Protein AF-0000000074022979 (afdb_homodimer)

InterPro domains:
  IPR001763 Rhodanese-like domain [PF00581] (96-198)
  IPR001763 Rhodanese-like domain [PS50206] (94-205)
  IPR001763 Rhodanese-like domain [SM00450] (84-202)
  IPR036873 Rhodanese-like domain superfamily [G3DSA:3.40.250.10] (73-208)
  IPR036873 Rhodanese-like domain superfamily [SSF52821] (84-206)

Foldseek 3Di:
DDPPPPPPPPPPPPPPPPDQPAAPDPPGQWFWADAPNDIDIKGFDSPPVDDDDDPLPDDDDDPVVQAFADQDLDPLAAEDEDVVVSVCRRPQRRVVQEAEEEQDDPVVVQAWFDPRHDYDHLVCLAPVNPCNVVVQVVQPWDDPDPLATDCPSGGQYEYAYSASRDCRRSSSLVSCVVNPHRNNSHYYHNGHVSSCVRRRMDIDHNPPPD/DPPPPPPPPPPPPPPPPPDQPQAPDPPGQWFWADAPRDIDIKGFDSPPPDDDDDPLPDDDDDPVVQAFADQDLDPLAAEDEDVVVSVCRRPQRRVVQEAEEEQDDPVVVQAWFDPRHDYDHLVCLAPVNPCNVVVQVVQPWDDPDPLATDCPSGGQYEYAYSASRDCRRSSSLVSCVVNPHRNNSHYYHNGHVSSCVRRRMDIDHNPPPD

Secondary structure (DSSP, 8-state):
--------------------SB-SBTTBS-EEEEETTEEEEE-B---TT-B--GGGGB----BTTSPPPPS--STTPEE--HHHHHHHIIIIITTTSEEEEE-S-HHHHHH-B-TTEEE--GGGGSTT-TTHHHHHHHTT-EEEETTEEE-TTPPEEEEE-S-TT--HHHHHHHHHHHTT--GGGEEE-TTHHHHHHHTTB--B------/--------------------SB-SBTTBS-EEEEETTEEEEE-B---TT-B--GGGGB----BTTSPPPPS--STTPEE--HHHHHHHIIIIITTTSEEEEE-S-HHHHHH-B-TTEEE--GGGGSTT-TTHHHHHHHTT-EEEETTEEE-TTPPEEEEE-S-TT--HHHHHHHHHHHTT--GGGEEE-TTHHHHHHHTTB--B------

Radius of gyration: 25.73 Å; Cα contacts (8 Å, |Δi|>4): 845; chains: 2; bounding box: 55×122×68 Å

Sequence (420 aa):
MKYRILTAALCVSATAGTAQDVRITTFKTDSTFTLNDQTFTVTRNQDTEAMLSGEYALTSRACPPHCLQPLVVADGVATLAELEVLTFLEGHVTGGTGLLIDARSPADYATGSIPGSVNVPFPTLAPDNRYRNDILRALGAVDKGEDSLDFTQAMALSLYSGGPWSDDAPTAIESLLAAGYPAEKLFYFRGGIQAWAHAGLTIHQSQNPGMKYRILTAALCVSATAGTAQDVRITTFKTDSTFTLNDQTFTVTRNQDTEAMLSGEYALTSRACPPHCLQPLVVADGVATLAELEVLTFLEGHVTGGTGLLIDARSPADYATGSIPGSVNVPFPTLAPDNRYRNDILRALGAVDKGEDSLDFTQAMALSLYSGGPWSDDAPTAIESLLAAGYPAEKLFYFRGGIQAWAHAGLTIHQSQNPG

Nearest PDB structures (foldseek):
  6mxv-assembly1_A  TM=8.233E-01  e=2.657E-06  Francisella tularensis subsp. tularensis SCHU S4
  3ilm-assembly1_B  TM=7.811E-01  e=9.439E-05  Nostoc sp. PCC 7120 = FACHB-418
  5hbq-assembly1_A  TM=7.406E-01  e=1.560E-03  Escherichia coli
  8h4q-assembly1_N-2  TM=5.381E-01  e=2.438E-03  Pyrenophora teres f. teres 0-1
  4o17-assembly1_B  TM=3.700E-01  e=3.725E+00  Homo sapiens

pLDDT: mean 90.54, std 18.06, range [30.44, 99.0]

Organism: NCBI:txid1655543

Structure (mmCIF, N/CA/C/O backbone):
data_AF-0000000074022979-model_v1
#
loop_
_entity.id
_entity.type
_entity.pdbx_description
1 polymer 'Rhodanese-like domain protein'
#
loop_
_atom_site.group_PDB
_atom_site.id
_atom_site.type_symbol
_atom_site.label_atom_id
_atom_site.label_alt_id
_atom_site.label_comp_id
_atom_site.label_asym_id
_atom_site.label_entity_id
_atom_site.label_seq_id
_atom_site.pdbx_PDB_ins_code
_atom_site.Cartn_x
_atom_site.Cartn_y
_atom_site.Cartn_z
_atom_site.occupancy
_atom_site.B_iso_or_equiv
_atom_site.auth_seq_id
_atom_site.auth_comp_id
_atom_site.auth_asym_id
_atom_site.auth_atom_id
_atom_site.pdbx_PDB_model_num
ATOM 1 N N . MET A 1 1 ? 29.391 61.062 -30.562 1 35.78 1 MET A N 1
ATOM 2 C CA . MET A 1 1 ? 29.703 59.938 -29.703 1 35.78 1 MET A CA 1
ATOM 3 C C . MET A 1 1 ? 28.5 59 -29.594 1 35.78 1 MET A C 1
ATOM 5 O O . MET A 1 1 ? 27.453 59.375 -29.094 1 35.78 1 MET A O 1
ATOM 9 N N . LYS A 1 2 ? 28.281 58.094 -30.641 1 41.41 2 LYS A N 1
ATOM 10 C CA . LYS A 1 2 ? 27.266 57.031 -30.812 1 41.41 2 LYS A CA 1
ATOM 11 C C . LYS A 1 2 ? 27.359 56 -29.719 1 41.41 2 LYS A C 1
ATOM 13 O O . LYS A 1 2 ? 28.438 55.469 -29.453 1 41.41 2 LYS A O 1
ATOM 18 N N . TYR A 1 3 ? 26.5 55.969 -28.641 1 35.09 3 TYR A N 1
ATOM 19 C CA . TYR A 1 3 ? 26.328 55 -27.562 1 35.09 3 TYR A CA 1
ATOM 20 C C . TYR A 1 3 ? 25.953 53.625 -28.141 1 35.09 3 TYR A C 1
ATOM 22 O O . TYR A 1 3 ? 24.938 53.5 -28.828 1 35.09 3 TYR A O 1
ATOM 30 N N . ARG A 1 4 ? 27 52.812 -28.469 1 42.34 4 ARG A N 1
ATOM 31 C CA . ARG A 1 4 ? 26.734 51.406 -28.797 1 42.34 4 ARG A CA 1
ATOM 32 C C . ARG A 1 4 ? 26 50.688 -27.656 1 42.34 4 ARG A C 1
ATOM 34 O O . ARG A 1 4 ? 26.484 50.656 -26.531 1 42.34 4 ARG A O 1
ATOM 41 N N . ILE A 1 5 ? 24.703 50.625 -27.797 1 36.72 5 ILE A N 1
ATOM 42 C CA . ILE A 1 5 ? 23.906 49.812 -26.875 1 36.72 5 ILE A CA 1
ATOM 43 C C . ILE A 1 5 ? 24.344 48.344 -26.938 1 36.72 5 ILE A C 1
ATOM 45 O O . ILE A 1 5 ? 24.266 47.719 -28 1 36.72 5 ILE A O 1
ATOM 49 N N . LEU A 1 6 ? 25.312 48 -26.172 1 41.84 6 LEU A N 1
ATOM 50 C CA . LEU A 1 6 ? 25.641 46.594 -26 1 41.84 6 LEU A CA 1
ATOM 51 C C . LEU A 1 6 ? 24.453 45.812 -25.422 1 41.84 6 LEU A C 1
ATOM 53 O O . LEU A 1 6 ? 24.016 46.094 -24.297 1 41.84 6 LEU A O 1
ATOM 57 N N . THR A 1 7 ? 23.578 45.344 -26.219 1 36.69 7 THR A N 1
ATOM 58 C CA . THR A 1 7 ? 22.547 44.406 -25.766 1 36.69 7 THR A CA 1
ATOM 59 C C . THR A 1 7 ? 23.188 43.062 -25.359 1 36.69 7 THR A C 1
ATOM 61 O O . THR A 1 7 ? 23.812 42.406 -26.188 1 36.69 7 THR A O 1
ATOM 64 N N . ALA A 1 8 ? 23.562 42.906 -24.109 1 36.19 8 ALA A N 1
ATOM 65 C CA . ALA A 1 8 ? 23.922 41.594 -23.625 1 36.19 8 ALA A CA 1
ATOM 66 C C . ALA A 1 8 ? 22.766 40.594 -23.828 1 36.19 8 ALA A C 1
ATOM 68 O O . ALA A 1 8 ? 21.656 40.844 -23.359 1 36.19 8 ALA A O 1
ATOM 69 N N . ALA A 1 9 ? 22.938 39.812 -24.891 1 39.34 9 ALA A N 1
ATOM 70 C CA . ALA A 1 9 ? 22.031 38.656 -25.016 1 39.34 9 ALA A CA 1
ATOM 71 C C . ALA A 1 9 ? 22.062 37.812 -23.766 1 39.34 9 ALA A C 1
ATOM 73 O O . ALA A 1 9 ? 23.109 37.281 -23.391 1 39.34 9 ALA A O 1
ATOM 74 N N . LEU A 1 10 ? 21.141 38.031 -22.891 1 36.09 10 LEU A N 1
ATOM 75 C CA . LEU A 1 10 ? 20.953 37.094 -21.797 1 36.09 10 LEU A CA 1
ATOM 76 C C . LEU A 1 10 ? 20.641 35.688 -22.359 1 36.09 10 LEU A C 1
ATOM 78 O O . LEU A 1 10 ? 19.578 35.469 -22.938 1 36.09 10 LEU A O 1
ATOM 82 N N . CYS A 1 11 ? 21.75 34.969 -22.719 1 35.97 11 CYS A N 1
ATOM 83 C CA . CYS A 1 11 ? 21.531 33.562 -23 1 35.97 11 CYS A CA 1
ATOM 84 C C . CYS A 1 11 ? 20.844 32.875 -21.828 1 35.97 11 CYS A C 1
ATOM 86 O O . CYS A 1 11 ? 21.469 32.688 -20.766 1 35.97 11 CYS A O 1
ATOM 88 N N . VAL A 1 12 ? 19.594 32.938 -21.75 1 36.94 12 VAL A N 1
ATOM 89 C CA . VAL A 1 12 ? 18.906 32 -20.891 1 36.94 12 VAL A CA 1
ATOM 90 C C . VAL A 1 12 ? 19.312 30.578 -21.25 1 36.94 12 VAL A C 1
ATOM 92 O O . VAL A 1 12 ? 18.969 30.078 -22.328 1 36.94 12 VAL A O 1
ATOM 95 N N . SER A 1 13 ? 20.469 30.188 -20.734 1 35.69 13 SER A N 1
ATOM 96 C CA . SER A 1 13 ? 20.672 28.734 -20.797 1 35.69 13 SER A CA 1
ATOM 97 C C . SER A 1 13 ? 19.453 27.984 -20.281 1 35.69 13 SER A C 1
ATOM 99 O O . SER A 1 13 ? 19.109 28.062 -19.109 1 35.69 13 SER A O 1
ATOM 101 N N . ALA A 1 14 ? 18.531 27.672 -21.156 1 37.91 14 ALA A N 1
ATOM 102 C CA . ALA A 1 14 ? 17.609 26.609 -20.781 1 37.91 14 ALA A CA 1
ATOM 103 C C . ALA A 1 14 ? 18.359 25.438 -20.141 1 37.91 14 ALA A C 1
ATOM 105 O O . ALA A 1 14 ? 19.234 24.844 -20.766 1 37.91 14 ALA A O 1
ATOM 106 N N . THR A 1 15 ? 18.531 25.375 -18.875 1 40.66 15 THR A N 1
ATOM 107 C CA . THR A 1 15 ? 18.969 24.109 -18.312 1 40.66 15 THR A CA 1
ATOM 108 C C . THR A 1 15 ? 18.234 22.938 -18.984 1 40.66 15 THR A C 1
ATOM 110 O O . THR A 1 15 ? 17.016 22.922 -19.031 1 40.66 15 THR A O 1
ATOM 113 N N . ALA A 1 16 ? 18.734 22.422 -20 1 41.16 16 ALA A N 1
ATOM 114 C CA . ALA A 1 16 ? 18.234 21.141 -20.5 1 41.16 16 ALA A CA 1
ATOM 115 C C . ALA A 1 16 ? 17.812 20.234 -19.344 1 41.16 16 ALA A C 1
ATOM 117 O O . ALA A 1 16 ? 18.641 19.891 -18.5 1 41.16 16 ALA A O 1
ATOM 118 N N . GLY A 1 17 ? 16.641 20.359 -18.828 1 47 17 GLY A N 1
ATOM 119 C CA . GLY A 1 17 ? 16.219 19.375 -17.828 1 47 17 GLY A CA 1
ATOM 120 C C . GLY A 1 17 ? 16.766 17.984 -18.109 1 47 17 GLY A C 1
ATOM 121 O O . GLY A 1 17 ? 16.578 17.438 -19.203 1 47 17 GLY A O 1
ATOM 122 N N . THR A 1 18 ? 17.906 17.609 -17.609 1 52.91 18 THR A N 1
ATOM 123 C CA . THR A 1 18 ? 18.453 16.281 -17.797 1 52.91 18 THR A CA 1
ATOM 124 C C . THR A 1 18 ? 17.328 15.234 -17.828 1 52.91 18 THR A C 1
ATOM 126 O O . THR A 1 18 ? 16.344 15.359 -17.109 1 52.91 18 THR A O 1
ATOM 129 N N . ALA A 1 19 ? 17.234 14.5 -18.938 1 66.88 19 ALA A N 1
ATOM 130 C CA . ALA A 1 19 ? 16.297 13.391 -19.125 1 66.88 19 ALA A CA 1
ATOM 131 C C . ALA A 1 19 ? 16.234 12.508 -17.891 1 66.88 19 ALA A C 1
ATOM 133 O O . ALA A 1 19 ? 17.266 12.07 -17.375 1 66.88 19 ALA A O 1
ATOM 134 N N . GLN A 1 20 ? 15.133 12.547 -17.094 1 86.62 20 GLN A N 1
ATOM 135 C CA . GLN A 1 20 ? 14.961 11.734 -15.891 1 86.62 20 GLN A CA 1
ATOM 136 C C . GLN A 1 20 ? 14.805 10.258 -16.234 1 86.62 20 GLN A C 1
ATOM 138 O O . GLN A 1 20 ? 13.883 9.875 -16.953 1 86.62 20 GLN A O 1
ATOM 143 N N . ASP A 1 21 ? 15.75 9.461 -15.805 1 93.88 21 ASP A N 1
ATOM 144 C CA . ASP A 1 21 ? 15.766 8.023 -16.062 1 93.88 21 ASP A CA 1
ATOM 145 C C . ASP A 1 21 ? 14.836 7.289 -15.086 1 93.88 21 ASP A C 1
ATOM 147 O O . ASP A 1 21 ? 14.406 6.168 -15.367 1 93.88 21 ASP A O 1
ATOM 151 N N . VAL A 1 22 ? 14.586 7.91 -13.969 1 98.12 22 VAL A N 1
ATOM 152 C CA . VAL A 1 22 ? 13.656 7.355 -12.992 1 98.12 22 VAL A CA 1
ATOM 153 C C . VAL A 1 22 ? 12.406 8.234 -12.922 1 98.12 22 VAL A C 1
ATOM 155 O O . VAL A 1 22 ? 12.344 9.172 -12.133 1 98.12 22 VAL A O 1
ATOM 158 N N . ARG A 1 23 ? 11.484 7.836 -13.734 1 98.56 23 ARG A N 1
ATOM 159 C CA . ARG A 1 23 ? 10.242 8.609 -13.82 1 98.56 23 ARG A CA 1
ATOM 160 C C . ARG A 1 23 ? 9.211 8.094 -12.82 1 98.56 23 ARG A C 1
ATOM 162 O O . ARG A 1 23 ? 9.391 7.027 -12.234 1 98.56 23 ARG A O 1
ATOM 169 N N . ILE A 1 24 ? 8.203 8.938 -12.594 1 98.69 24 ILE A N 1
ATOM 170 C CA . ILE A 1 24 ? 7.102 8.531 -11.734 1 98.69 24 ILE A CA 1
ATOM 171 C C . ILE A 1 24 ? 6.227 7.516 -12.469 1 98.69 24 ILE A C 1
ATOM 173 O O . ILE A 1 24 ? 5.953 6.434 -11.938 1 98.69 24 ILE A O 1
ATOM 177 N N . THR A 1 25 ? 5.707 7.852 -13.625 1 98.38 25 THR A N 1
ATOM 178 C CA . THR A 1 25 ? 5.066 6.957 -14.586 1 98.38 25 THR A CA 1
ATOM 179 C C . THR A 1 25 ? 5.738 7.055 -15.945 1 98.38 25 THR A C 1
ATOM 181 O O . THR A 1 25 ? 6.66 7.852 -16.141 1 98.38 25 THR A O 1
ATOM 184 N N . THR A 1 26 ? 5.262 6.207 -16.891 1 96.75 26 THR A N 1
ATOM 185 C CA . THR A 1 26 ? 5.824 6.215 -18.234 1 96.75 26 THR A CA 1
ATOM 186 C C . THR A 1 26 ? 5.77 7.613 -18.844 1 96.75 26 THR A C 1
ATOM 188 O O . THR A 1 26 ? 6.66 8.008 -19.594 1 96.75 26 THR A O 1
ATOM 191 N N . PHE A 1 27 ? 4.801 8.445 -18.375 1 95.81 27 PHE A N 1
ATOM 192 C CA . PHE A 1 27 ? 4.578 9.719 -19.047 1 95.81 27 PHE A CA 1
ATOM 193 C C . PHE A 1 27 ? 4.77 10.883 -18.078 1 95.81 27 PHE A C 1
ATOM 195 O O . PHE A 1 27 ? 4.535 12.039 -18.438 1 95.81 27 PHE A O 1
ATOM 202 N N . LYS A 1 28 ? 5.082 10.586 -16.906 1 97.56 28 LYS A N 1
ATOM 203 C CA . LYS A 1 28 ? 5.203 11.617 -15.891 1 97.56 28 LYS A CA 1
ATOM 204 C C . LYS A 1 28 ? 6.57 11.57 -15.211 1 97.56 28 LYS A C 1
ATOM 206 O O . LYS A 1 28 ? 6.902 10.586 -14.547 1 97.56 28 LYS A O 1
ATOM 211 N N . THR A 1 29 ? 7.379 12.664 -15.344 1 97.81 29 THR A N 1
ATOM 212 C CA . THR A 1 29 ? 8.711 12.711 -14.75 1 97.81 29 THR A CA 1
ATOM 213 C C . THR A 1 29 ? 8.664 13.344 -13.359 1 97.81 29 THR A C 1
ATOM 215 O O . THR A 1 29 ? 9.5 13.047 -12.508 1 97.81 29 THR A O 1
ATOM 218 N N . ASP A 1 30 ? 7.691 14.219 -13.195 1 98.31 30 ASP A N 1
ATOM 219 C CA . ASP A 1 30 ? 7.551 14.977 -11.953 1 98.31 30 ASP A CA 1
ATOM 220 C C . ASP A 1 30 ? 6.098 15.375 -11.711 1 98.31 30 ASP A C 1
ATOM 22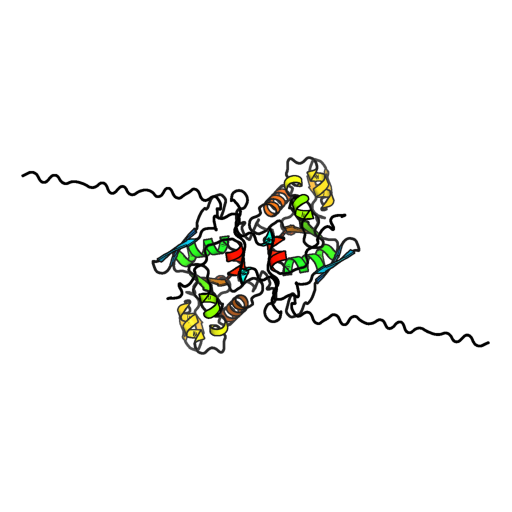2 O O . ASP A 1 30 ? 5.258 15.258 -12.609 1 98.31 30 ASP A O 1
ATOM 226 N N . SER A 1 31 ? 5.805 15.641 -10.5 1 98.5 31 SER A N 1
ATOM 227 C CA . SER A 1 31 ? 4.52 16.203 -10.109 1 98.5 31 SER A CA 1
ATOM 228 C C . SER A 1 31 ? 4.691 17.578 -9.453 1 98.5 31 SER A C 1
ATOM 230 O O . SER A 1 31 ? 5.445 17.719 -8.492 1 98.5 31 SER A O 1
ATOM 232 N N . THR A 1 32 ? 4.012 18.562 -9.977 1 98.31 32 THR A N 1
ATOM 233 C CA . THR A 1 32 ? 4.098 19.922 -9.445 1 98.31 32 THR A CA 1
ATOM 234 C C . THR A 1 32 ? 2.732 20.406 -8.969 1 98.31 32 THR A C 1
ATOM 236 O O . THR A 1 32 ? 1.716 20.156 -9.617 1 98.31 32 THR A O 1
ATOM 239 N N . PHE A 1 33 ? 2.699 21.062 -7.855 1 98.44 33 PHE A N 1
ATOM 240 C CA . PHE A 1 33 ? 1.48 21.609 -7.277 1 98.44 33 PHE A CA 1
ATOM 241 C C . PHE A 1 33 ? 1.787 22.859 -6.453 1 98.44 33 PHE A C 1
ATOM 243 O O . PHE A 1 33 ? 2.951 23.141 -6.164 1 98.44 33 PHE A O 1
ATOM 250 N N . THR A 1 34 ? 0.753 23.609 -6.137 1 97.94 34 THR A N 1
ATOM 251 C CA . THR A 1 34 ? 0.928 24.859 -5.398 1 97.94 34 THR A CA 1
ATOM 252 C C . THR A 1 34 ? 0.128 24.844 -4.102 1 97.94 34 THR A C 1
ATOM 254 O O . THR A 1 34 ? -0.966 24.266 -4.047 1 97.94 34 THR A O 1
ATOM 257 N N . LEU A 1 35 ? 0.629 25.328 -3.062 1 96.38 35 LEU A N 1
ATOM 258 C CA . LEU A 1 35 ? 0.02 25.531 -1.753 1 96.38 35 LEU A CA 1
ATOM 259 C C . LEU A 1 35 ? 0.485 26.844 -1.14 1 96.38 35 LEU A C 1
ATOM 261 O O . LEU A 1 35 ? 1.687 27.062 -0.975 1 96.38 35 LEU A O 1
ATOM 265 N N . ASN A 1 36 ? -0.539 27.688 -0.81 1 93.81 36 ASN A N 1
ATOM 266 C CA . ASN A 1 36 ? -0.238 29 -0.223 1 93.81 36 ASN A CA 1
ATOM 267 C C . ASN A 1 36 ? 0.792 29.766 -1.051 1 93.81 36 ASN A C 1
ATOM 269 O O . ASN A 1 36 ? 1.789 30.25 -0.515 1 93.81 36 ASN A O 1
ATOM 273 N N . ASP A 1 37 ? 0.7 29.719 -2.332 1 93.12 37 ASP A N 1
ATOM 274 C CA . ASP A 1 37 ? 1.479 30.469 -3.307 1 93.12 37 ASP A CA 1
ATOM 275 C C . ASP A 1 37 ? 2.902 29.922 -3.412 1 93.12 37 ASP A C 1
ATOM 277 O O . ASP A 1 37 ? 3.783 30.594 -3.967 1 93.12 37 ASP A O 1
ATOM 281 N N . GLN A 1 38 ? 3.148 28.875 -2.775 1 95.19 38 GLN A N 1
ATOM 282 C CA . GLN A 1 38 ? 4.418 28.172 -2.949 1 95.19 38 GLN A CA 1
ATOM 283 C C . GLN A 1 38 ? 4.266 26.984 -3.891 1 95.19 38 GLN A C 1
ATOM 285 O O . GLN A 1 38 ? 3.275 26.25 -3.818 1 95.19 38 GLN A O 1
ATOM 290 N N . THR A 1 39 ? 5.23 26.828 -4.746 1 97.5 39 THR A N 1
ATOM 291 C CA . THR A 1 39 ? 5.219 25.703 -5.688 1 97.5 39 THR A CA 1
ATOM 292 C C . THR A 1 39 ? 6.117 24.578 -5.191 1 97.5 39 THR A C 1
ATOM 294 O O . THR A 1 39 ? 7.242 24.812 -4.754 1 97.5 39 THR A O 1
ATOM 297 N N . PHE A 1 40 ? 5.582 23.391 -5.223 1 97.44 40 PHE A N 1
ATOM 298 C CA . PHE A 1 40 ? 6.312 22.188 -4.867 1 97.44 40 PHE A CA 1
ATOM 299 C C . PHE A 1 40 ? 6.469 21.266 -6.074 1 97.44 40 PHE A C 1
ATOM 301 O O . PHE A 1 40 ? 5.594 21.219 -6.938 1 97.44 40 PHE A O 1
ATOM 308 N N . THR A 1 41 ? 7.633 20.594 -6.133 1 98 41 THR A N 1
ATOM 309 C CA . THR A 1 41 ? 7.863 19.594 -7.172 1 98 41 THR A CA 1
ATOM 310 C C . THR A 1 41 ? 8.328 18.281 -6.562 1 98 41 THR A C 1
ATOM 312 O O . THR A 1 41 ? 9.266 18.25 -5.758 1 98 41 THR A O 1
ATOM 315 N N . VAL A 1 42 ? 7.652 17.234 -6.902 1 98.5 42 VAL A N 1
ATOM 316 C CA . VAL A 1 42 ? 7.996 15.891 -6.453 1 98.5 42 VAL A CA 1
ATOM 317 C C . VAL A 1 42 ? 8.57 15.086 -7.621 1 98.5 42 VAL A C 1
ATOM 319 O O . VAL A 1 42 ? 7.996 15.07 -8.711 1 98.5 42 VAL A O 1
ATOM 322 N N . THR A 1 43 ? 9.695 14.508 -7.43 1 98.5 43 THR A N 1
ATOM 323 C CA . THR A 1 43 ? 10.336 13.594 -8.367 1 98.5 43 THR A CA 1
ATOM 324 C C . THR A 1 43 ? 10.742 12.297 -7.672 1 98.5 43 THR A C 1
ATOM 326 O O . THR A 1 43 ? 10.578 12.164 -6.457 1 98.5 43 THR A O 1
ATOM 329 N N . ARG A 1 44 ? 11.141 11.32 -8.422 1 98.44 44 ARG A N 1
ATOM 330 C CA . ARG A 1 44 ? 11.758 10.133 -7.848 1 98.44 44 ARG A CA 1
ATOM 331 C C . ARG A 1 44 ? 13.281 10.25 -7.844 1 98.44 44 ARG A C 1
ATOM 333 O O . ARG A 1 44 ? 13.859 10.867 -8.734 1 98.44 44 ARG A O 1
ATOM 340 N N . ASN A 1 45 ? 13.875 9.727 -6.867 1 98.12 45 ASN A N 1
ATOM 341 C CA . ASN A 1 45 ? 15.328 9.68 -6.762 1 98.12 45 ASN A CA 1
ATOM 342 C C . ASN A 1 45 ? 15.961 9.062 -8.008 1 98.12 45 ASN A C 1
ATOM 344 O O . ASN A 1 45 ? 15.625 7.938 -8.383 1 98.12 45 ASN A O 1
ATOM 348 N N . GLN A 1 46 ? 16.938 9.711 -8.664 1 97.94 46 GLN A N 1
ATOM 349 C CA . GLN A 1 46 ? 17.484 9.312 -9.953 1 97.94 46 GLN A CA 1
ATOM 350 C C . GLN A 1 46 ? 18.625 8.312 -9.766 1 97.94 46 GLN A C 1
ATOM 352 O O . GLN A 1 46 ? 19.094 7.707 -10.734 1 97.94 46 GLN A O 1
ATOM 357 N N . ASP A 1 47 ? 19.094 8.148 -8.516 1 97.75 47 ASP A N 1
ATOM 358 C CA . ASP A 1 47 ? 20.156 7.191 -8.227 1 97.75 47 ASP A CA 1
ATOM 359 C C . ASP A 1 47 ? 19.609 5.77 -8.141 1 97.75 47 ASP A C 1
ATOM 361 O O . ASP A 1 47 ? 19.031 5.375 -7.117 1 97.75 47 ASP A O 1
ATOM 365 N N . THR A 1 48 ? 19.859 4.926 -9.148 1 97 48 THR A N 1
ATOM 366 C CA . THR A 1 48 ? 19.297 3.588 -9.234 1 97 48 THR A CA 1
ATOM 367 C C . THR A 1 48 ? 20 2.635 -8.273 1 97 48 THR A C 1
ATOM 369 O O . THR A 1 48 ? 19.641 1.461 -8.18 1 97 48 THR A O 1
ATOM 372 N N . GLU A 1 49 ? 20.938 3.096 -7.531 1 97.31 49 GLU A N 1
ATOM 373 C CA . GLU A 1 49 ? 21.578 2.299 -6.492 1 97.31 49 GLU A CA 1
ATOM 374 C C . GLU A 1 49 ? 21.125 2.719 -5.102 1 97.31 49 GLU A C 1
ATOM 376 O O . GLU A 1 49 ? 21.547 2.146 -4.098 1 97.31 49 GLU A O 1
ATOM 381 N N . ALA A 1 50 ? 20.203 3.725 -5.062 1 98 50 ALA A N 1
ATOM 382 C CA . ALA A 1 50 ? 19.75 4.242 -3.775 1 98 50 ALA A CA 1
ATOM 383 C C . ALA A 1 50 ? 18.969 3.186 -3.004 1 98 50 ALA A C 1
ATOM 385 O O . ALA A 1 50 ? 18.125 2.488 -3.574 1 98 50 ALA A O 1
ATOM 386 N N . MET A 1 51 ? 19.281 3.084 -1.731 1 98.19 51 MET A N 1
ATOM 387 C CA . MET A 1 51 ? 18.625 2.145 -0.827 1 98.19 51 MET A CA 1
ATOM 388 C C . MET A 1 51 ? 17.891 2.883 0.287 1 98.19 51 MET A C 1
ATOM 390 O O . MET A 1 51 ? 18.344 3.928 0.754 1 98.19 51 MET A O 1
ATOM 394 N N . LEU A 1 52 ? 16.734 2.311 0.631 1 97.94 52 LEU A N 1
ATOM 395 C CA . LEU A 1 52 ? 16.047 2.822 1.812 1 97.94 52 LEU A CA 1
ATOM 396 C C . LEU A 1 52 ? 16.938 2.727 3.045 1 97.94 52 LEU A C 1
ATOM 398 O O . LEU A 1 52 ? 17.625 1.719 3.246 1 97.94 52 LEU A O 1
ATOM 402 N N . SER A 1 53 ? 16.969 3.777 3.889 1 95.62 53 SER A N 1
ATOM 403 C CA . SER A 1 53 ? 17.859 3.783 5.035 1 95.62 53 SER A CA 1
ATOM 4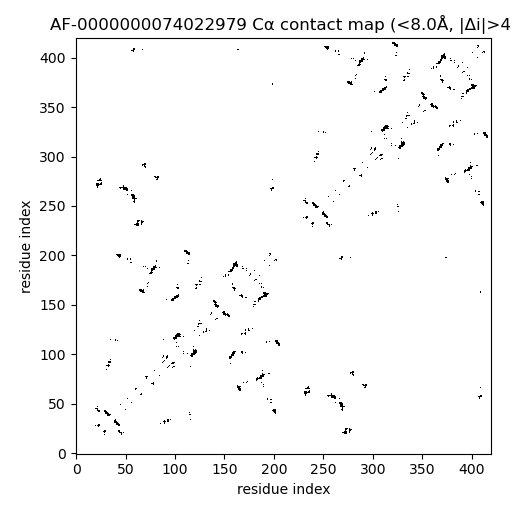04 C C . SER A 1 53 ? 17.203 4.441 6.246 1 95.62 53 SER A C 1
ATOM 406 O O . SER A 1 53 ? 16.062 4.906 6.168 1 95.62 53 SER A O 1
ATOM 408 N N . GLY A 1 54 ? 17.906 4.359 7.367 1 95.31 54 GLY A N 1
ATOM 409 C CA . GLY A 1 54 ? 17.391 4.953 8.594 1 95.31 54 GLY A CA 1
ATOM 410 C C . GLY A 1 54 ? 16.094 4.324 9.07 1 95.31 54 GLY A C 1
ATOM 411 O O . GLY A 1 54 ? 15.883 3.127 8.883 1 95.31 54 GLY A O 1
ATOM 412 N N . GLU A 1 55 ? 15.312 5.137 9.711 1 94.94 55 GLU A N 1
ATOM 413 C CA . GLU A 1 55 ? 14.078 4.641 10.305 1 94.94 55 GLU A CA 1
ATOM 414 C C . GLU A 1 55 ? 13.109 4.145 9.234 1 94.94 55 GLU A C 1
ATOM 416 O O . GLU A 1 55 ? 12.25 3.297 9.508 1 94.94 55 GLU A O 1
ATOM 421 N N . TYR A 1 56 ? 13.266 4.641 8.023 1 97.38 56 TYR A N 1
ATOM 422 C CA . TYR A 1 56 ? 12.383 4.215 6.949 1 97.38 56 TYR A CA 1
ATOM 423 C C . TYR A 1 56 ? 12.625 2.756 6.582 1 97.38 56 TYR A C 1
ATOM 425 O O . TYR A 1 56 ? 11.758 2.105 5.992 1 97.38 56 TYR A O 1
ATOM 433 N N . ALA A 1 57 ? 13.812 2.195 6.887 1 98.31 57 ALA A N 1
ATOM 434 C CA . ALA A 1 57 ? 14.172 0.844 6.469 1 98.31 57 ALA A CA 1
ATOM 435 C C . ALA A 1 57 ? 13.789 -0.181 7.535 1 98.31 57 ALA A C 1
ATOM 437 O O . ALA A 1 57 ? 13.867 -1.389 7.301 1 98.31 57 ALA A O 1
ATOM 438 N N . LEU A 1 58 ? 13.336 0.298 8.742 1 98.31 58 LEU A N 1
ATOM 439 C CA . LEU A 1 58 ? 12.969 -0.613 9.828 1 98.31 58 LEU A CA 1
ATOM 440 C C . LEU A 1 58 ? 11.797 -1.495 9.414 1 98.31 58 LEU A C 1
ATOM 442 O O . LEU A 1 58 ? 10.781 -0.996 8.922 1 98.31 58 LEU A O 1
ATOM 446 N N . THR A 1 59 ? 11.922 -2.816 9.664 1 98.25 59 THR A N 1
ATOM 447 C CA . THR A 1 59 ? 10.883 -3.746 9.219 1 98.25 59 THR A CA 1
ATOM 448 C C . THR A 1 59 ? 9.953 -4.113 10.375 1 98.25 59 THR A C 1
ATOM 450 O O . THR A 1 59 ? 8.812 -4.512 10.156 1 98.25 59 THR A O 1
ATOM 453 N N . SER A 1 60 ? 10.5 -4.012 11.602 1 97.69 60 SER A N 1
ATOM 454 C CA . SER A 1 60 ? 9.766 -4.555 12.742 1 97.69 60 SER A CA 1
ATOM 455 C C . SER A 1 60 ? 9.734 -3.572 13.906 1 97.69 60 SER A C 1
ATOM 457 O O . SER A 1 60 ? 10.727 -2.904 14.188 1 97.69 60 SER A O 1
ATOM 459 N N . ARG A 1 61 ? 8.617 -3.436 14.43 1 97.31 61 ARG A N 1
ATOM 460 C CA . ARG A 1 61 ? 8.328 -2.664 15.633 1 97.31 61 ARG A CA 1
ATOM 461 C C . ARG A 1 61 ? 7.383 -3.426 16.562 1 97.31 61 ARG A C 1
ATOM 463 O O . ARG A 1 61 ? 6.551 -4.211 16.094 1 97.31 61 ARG A O 1
ATOM 470 N N . ALA A 1 62 ? 7.562 -3.15 17.781 1 97.62 62 ALA A N 1
ATOM 471 C 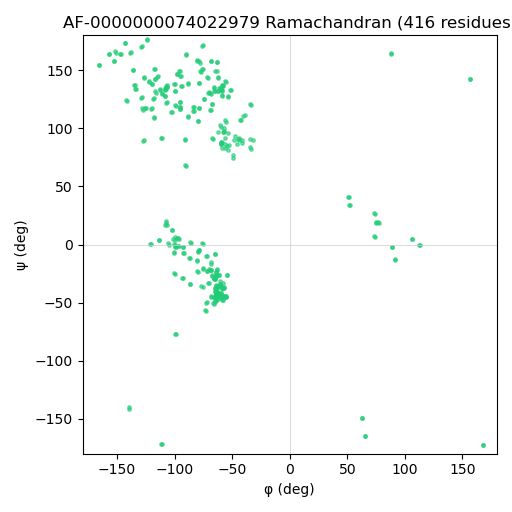CA . ALA A 1 62 ? 6.695 -3.844 18.734 1 97.62 62 ALA A CA 1
ATOM 472 C C . ALA A 1 62 ? 5.227 -3.564 18.453 1 97.62 62 ALA A C 1
ATOM 474 O O . ALA A 1 62 ? 4.852 -2.428 18.141 1 97.62 62 ALA A O 1
ATOM 475 N N . CYS A 1 63 ? 4.41 -4.578 18.516 1 97.88 63 CYS A N 1
ATOM 476 C CA . CYS A 1 63 ? 2.953 -4.539 18.438 1 97.88 63 CYS A CA 1
ATOM 477 C C . CYS A 1 63 ? 2.33 -5.285 19.609 1 97.88 63 CYS A C 1
ATOM 479 O O . CYS A 1 63 ? 2.502 -6.5 19.75 1 97.88 63 CYS A O 1
ATOM 481 N N . PRO A 1 64 ? 1.623 -4.566 20.391 1 95.56 64 PRO A N 1
ATOM 482 C CA . PRO A 1 64 ? 1.24 -3.16 20.266 1 95.56 64 PRO A CA 1
ATOM 483 C C . PRO A 1 64 ? 2.369 -2.203 20.641 1 95.56 64 PRO A C 1
ATOM 485 O O . PRO A 1 64 ? 3.277 -2.578 21.391 1 95.56 64 PRO A O 1
ATOM 488 N N . PRO A 1 65 ? 2.324 -0.872 20.094 1 97.12 65 PRO A N 1
ATOM 489 C CA . PRO A 1 65 ? 1.181 -0.347 19.344 1 97.12 65 PRO A CA 1
ATOM 490 C C . PRO A 1 65 ? 1.395 -0.396 17.828 1 97.12 65 PRO A C 1
ATOM 492 O O . PRO A 1 65 ? 0.509 -0.007 17.062 1 97.12 65 PRO A O 1
ATOM 495 N N . HIS A 1 66 ? 2.547 -0.839 17.297 1 98.31 66 HIS A N 1
ATOM 496 C CA . HIS A 1 66 ? 2.861 -0.752 15.875 1 98.31 66 HIS A CA 1
ATOM 497 C C . HIS A 1 66 ? 2.412 -2.008 15.133 1 98.31 66 HIS A C 1
ATOM 499 O O . HIS A 1 66 ? 3.242 -2.758 14.617 1 98.31 66 HIS A O 1
ATOM 505 N N . CYS A 1 67 ? 1.13 -2.158 15.047 1 98.69 67 CYS A N 1
ATOM 506 C CA . CYS A 1 67 ? 0.501 -3.301 14.398 1 98.69 67 CYS A CA 1
ATOM 507 C C . CYS A 1 67 ? 0.125 -2.967 12.953 1 98.69 67 CYS A C 1
ATOM 509 O O . CYS A 1 67 ? -0.206 -1.822 12.648 1 98.69 67 CYS A O 1
ATOM 511 N N . LEU A 1 68 ? 0.142 -3.979 12.078 1 98.88 68 LEU A N 1
ATOM 512 C CA . LEU A 1 68 ? -0.256 -3.736 10.695 1 98.88 68 LEU A CA 1
ATOM 513 C C . LEU A 1 68 ? -1.702 -3.258 10.617 1 98.88 68 LEU A C 1
ATOM 515 O O . LEU A 1 68 ? -2.574 -3.797 11.305 1 98.88 68 LEU A O 1
ATOM 519 N N . GLN A 1 69 ? -1.921 -2.219 9.812 1 98.81 69 GLN A N 1
ATOM 520 C CA . GLN A 1 69 ? -3.238 -1.612 9.648 1 98.81 69 GLN A CA 1
ATOM 521 C C . GLN A 1 69 ? -3.928 -2.133 8.391 1 98.81 69 GLN A C 1
ATOM 523 O O . GLN A 1 69 ? -3.266 -2.439 7.395 1 98.81 69 GLN A O 1
ATOM 528 N N . PRO A 1 70 ? -5.215 -2.256 8.406 1 98.5 70 PRO A N 1
ATOM 529 C CA . PRO A 1 70 ? -5.938 -2.684 7.211 1 98.5 70 PRO A CA 1
ATOM 530 C C . PRO A 1 70 ? -5.914 -1.636 6.102 1 98.5 70 PRO A C 1
ATOM 532 O O . PRO A 1 70 ? -5.645 -0.461 6.363 1 98.5 70 PRO A O 1
ATOM 535 N N . LEU A 1 71 ? -6.148 -2.168 4.871 1 98.75 71 LEU A N 1
ATOM 536 C CA . LEU A 1 71 ? -6.164 -1.276 3.717 1 98.75 71 LEU A CA 1
ATOM 537 C C . LEU A 1 71 ? -7.285 -0.251 3.838 1 98.75 71 LEU A C 1
ATOM 539 O O . LEU A 1 71 ? -7.098 0.922 3.506 1 98.75 71 LEU A O 1
ATOM 543 N N . VAL A 1 72 ? -8.461 -0.711 4.238 1 98.56 72 VAL A N 1
ATOM 544 C CA . VAL A 1 72 ? -9.641 0.136 4.379 1 98.56 72 VAL A CA 1
ATOM 545 C C . VAL A 1 72 ? -9.828 0.528 5.84 1 98.56 72 VAL A C 1
ATOM 547 O O . VAL A 1 72 ? -10.023 -0.334 6.703 1 98.56 72 VAL A O 1
ATOM 550 N N . VAL A 1 73 ? -9.797 1.773 6.141 1 98.62 73 VAL A N 1
ATOM 551 C CA . VAL A 1 73 ? -9.836 2.236 7.523 1 98.62 73 VAL A CA 1
ATOM 552 C C . VAL A 1 73 ? -11.281 2.365 7.98 1 98.62 73 VAL A C 1
ATOM 554 O O . VAL A 1 73 ? -11.594 2.16 9.156 1 98.62 73 VAL A O 1
ATOM 557 N N . ALA A 1 74 ? -12.203 2.74 7.074 1 98.69 74 ALA A N 1
ATOM 558 C CA . ALA A 1 74 ? -13.617 2.926 7.367 1 98.69 74 ALA A CA 1
ATOM 559 C C . ALA A 1 74 ? -14.438 3.014 6.082 1 98.69 74 ALA A C 1
ATOM 561 O O . ALA A 1 74 ? -13.922 3.41 5.035 1 98.69 74 ALA A O 1
ATOM 562 N N . ASP A 1 75 ? -15.688 2.652 6.215 1 98.06 75 ASP A N 1
ATOM 563 C CA . ASP A 1 75 ? -16.578 2.775 5.07 1 98.06 75 ASP A CA 1
ATOM 564 C C . ASP A 1 75 ? -16.656 4.219 4.586 1 98.06 75 ASP A C 1
ATOM 566 O O . ASP A 1 75 ? -16.797 5.145 5.391 1 98.06 75 ASP A O 1
ATOM 570 N N . GLY A 1 76 ? -16.531 4.367 3.312 1 98.5 76 GLY A N 1
ATOM 571 C CA . GLY A 1 76 ? -16.688 5.688 2.719 1 98.5 76 GLY A CA 1
ATOM 572 C C . GLY A 1 76 ? -15.375 6.453 2.615 1 98.5 76 GLY A C 1
ATOM 573 O O . GLY A 1 76 ? -15.289 7.457 1.907 1 98.5 76 GLY A O 1
ATOM 574 N N . VAL A 1 77 ? -14.336 5.961 3.305 1 98.88 77 VAL A N 1
ATOM 575 C CA . VAL A 1 77 ? -13.023 6.598 3.242 1 98.88 77 VAL A CA 1
ATOM 576 C C . VAL A 1 77 ? -12.164 5.906 2.186 1 98.88 77 VAL A C 1
ATOM 578 O O . VAL A 1 77 ? -11.898 4.703 2.277 1 98.88 77 VAL A O 1
ATOM 581 N N . ALA A 1 78 ? -11.789 6.637 1.208 1 98.75 78 ALA A N 1
ATOM 582 C CA . ALA A 1 78 ? -11.008 6.055 0.118 1 98.75 78 ALA A CA 1
ATOM 583 C C . ALA A 1 78 ? -9.539 5.898 0.517 1 98.75 78 ALA A C 1
ATOM 585 O O . ALA A 1 78 ? -8.969 6.777 1.165 1 98.75 78 ALA A O 1
ATOM 586 N N . THR A 1 79 ? -8.938 4.824 0.158 1 98.88 79 THR A N 1
ATOM 587 C CA . THR A 1 79 ? -7.5 4.617 0.32 1 98.88 79 THR A CA 1
ATOM 588 C C . THR A 1 79 ? -6.734 5.141 -0.892 1 98.88 79 THR A C 1
ATOM 590 O O . THR A 1 79 ? -7.18 4.977 -2.031 1 98.88 79 THR A O 1
ATOM 593 N N . LEU A 1 80 ? -5.633 5.789 -0.649 1 98.88 80 LEU A N 1
ATOM 594 C CA . LEU A 1 80 ? -4.754 6.281 -1.706 1 98.88 80 LEU A CA 1
ATOM 595 C C . LEU A 1 80 ? -3.385 5.609 -1.632 1 98.88 80 LEU A C 1
ATOM 597 O O . LEU A 1 80 ? -2.965 5.168 -0.562 1 98.88 80 LEU A O 1
ATOM 601 N N . ALA A 1 81 ? -2.76 5.496 -2.766 1 98.88 81 ALA A N 1
ATOM 602 C CA . ALA A 1 81 ? -1.326 5.23 -2.861 1 98.88 81 ALA A CA 1
ATOM 603 C C . ALA A 1 81 ? -0.582 6.445 -3.414 1 98.88 81 ALA A C 1
ATOM 605 O O . ALA A 1 81 ? -1.145 7.539 -3.502 1 98.88 81 ALA A O 1
ATOM 606 N N . GLU A 1 82 ? 0.687 6.277 -3.711 1 98.88 82 GLU A N 1
ATOM 607 C CA . GLU A 1 82 ? 1.552 7.41 -4.035 1 98.88 82 GLU A CA 1
ATOM 608 C C . GLU A 1 82 ? 1.013 8.188 -5.23 1 98.88 82 GLU A C 1
ATOM 610 O O . GLU A 1 82 ? 0.986 9.422 -5.211 1 98.88 82 GLU A O 1
ATOM 615 N N . LEU A 1 83 ? 0.595 7.508 -6.293 1 98.88 83 LEU A N 1
ATOM 616 C CA . LEU A 1 83 ? 0.105 8.195 -7.48 1 98.88 83 LEU A CA 1
ATOM 617 C C . LEU A 1 83 ? -1.168 8.977 -7.168 1 98.88 83 LEU A C 1
ATOM 619 O O . LEU A 1 83 ? -1.342 10.102 -7.641 1 98.88 83 LEU A O 1
ATOM 623 N N . GLU A 1 84 ? -2.029 8.375 -6.406 1 98.88 84 GLU A N 1
ATOM 624 C CA . GLU A 1 84 ? -3.287 9.031 -6.062 1 98.88 84 GLU A CA 1
ATOM 625 C C . GLU A 1 84 ? -3.055 10.203 -5.109 1 98.88 84 GLU A C 1
ATOM 627 O O . GLU A 1 84 ? -3.771 11.203 -5.168 1 98.88 84 GLU A O 1
ATOM 632 N N . VAL A 1 85 ? -2.041 10.102 -4.211 1 98.94 85 VAL A N 1
ATOM 633 C CA . VAL A 1 85 ? -1.672 11.234 -3.371 1 98.94 85 VAL A CA 1
ATOM 634 C C . VAL A 1 85 ? -1.182 12.383 -4.246 1 98.94 85 VAL A C 1
ATOM 636 O O . VAL A 1 85 ? -1.547 13.539 -4.02 1 98.94 85 VAL A O 1
ATOM 639 N N . LEU A 1 86 ? -0.328 12.078 -5.27 1 98.94 86 LEU A N 1
ATOM 640 C CA . LEU A 1 86 ? 0.15 13.117 -6.176 1 98.94 86 LEU A CA 1
ATOM 641 C C . LEU A 1 86 ? -1.015 13.789 -6.895 1 98.94 86 LEU A C 1
ATOM 643 O O . LEU A 1 86 ? -1.036 15.008 -7.043 1 98.94 86 LEU A O 1
ATOM 647 N N . THR A 1 87 ? -1.959 13.008 -7.344 1 98.88 87 THR A N 1
ATOM 648 C CA . THR A 1 87 ? -3.15 13.555 -7.984 1 98.88 87 THR A CA 1
ATOM 649 C C . THR A 1 87 ? -3.922 14.445 -7.016 1 98.88 87 THR A C 1
ATOM 651 O O . THR A 1 87 ? -4.41 15.508 -7.402 1 98.88 87 THR A O 1
ATOM 654 N N . PHE A 1 88 ? -4.09 13.984 -5.785 1 98.94 88 PHE A N 1
ATOM 655 C CA . PHE A 1 88 ? -4.746 14.758 -4.742 1 98.94 88 PHE A CA 1
ATOM 656 C C . PHE A 1 88 ? -4.059 16.109 -4.562 1 98.94 88 PHE A C 1
ATOM 658 O O . PHE A 1 88 ? -4.727 17.141 -4.477 1 98.94 88 PHE A O 1
ATOM 665 N N . LEU A 1 89 ? -2.717 16.094 -4.535 1 98.88 89 LEU A N 1
ATOM 666 C CA . LEU A 1 89 ? -1.935 17.312 -4.375 1 98.88 89 LEU A CA 1
ATOM 667 C C . LEU A 1 89 ? -2.129 18.25 -5.566 1 98.88 89 LEU A C 1
ATOM 669 O O . LEU A 1 89 ? -2.371 19.453 -5.391 1 98.88 89 LEU A O 1
ATOM 673 N N . GLU A 1 90 ? -2.07 17.75 -6.73 1 98.81 90 GLU A N 1
ATOM 674 C CA . GLU A 1 90 ? -2.205 18.531 -7.957 1 98.81 90 GLU A CA 1
ATOM 675 C C . GLU A 1 90 ? -3.604 19.125 -8.078 1 98.81 90 GLU A C 1
ATOM 677 O O . GLU A 1 90 ? -3.781 20.188 -8.695 1 98.81 90 GLU A O 1
ATOM 682 N N . GLY A 1 91 ? -4.562 18.469 -7.535 1 98.62 91 GLY A N 1
ATOM 683 C CA . GLY A 1 91 ? -5.949 18.891 -7.656 1 98.62 91 GLY A CA 1
ATOM 684 C C . GLY A 1 91 ? -6.457 19.641 -6.441 1 98.62 91 GLY A C 1
ATOM 685 O O . GLY A 1 91 ? -6.457 20.859 -6.418 1 98.62 91 GLY A O 1
ATOM 686 N N . HIS A 1 92 ? -6.758 18.891 -5.395 1 98.62 92 HIS A N 1
ATOM 687 C CA . HIS A 1 92 ? -7.414 19.438 -4.211 1 98.62 92 HIS A CA 1
ATOM 688 C C . HIS A 1 92 ? -6.543 20.469 -3.521 1 98.62 92 HIS A C 1
ATOM 690 O O . HIS A 1 92 ? -7.035 21.531 -3.109 1 98.62 92 HIS A O 1
ATOM 696 N N . VAL A 1 93 ? -5.25 20.188 -3.395 1 98.56 93 VAL A N 1
ATOM 697 C CA . VAL A 1 93 ? -4.363 21.094 -2.686 1 98.56 93 VAL A CA 1
ATOM 698 C C . VAL A 1 93 ? -4.129 22.344 -3.535 1 98.56 93 VAL A C 1
ATOM 700 O O . VAL A 1 93 ? -4.273 23.469 -3.051 1 98.56 93 VAL A O 1
ATOM 703 N N . THR A 1 94 ? -3.775 22.156 -4.77 1 98.44 94 THR A N 1
ATOM 704 C CA . THR A 1 94 ? -3.57 23.281 -5.664 1 98.44 94 THR A CA 1
ATOM 705 C C . THR A 1 94 ? -4.836 24.125 -5.77 1 98.44 94 THR A C 1
ATOM 707 O O . THR A 1 94 ? -4.766 25.359 -5.816 1 98.44 94 THR A O 1
ATOM 710 N N . GLY A 1 95 ? -5.973 23.5 -5.77 1 97.81 95 GLY A N 1
ATOM 711 C CA . GLY A 1 95 ? -7.246 24.188 -5.922 1 97.81 95 GLY A CA 1
ATOM 712 C C . GLY A 1 95 ? -7.727 24.844 -4.641 1 97.81 95 GLY A C 1
ATOM 713 O O . GLY A 1 95 ? -8.758 25.516 -4.633 1 97.81 95 GLY A O 1
ATOM 714 N N . GLY A 1 96 ? -7.082 24.641 -3.592 1 97.06 96 GLY A N 1
ATOM 715 C CA . GLY A 1 96 ? -7.461 25.219 -2.314 1 97.06 96 GLY A CA 1
ATOM 716 C C . GLY A 1 96 ? -8.641 24.516 -1.661 1 97.06 96 GLY A C 1
ATOM 717 O O . GLY A 1 96 ? -9.297 25.094 -0.784 1 97.06 96 GLY A O 1
ATOM 718 N N . THR A 1 97 ? -8.93 23.266 -2.072 1 97.75 97 THR A N 1
ATOM 719 C CA . THR A 1 97 ? -10.117 22.562 -1.586 1 97.75 97 THR A CA 1
ATOM 720 C C . THR A 1 97 ? -9.719 21.359 -0.741 1 97.75 97 THR A C 1
ATOM 722 O O . THR A 1 97 ? -10.586 20.578 -0.319 1 97.75 97 THR A O 1
ATOM 725 N N . GLY A 1 98 ? -8.422 21.156 -0.49 1 98.44 98 GLY A N 1
ATOM 726 C CA . GLY A 1 98 ? -7.973 20 0.277 1 98.44 98 GLY A CA 1
ATOM 727 C C . GLY A 1 98 ? -6.613 20.203 0.921 1 98.44 98 GLY A C 1
ATOM 728 O O . GLY A 1 98 ? -5.891 21.141 0.575 1 98.44 98 GLY A O 1
ATOM 729 N N . LEU A 1 99 ? -6.316 19.359 1.867 1 98.69 99 LEU A N 1
ATOM 730 C CA . LEU A 1 99 ? -5.043 19.359 2.578 1 98.69 99 LEU A CA 1
ATOM 731 C C . LEU A 1 99 ? -4.496 17.953 2.717 1 98.69 99 LEU A C 1
ATOM 733 O O . LEU A 1 99 ? -5.258 17 2.961 1 98.69 99 LEU A O 1
ATOM 737 N N . LEU A 1 100 ? -3.191 17.766 2.492 1 98.88 100 LEU A N 1
ATOM 738 C CA . LEU A 1 100 ? -2.48 16.562 2.91 1 98.88 100 LEU A CA 1
ATOM 739 C C . LEU A 1 100 ? -2.053 16.672 4.371 1 98.88 100 LEU A C 1
ATOM 741 O O . LEU A 1 100 ? -1.28 17.562 4.734 1 98.88 100 LEU A O 1
ATOM 745 N N . ILE A 1 101 ? -2.568 15.758 5.219 1 98.94 101 ILE A N 1
ATOM 746 C CA . ILE A 1 101 ? -2.375 15.852 6.66 1 98.94 101 ILE A CA 1
ATOM 747 C C . ILE A 1 101 ? -1.376 14.789 7.117 1 98.94 101 ILE A C 1
ATOM 749 O O . ILE A 1 101 ? -1.544 13.602 6.828 1 98.94 101 ILE A O 1
ATOM 753 N N . ASP A 1 102 ? -0.33 15.234 7.734 1 98.88 102 ASP A N 1
ATOM 754 C CA . ASP A 1 102 ? 0.568 14.359 8.484 1 98.88 102 ASP A CA 1
ATOM 755 C C . ASP A 1 102 ? 0.108 14.203 9.93 1 98.88 102 ASP A C 1
ATOM 757 O O . ASP A 1 102 ? 0.223 15.141 10.727 1 98.88 102 ASP A O 1
ATOM 761 N N . ALA A 1 103 ? -0.381 13.008 10.297 1 98.94 103 ALA A N 1
ATOM 762 C CA . ALA A 1 103 ? -1.009 12.781 11.594 1 98.94 103 ALA A CA 1
ATOM 763 C C . ALA A 1 103 ? 0.033 12.438 12.656 1 98.94 103 ALA A C 1
ATOM 765 O O . ALA A 1 103 ? -0.311 12.172 13.812 1 98.94 103 ALA A O 1
ATOM 766 N N . ARG A 1 104 ? 1.39 12.414 12.312 1 98.62 104 ARG A N 1
ATOM 767 C CA . ARG A 1 104 ? 2.463 12.047 13.234 1 98.62 104 ARG A CA 1
ATOM 768 C C . ARG A 1 104 ? 2.742 13.172 14.219 1 98.62 104 ARG A C 1
ATOM 770 O O . ARG A 1 104 ? 2.186 14.266 14.102 1 98.62 104 ARG A O 1
ATOM 777 N N . SER A 1 105 ? 3.545 12.875 15.164 1 98.38 105 SER A N 1
ATOM 778 C CA . SER A 1 105 ? 3.986 13.898 16.109 1 98.38 105 SER A CA 1
ATOM 779 C C . SER A 1 105 ? 4.789 14.984 15.406 1 98.38 105 SER A C 1
ATOM 781 O O . SER A 1 105 ? 5.379 14.742 14.344 1 98.38 105 SER A O 1
ATOM 783 N N . PRO A 1 106 ? 4.816 16.172 16.062 1 97.56 106 PRO A N 1
ATOM 784 C CA . PRO A 1 106 ? 5.66 17.234 15.5 1 97.56 106 PRO A CA 1
ATOM 785 C C . PRO A 1 106 ? 7.121 16.812 15.359 1 97.56 106 PRO A C 1
ATOM 787 O O . PRO A 1 106 ? 7.789 17.188 14.398 1 97.56 106 PRO A O 1
ATOM 790 N N . ALA A 1 107 ? 7.605 16.047 16.281 1 96.62 107 ALA A N 1
ATOM 791 C CA . ALA A 1 107 ? 8.984 15.562 16.219 1 96.62 107 ALA A CA 1
ATOM 792 C C . ALA A 1 107 ? 9.195 14.672 15 1 96.62 107 ALA A C 1
ATOM 794 O O . ALA A 1 107 ? 10.18 14.828 14.281 1 96.62 107 ALA A O 1
ATOM 795 N N . ASP A 1 108 ? 8.312 13.742 14.789 1 96.94 108 ASP A N 1
ATOM 796 C CA . ASP A 1 108 ? 8.398 12.867 13.625 1 96.94 108 ASP A CA 1
ATOM 797 C C . ASP A 1 108 ? 8.266 13.656 12.328 1 96.94 108 ASP A C 1
ATOM 799 O O . ASP A 1 108 ? 9 13.414 11.367 1 96.94 108 ASP A O 1
ATOM 803 N N . TYR A 1 109 ? 7.375 14.617 12.312 1 97.62 109 TYR A N 1
ATOM 804 C CA . TYR A 1 109 ? 7.18 15.492 11.156 1 97.62 109 TYR A CA 1
ATOM 805 C C . TYR A 1 109 ? 8.461 16.234 10.805 1 97.62 109 TYR A C 1
ATOM 807 O O . TYR A 1 109 ? 8.82 16.344 9.633 1 97.62 109 TYR A O 1
ATOM 815 N N . ALA A 1 110 ? 9.18 16.625 11.766 1 95.25 110 ALA A N 1
ATOM 816 C CA . ALA A 1 110 ? 10.383 17.438 11.602 1 95.25 110 ALA A CA 1
ATOM 817 C C . ALA A 1 110 ? 11.516 16.625 11 1 95.25 110 ALA A C 1
ATOM 819 O O . ALA A 1 110 ? 12.453 17.172 10.414 1 95.25 110 ALA A O 1
ATOM 820 N N . THR A 1 111 ? 11.469 15.266 11.148 1 95.25 111 THR A N 1
ATOM 821 C CA . THR A 1 111 ? 12.531 14.422 10.609 1 95.25 111 THR A CA 1
ATOM 822 C C . THR A 1 111 ? 12.398 14.297 9.094 1 95.25 111 THR A C 1
ATOM 824 O O . THR A 1 111 ? 13.344 13.906 8.406 1 95.25 111 THR A O 1
ATOM 827 N N . GLY A 1 112 ? 11.234 14.562 8.547 1 96.75 112 GLY A N 1
ATOM 828 C CA . GLY A 1 112 ? 10.891 14.438 7.145 1 96.75 112 GLY A CA 1
ATOM 829 C C . GLY A 1 112 ? 9.398 14.273 6.91 1 96.75 112 GLY A C 1
ATOM 830 O O . GLY A 1 112 ? 8.711 13.625 7.699 1 96.75 112 GLY A O 1
ATOM 831 N N . SER A 1 113 ? 8.922 14.883 5.859 1 98.12 113 SER A N 1
ATOM 832 C CA . SER A 1 113 ? 7.5 14.828 5.543 1 98.12 113 SER A CA 1
ATOM 833 C C . SER A 1 113 ? 7.266 14.844 4.035 1 98.12 113 SER A C 1
ATOM 835 O O . SER A 1 113 ? 8.195 15.086 3.264 1 98.12 113 SER A O 1
ATOM 837 N N . ILE A 1 114 ? 6.09 14.477 3.662 1 98.69 114 ILE A N 1
ATOM 838 C CA . ILE A 1 114 ? 5.699 14.617 2.264 1 98.69 114 ILE A CA 1
ATOM 839 C C . ILE A 1 114 ? 5.508 16.094 1.93 1 98.69 114 ILE A C 1
ATOM 841 O O . ILE A 1 114 ? 4.855 16.828 2.676 1 98.69 114 ILE A O 1
ATOM 845 N N . PRO A 1 115 ? 6.145 16.562 0.797 1 97.88 115 PRO A N 1
ATOM 846 C CA . PRO A 1 115 ? 6 17.969 0.449 1 97.88 115 PRO A CA 1
ATOM 847 C C . PRO A 1 115 ? 4.543 18.422 0.431 1 97.88 115 PRO A C 1
ATOM 849 O O . PRO A 1 115 ? 3.676 17.719 -0.084 1 97.88 115 PRO A O 1
ATOM 852 N N . GLY A 1 116 ? 4.293 19.531 1.053 1 96.31 116 GLY A N 1
ATOM 853 C CA . GLY A 1 116 ? 2.965 20.125 1.029 1 96.31 116 GLY A CA 1
ATOM 854 C C . GLY A 1 116 ? 2.07 19.625 2.146 1 96.31 116 GLY A C 1
ATOM 855 O O . GLY A 1 116 ? 0.936 20.094 2.293 1 96.31 116 GLY A O 1
ATOM 856 N N . SER A 1 117 ? 2.543 18.734 2.932 1 97.81 117 SER A N 1
ATOM 857 C CA . SER A 1 117 ? 1.725 18.219 4.023 1 97.81 117 SER A CA 1
ATOM 858 C C . SER A 1 117 ? 1.671 19.203 5.188 1 97.81 117 SER A C 1
ATOM 860 O O . SER A 1 117 ? 2.631 19.938 5.434 1 97.81 117 SER A O 1
ATOM 862 N N . VAL A 1 118 ? 0.559 19.188 5.875 1 97.38 118 VAL A N 1
ATOM 863 C CA . VAL A 1 118 ? 0.355 19.953 7.105 1 97.38 118 VAL A CA 1
ATOM 864 C C . VAL A 1 118 ? 0.336 19 8.297 1 97.38 118 VAL A C 1
ATOM 866 O O . VAL A 1 118 ? -0.334 17.969 8.266 1 97.38 118 VAL A O 1
ATOM 869 N N . ASN A 1 119 ? 1.065 19.359 9.328 1 98.12 119 ASN A N 1
ATOM 870 C CA . ASN A 1 119 ? 1.11 18.5 10.508 1 98.12 119 ASN A CA 1
ATOM 871 C C . ASN A 1 119 ? -0.079 18.75 11.43 1 98.12 119 ASN A C 1
ATOM 873 O O . ASN A 1 119 ? -0.275 19.859 11.914 1 98.12 119 ASN A O 1
ATOM 877 N N . VAL A 1 120 ? -0.931 17.812 11.594 1 98.56 120 VAL A N 1
ATOM 878 C CA . VAL A 1 120 ? -2.006 17.75 12.586 1 98.56 120 VAL A CA 1
ATOM 879 C C . VAL A 1 120 ? -1.924 16.453 13.367 1 98.56 120 VAL A C 1
ATOM 881 O O . VAL A 1 120 ? -2.553 15.453 13 1 98.56 120 VAL A O 1
ATOM 884 N N . PRO A 1 121 ? -1.188 16.469 14.469 1 98.69 121 PRO A N 1
ATOM 885 C CA . PRO A 1 121 ? -1.026 15.227 15.234 1 98.69 121 PRO A CA 1
ATOM 886 C C . PRO A 1 121 ? -2.361 14.617 15.648 1 98.69 121 PRO A C 1
ATOM 888 O O . PRO A 1 121 ? -3.279 15.336 16.047 1 98.69 121 PRO A O 1
ATOM 891 N N . PHE A 1 122 ? -2.453 13.273 15.578 1 98.5 122 PHE A N 1
ATOM 892 C CA . PHE A 1 122 ? -3.734 12.602 15.75 1 98.5 122 PHE A CA 1
ATOM 893 C C . PHE A 1 122 ? -4.32 12.883 17.125 1 98.5 122 PHE A C 1
ATOM 895 O O . PHE A 1 122 ? -5.535 13.016 17.281 1 98.5 122 PHE A O 1
ATOM 902 N N . PRO A 1 123 ? -3.535 13.039 18.234 1 98.25 123 PRO A N 1
ATOM 903 C CA . PRO A 1 123 ? -4.172 13.297 19.531 1 98.25 123 PRO A CA 1
ATOM 904 C C . PRO A 1 123 ? -4.93 14.625 19.562 1 98.25 123 PRO A C 1
ATOM 906 O O . PRO A 1 123 ? -5.859 14.781 20.359 1 98.25 123 PRO A O 1
ATOM 909 N N . THR A 1 124 ? -4.527 15.602 18.719 1 98.19 124 THR A N 1
ATOM 910 C CA . THR A 1 124 ? -5.172 16.906 18.734 1 98.19 124 THR A CA 1
ATOM 911 C C . THR A 1 124 ? -6.609 16.812 18.219 1 98.19 124 THR A C 1
ATOM 913 O O . THR A 1 124 ? -7.414 17.719 18.453 1 98.19 124 THR A O 1
ATOM 916 N N . LEU A 1 125 ? -6.949 15.703 17.562 1 98.25 125 LEU A N 1
ATOM 917 C CA . LEU A 1 125 ? -8.281 15.523 16.984 1 98.25 125 LEU A CA 1
ATOM 918 C C . LEU A 1 125 ? -9.172 14.719 17.922 1 98.25 125 LEU A C 1
ATOM 920 O O . LEU A 1 125 ? -10.352 14.516 17.641 1 98.25 125 LEU A O 1
ATOM 924 N N . ALA A 1 126 ? -8.648 14.297 19.031 1 97.62 126 ALA A N 1
ATOM 925 C CA . ALA A 1 126 ? -9.383 13.469 19.984 1 97.62 126 ALA A CA 1
ATOM 926 C C . ALA A 1 126 ? -10.57 14.234 20.578 1 97.62 126 ALA A C 1
ATOM 928 O O . ALA A 1 126 ? -10.508 15.453 20.75 1 97.62 126 ALA A O 1
ATOM 929 N N . PRO A 1 127 ? -11.625 13.5 20.922 1 94.38 127 PRO A N 1
ATOM 930 C CA . PRO A 1 127 ? -12.836 14.148 21.422 1 94.38 127 PRO A CA 1
ATOM 931 C C . PRO A 1 127 ? -12.609 14.938 22.703 1 94.38 127 PRO A C 1
ATOM 933 O O . PRO A 1 127 ? -13.32 15.898 22.984 1 94.38 127 PRO A O 1
ATOM 936 N N . ASP A 1 128 ? -11.648 14.57 23.438 1 95.31 128 ASP A N 1
ATOM 937 C CA . ASP A 1 128 ? -11.453 15.203 24.75 1 95.31 128 ASP A CA 1
ATOM 938 C C . ASP A 1 128 ? -10.492 16.375 24.641 1 95.31 128 ASP A C 1
ATOM 940 O O . ASP A 1 128 ? -10.242 17.062 25.641 1 95.31 128 ASP A O 1
ATOM 944 N N . ASN A 1 129 ? -9.938 16.641 23.469 1 96.12 129 ASN A N 1
ATOM 945 C CA . ASN A 1 129 ? -9.086 17.812 23.281 1 96.12 129 ASN A CA 1
ATOM 946 C C . ASN A 1 129 ? -9.906 19.094 23.219 1 96.12 129 ASN A C 1
ATOM 948 O O . ASN A 1 129 ? -10.773 19.25 22.344 1 96.12 129 ASN A O 1
ATOM 952 N N . ARG A 1 130 ? -9.625 20.062 24.031 1 94.38 130 ARG A N 1
ATOM 953 C CA . ARG A 1 130 ? -10.406 21.281 24.172 1 94.38 130 ARG A CA 1
ATOM 954 C C . ARG A 1 130 ? -10.273 22.172 22.922 1 94.38 130 ARG A C 1
ATOM 956 O O . ARG A 1 130 ? -11.109 23.047 22.688 1 94.38 130 ARG A O 1
ATOM 963 N N . TYR A 1 131 ? -9.211 21.922 22.219 1 94.38 131 TYR A N 1
ATOM 964 C CA . TYR A 1 131 ? -8.961 22.766 21.047 1 94.38 131 TYR A CA 1
ATOM 965 C C . TYR A 1 131 ? -9.438 22.078 19.781 1 94.38 131 TYR A C 1
ATOM 967 O O . TYR A 1 131 ? -9.156 22.547 18.672 1 94.38 131 TYR A O 1
ATOM 975 N N . ARG A 1 132 ? -10.078 20.953 19.844 1 94.5 132 ARG A N 1
ATOM 976 C CA . ARG A 1 132 ? -10.5 20.172 18.688 1 94.5 132 ARG A CA 1
ATOM 977 C C . ARG A 1 132 ? -11.375 21 17.766 1 94.5 132 ARG A C 1
ATOM 979 O O . ARG A 1 132 ? -11.188 20.969 16.547 1 94.5 132 ARG A O 1
ATOM 986 N N . ASN A 1 133 ? -12.32 21.734 18.297 1 92.56 133 ASN A N 1
ATOM 987 C CA . ASN A 1 133 ? -13.25 22.5 17.469 1 92.56 133 ASN A CA 1
ATOM 988 C C . ASN A 1 133 ? -12.531 23.594 16.672 1 92.56 133 ASN A C 1
ATOM 990 O O . ASN A 1 133 ? -12.914 23.906 15.547 1 92.56 133 ASN A O 1
ATOM 994 N N . ASP A 1 134 ? -11.523 24.156 17.281 1 94 134 ASP A N 1
ATOM 995 C CA . ASP A 1 134 ? -10.727 25.141 16.562 1 94 134 ASP A CA 1
ATOM 996 C C . ASP A 1 134 ? -10.039 24.531 15.344 1 94 134 ASP A C 1
ATOM 998 O O . ASP A 1 134 ? -9.992 25.125 14.273 1 94 134 ASP A O 1
ATOM 1002 N N . ILE A 1 135 ? -9.539 23.359 15.562 1 96.38 135 ILE A N 1
ATOM 1003 C CA . ILE A 1 135 ? -8.867 22.641 14.484 1 96.38 135 ILE A CA 1
ATOM 1004 C C . ILE A 1 135 ? -9.875 22.297 13.391 1 96.38 135 ILE A C 1
ATOM 1006 O O . ILE A 1 135 ? -9.609 22.5 12.203 1 96.38 135 ILE A O 1
ATOM 1010 N N . LEU A 1 136 ? -11.039 21.812 13.758 1 96.31 136 LEU A N 1
ATOM 1011 C CA . LEU A 1 136 ? -12.078 21.438 12.797 1 96.31 136 LEU A CA 1
ATOM 1012 C C . LEU A 1 136 ? -12.539 22.656 12 1 96.31 136 LEU A C 1
ATOM 1014 O O . LEU A 1 136 ? -12.805 22.547 10.805 1 96.31 136 LEU A O 1
ATOM 1018 N N . ARG A 1 137 ? -12.586 23.812 12.648 1 94.25 137 ARG A N 1
ATOM 1019 C CA . ARG A 1 137 ? -12.938 25.047 11.938 1 94.25 137 ARG A CA 1
ATOM 1020 C C . ARG A 1 137 ? -11.875 25.391 10.898 1 94.25 137 ARG A C 1
ATOM 1022 O O . ARG A 1 137 ? -12.203 25.797 9.781 1 94.25 137 ARG A O 1
ATOM 1029 N N . ALA A 1 138 ? -10.625 25.188 11.312 1 94.75 138 ALA A N 1
ATOM 1030 C CA . ALA A 1 138 ? -9.523 25.438 10.383 1 94.75 138 ALA A CA 1
ATOM 1031 C C . ALA A 1 138 ? -9.594 24.5 9.18 1 94.75 138 ALA A C 1
ATOM 1033 O O . ALA A 1 138 ? -9.086 24.828 8.102 1 94.75 138 ALA A O 1
ATOM 1034 N N . LEU A 1 139 ? -10.297 23.375 9.344 1 96 139 LEU A N 1
ATOM 1035 C CA . LEU A 1 139 ? -10.414 22.391 8.281 1 96 139 LEU A CA 1
ATOM 1036 C C . LEU A 1 139 ? -11.719 22.562 7.508 1 96 139 LEU A C 1
ATOM 1038 O O . LEU A 1 139 ? -12.07 21.719 6.68 1 96 139 LEU A O 1
ATOM 1042 N N . GLY A 1 140 ? -12.484 23.609 7.805 1 93.5 140 GLY A N 1
ATOM 1043 C CA . GLY A 1 140 ? -13.617 24 6.98 1 93.5 140 GLY A CA 1
ATOM 1044 C C . GLY A 1 140 ? -14.953 23.797 7.668 1 93.5 140 GLY A C 1
ATOM 1045 O O . GLY A 1 140 ? -16 24.062 7.086 1 93.5 140 GLY A O 1
ATOM 1046 N N . ALA A 1 141 ? -14.914 23.281 8.906 1 93.25 141 ALA A N 1
ATOM 1047 C CA . ALA A 1 141 ? -16.156 23.156 9.656 1 93.25 141 ALA A CA 1
ATOM 1048 C C . ALA A 1 141 ? -16.688 24.516 10.102 1 93.25 141 ALA A C 1
ATOM 1050 O O . ALA A 1 141 ? -15.906 25.406 10.461 1 93.25 141 ALA A O 1
ATOM 1051 N N . VAL A 1 142 ? -18.016 24.641 10.086 1 90.81 142 VAL A N 1
ATOM 1052 C CA . VAL A 1 142 ? -18.641 25.891 10.5 1 90.81 142 VAL A CA 1
ATOM 1053 C C . VAL A 1 142 ? -19.5 25.672 11.742 1 90.81 142 VAL A C 1
ATOM 1055 O O . VAL A 1 142 ? -20.281 24.719 11.797 1 90.81 142 VAL A O 1
ATOM 1058 N N . ASP A 1 143 ? -19.266 26.516 12.648 1 86.94 143 ASP A N 1
ATOM 1059 C CA . ASP A 1 143 ? -20.062 26.438 13.867 1 86.94 143 ASP A CA 1
ATOM 1060 C C . ASP A 1 143 ? -21.516 26.797 13.594 1 86.94 143 ASP A C 1
ATOM 1062 O O . ASP A 1 143 ? -21.812 27.859 13.047 1 86.94 143 ASP A O 1
ATOM 1066 N N . LYS A 1 144 ? -22.438 25.891 13.875 1 84.62 144 LYS A N 1
ATOM 1067 C CA . LYS A 1 144 ? -23.859 26.156 13.719 1 84.62 144 LYS A CA 1
ATOM 1068 C C . LYS A 1 144 ? -24.5 26.469 15.062 1 84.62 144 LYS A C 1
ATOM 1070 O O . LYS A 1 144 ? -25.719 26.688 15.141 1 84.62 144 LYS A O 1
ATOM 1075 N N . GLY A 1 145 ? -23.75 26.547 16.062 1 76.88 145 GLY A N 1
ATOM 1076 C CA . GLY A 1 145 ? -24.312 26.75 17.391 1 76.88 145 GLY A CA 1
ATOM 1077 C C . GLY A 1 145 ? -24.672 25.453 18.094 1 76.88 145 GLY A C 1
ATOM 1078 O O . GLY A 1 145 ? -24.703 24.391 17.469 1 76.88 145 GLY A O 1
ATOM 1079 N N . GLU A 1 146 ? -24.906 25.469 19.5 1 70.25 146 GLU A N 1
ATOM 1080 C CA . GLU A 1 146 ? -25.297 24.375 20.359 1 70.25 146 GLU A CA 1
ATOM 1081 C C . GLU A 1 146 ? -24.359 23.172 20.188 1 70.25 146 GLU A C 1
ATOM 1083 O O . GLU A 1 146 ? -24.828 22.031 20.031 1 70.25 146 GLU A O 1
ATOM 1088 N N . ASP A 1 147 ? -23.125 23.297 19.938 1 71.44 147 ASP A N 1
ATOM 1089 C CA . ASP A 1 147 ? -22.078 22.281 19.875 1 71.44 147 ASP A CA 1
ATOM 1090 C C . ASP A 1 147 ? -22.203 21.422 18.609 1 71.44 147 ASP A C 1
ATOM 1092 O O . ASP A 1 147 ? -21.953 20.219 18.641 1 71.44 147 ASP A O 1
ATOM 1096 N N . SER A 1 148 ? -22.828 22.172 17.609 1 82.19 148 SER A N 1
ATOM 1097 C CA . SER A 1 148 ? -22.984 21.469 16.344 1 82.19 148 SER A CA 1
ATOM 1098 C C . SER A 1 148 ? -22.109 22.094 15.25 1 82.19 148 SER A C 1
ATOM 1100 O O . SER A 1 148 ? -21.922 23.312 15.219 1 82.19 148 SER A O 1
ATOM 1102 N N . LEU A 1 149 ? -21.406 21.234 14.523 1 89.56 149 LEU A N 1
ATOM 1103 C CA . LEU A 1 149 ? -20.578 21.688 13.414 1 89.56 149 LEU A CA 1
ATOM 1104 C C . LEU A 1 149 ? -21.219 21.328 12.07 1 89.56 149 LEU A C 1
ATOM 1106 O O . LEU A 1 149 ? -21.828 20.281 11.938 1 89.56 149 LEU A O 1
ATOM 1110 N N . ASP A 1 150 ? -21.188 22.312 11.195 1 92.5 150 ASP A N 1
ATOM 1111 C CA . ASP A 1 150 ? -21.578 22.125 9.797 1 92.5 150 ASP A CA 1
ATOM 1112 C C . ASP A 1 150 ? -20.359 21.844 8.922 1 92.5 150 ASP A C 1
ATOM 1114 O O . ASP A 1 150 ? -19.438 22.656 8.852 1 92.5 150 ASP A O 1
ATOM 1118 N N . PHE A 1 151 ? -20.391 20.719 8.234 1 94.5 151 PHE A N 1
ATOM 1119 C CA . PHE A 1 151 ? -19.234 20.297 7.453 1 94.5 151 PHE A CA 1
ATOM 1120 C C . PHE A 1 151 ? -19.5 20.453 5.961 1 94.5 151 PHE A C 1
ATOM 1122 O O . PHE A 1 151 ? -18.812 19.859 5.137 1 94.5 151 PHE A O 1
ATOM 1129 N N . THR A 1 152 ? -20.422 21.234 5.547 1 92.12 152 THR A N 1
ATOM 1130 C CA . THR A 1 152 ? -20.781 21.453 4.148 1 92.12 152 THR A CA 1
ATOM 1131 C C . THR A 1 152 ? -19.594 22.016 3.375 1 92.12 152 THR A C 1
ATOM 1133 O O . THR A 1 152 ? -19.422 21.734 2.189 1 92.12 152 THR A O 1
ATOM 1136 N N . GLN A 1 153 ? -18.75 22.797 4.066 1 92.5 153 GLN A N 1
ATOM 1137 C CA . GLN A 1 153 ? -17.609 23.438 3.418 1 92.5 153 GLN A CA 1
ATOM 1138 C C . GLN A 1 153 ? -16.297 22.781 3.844 1 92.5 153 GLN A C 1
ATOM 1140 O O . GLN A 1 153 ? -15.227 23.359 3.672 1 92.5 153 GLN A O 1
ATOM 1145 N N . ALA A 1 154 ? -16.422 21.609 4.395 1 95.75 154 ALA A N 1
ATOM 1146 C CA . ALA A 1 154 ? -15.227 20.906 4.875 1 95.75 154 ALA A CA 1
ATOM 1147 C C . ALA A 1 154 ? -14.266 20.609 3.727 1 95.75 154 ALA A C 1
ATOM 1149 O O . ALA A 1 154 ? -14.688 20.312 2.611 1 95.75 154 ALA A O 1
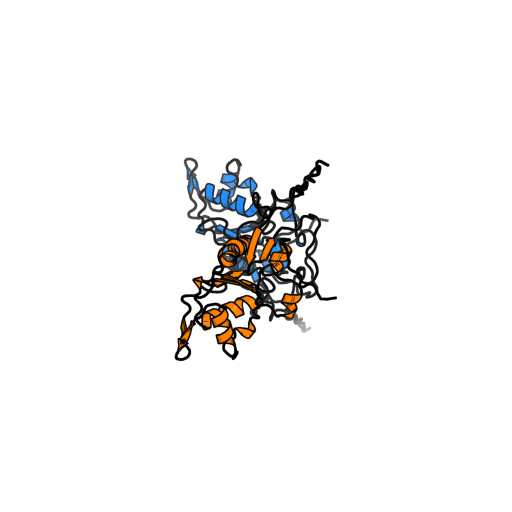ATOM 1150 N N . MET A 1 155 ? -13.023 20.703 4.004 1 97.81 155 MET A N 1
ATOM 1151 C CA . MET A 1 155 ? -11.977 20.406 3.027 1 97.81 155 MET A CA 1
ATOM 1152 C C . MET A 1 155 ? -11.828 18.906 2.826 1 97.81 155 MET A C 1
ATOM 1154 O O . MET A 1 155 ? -12.125 18.109 3.73 1 97.81 155 MET A O 1
ATOM 1158 N N . ALA A 1 156 ? -11.398 18.516 1.603 1 98.75 156 ALA A N 1
ATOM 1159 C CA . ALA A 1 156 ? -10.914 17.156 1.435 1 98.75 156 ALA A CA 1
ATOM 1160 C C . ALA A 1 156 ? -9.594 16.938 2.176 1 98.75 156 ALA A C 1
ATOM 1162 O O . ALA A 1 156 ? -8.68 17.766 2.07 1 98.75 156 ALA A O 1
ATOM 1163 N N . LEU A 1 157 ? -9.531 15.867 2.973 1 98.94 157 LEU A N 1
ATOM 1164 C CA . LEU A 1 157 ? -8.328 15.609 3.748 1 98.94 157 LEU A CA 1
ATOM 1165 C C . LEU A 1 157 ? -7.723 14.258 3.381 1 98.94 157 LEU A C 1
ATOM 1167 O O . LEU A 1 157 ? -8.398 13.227 3.471 1 98.94 157 LEU A O 1
ATOM 1171 N N . SER A 1 158 ? -6.527 14.227 2.85 1 98.94 158 SER A N 1
ATOM 1172 C CA . SER A 1 158 ? -5.75 12.992 2.766 1 98.94 158 SER A CA 1
ATOM 1173 C C . SER A 1 158 ? -4.789 12.867 3.943 1 98.94 158 SER A C 1
ATOM 1175 O O . SER A 1 158 ? -3.928 13.727 4.145 1 98.94 158 SER A O 1
ATOM 1177 N N . LEU A 1 159 ? -4.992 11.836 4.777 1 99 159 LEU A N 1
ATOM 1178 C CA . LEU A 1 159 ? -4.207 11.68 5.996 1 99 159 LEU A CA 1
ATOM 1179 C C . LEU A 1 159 ? -3.201 10.539 5.855 1 99 159 LEU A C 1
ATOM 1181 O O . LEU A 1 159 ? -3.521 9.492 5.297 1 99 159 LEU A O 1
ATOM 1185 N N . TYR A 1 160 ? -1.978 10.797 6.336 1 98.94 160 TYR A N 1
ATOM 1186 C CA . TYR A 1 160 ? -0.959 9.75 6.387 1 98.94 160 TYR A CA 1
ATOM 1187 C C . TYR A 1 160 ? -0.18 9.82 7.695 1 98.94 160 TYR A C 1
ATOM 1189 O O . TYR A 1 160 ? -0.332 10.766 8.469 1 98.94 160 TYR A O 1
ATOM 1197 N N . SER A 1 161 ? 0.549 8.82 8.047 1 98.81 161 SER A N 1
ATOM 1198 C CA . SER A 1 161 ? 1.424 8.727 9.211 1 98.81 161 SER A CA 1
ATOM 1199 C C . SER A 1 161 ? 2.729 8.016 8.859 1 98.81 161 SER A C 1
ATOM 1201 O O . SER A 1 161 ? 3.295 8.234 7.789 1 98.81 161 SER A O 1
ATOM 1203 N N . GLY A 1 162 ? 3.23 7.207 9.75 1 98.56 162 GLY A N 1
ATOM 1204 C CA . GLY A 1 162 ? 4.566 6.656 9.578 1 98.56 162 GLY A CA 1
ATOM 1205 C C . GLY A 1 162 ? 4.625 5.551 8.539 1 98.56 162 GLY A C 1
ATOM 1206 O O . GLY A 1 162 ? 5.633 5.398 7.848 1 98.56 162 GLY A O 1
ATOM 1207 N N . GLY A 1 163 ? 3.666 4.758 8.438 1 98.56 163 GLY A N 1
ATOM 1208 C CA . GLY A 1 163 ? 3.646 3.6 7.559 1 98.56 163 GLY A CA 1
ATOM 1209 C C . GLY A 1 163 ? 2.494 2.654 7.84 1 98.56 163 GLY A C 1
ATOM 1210 O O . GLY A 1 163 ? 1.594 2.98 8.617 1 98.56 163 GLY A O 1
ATOM 1211 N N . PRO A 1 164 ? 2.459 1.49 7.195 1 98.75 164 PRO A N 1
ATOM 1212 C CA . PRO A 1 164 ? 1.354 0.537 7.312 1 98.75 164 PRO A CA 1
ATOM 1213 C C . PRO A 1 164 ? 1.222 -0.041 8.719 1 98.75 164 PRO A C 1
ATOM 1215 O O . PRO A 1 164 ? 0.22 -0.688 9.031 1 98.75 164 PRO A O 1
ATOM 1218 N N . TRP A 1 165 ? 2.16 0.221 9.586 1 98.5 165 TRP A N 1
ATOM 1219 C CA . TRP A 1 165 ? 2.172 -0.282 10.953 1 98.5 165 TRP A CA 1
ATOM 1220 C C . TRP A 1 165 ? 1.702 0.79 11.93 1 98.5 165 TRP A C 1
ATOM 1222 O O . TRP A 1 165 ? 1.59 0.537 13.133 1 98.5 165 TRP A O 1
ATOM 1232 N N . SER A 1 166 ? 1.487 2 11.484 1 98.56 166 SER A N 1
ATOM 1233 C CA . SER A 1 166 ? 1.128 3.117 12.352 1 98.56 166 SER A CA 1
ATOM 1234 C C . SER A 1 166 ? -0.385 3.295 12.43 1 98.56 166 SER A C 1
ATOM 1236 O O . SER A 1 166 ? -1.067 3.291 11.398 1 98.56 166 SER A O 1
ATOM 1238 N N . ASP A 1 167 ? -0.86 3.51 13.594 1 98.44 167 ASP A N 1
ATOM 1239 C CA . ASP A 1 167 ? -2.295 3.729 13.75 1 98.44 167 ASP A CA 1
ATOM 1240 C C . ASP A 1 167 ? -2.607 5.215 13.922 1 98.44 167 ASP A C 1
ATOM 1242 O O . ASP A 1 167 ? -3.738 5.582 14.242 1 98.44 167 ASP A O 1
ATOM 1246 N N . ASP A 1 168 ? -1.62 6.129 13.648 1 98.75 168 ASP A N 1
ATOM 1247 C CA . ASP A 1 168 ? -1.845 7.559 13.836 1 98.75 168 ASP A CA 1
ATOM 1248 C C . ASP A 1 168 ? -2.895 8.078 12.852 1 98.75 168 ASP A C 1
ATOM 1250 O O . ASP A 1 168 ? -3.857 8.734 13.258 1 98.75 168 ASP A O 1
ATOM 1254 N N . ALA A 1 169 ? -2.717 7.777 11.586 1 98.94 169 ALA A N 1
ATOM 1255 C CA . ALA A 1 169 ? -3.656 8.266 10.586 1 98.94 169 ALA A CA 1
ATOM 1256 C C . ALA A 1 169 ? -5.023 7.605 10.742 1 98.94 169 ALA A C 1
ATOM 1258 O O . ALA A 1 169 ? -6.051 8.281 10.75 1 98.94 169 ALA A O 1
ATOM 1259 N N . PRO A 1 170 ? -5.086 6.27 10.938 1 98.88 170 PRO A N 1
ATOM 1260 C CA . PRO A 1 170 ? -6.379 5.648 11.219 1 98.88 170 PRO A CA 1
ATOM 1261 C C . PRO A 1 170 ? -7.094 6.27 12.414 1 98.88 170 PRO A C 1
ATOM 1263 O O . PRO A 1 170 ? -8.289 6.555 12.344 1 98.88 170 PRO A O 1
ATOM 1266 N N . THR A 1 171 ? -6.387 6.496 13.5 1 98.81 171 THR A N 1
ATOM 1267 C CA . THR A 1 171 ? -6.98 7.086 14.695 1 98.81 171 THR A CA 1
ATOM 1268 C C . THR A 1 171 ? -7.477 8.5 14.406 1 98.81 171 THR A C 1
ATOM 1270 O O . THR A 1 171 ? -8.562 8.883 14.852 1 98.81 171 THR A O 1
ATOM 1273 N N . ALA A 1 172 ? -6.684 9.258 13.672 1 98.88 172 ALA A N 1
ATOM 1274 C CA . ALA A 1 172 ? -7.102 10.602 13.281 1 98.88 172 ALA A CA 1
ATOM 1275 C C . ALA A 1 172 ? -8.391 10.562 12.469 1 98.88 172 ALA A C 1
ATOM 1277 O O . ALA A 1 172 ? -9.312 11.344 12.719 1 98.88 172 ALA A O 1
ATOM 1278 N N . ILE A 1 173 ? -8.477 9.664 11.492 1 98.94 173 ILE A N 1
ATOM 1279 C CA . ILE A 1 173 ? -9.641 9.531 10.625 1 98.94 173 ILE A CA 1
ATOM 1280 C C . ILE A 1 173 ? -10.859 9.141 11.461 1 98.94 173 ILE A C 1
ATOM 1282 O O . ILE A 1 173 ? -11.945 9.711 11.297 1 98.94 173 ILE A O 1
ATOM 1286 N N . GLU A 1 174 ? -10.68 8.234 12.383 1 98.69 174 GLU A N 1
ATOM 1287 C CA . GLU A 1 174 ? -11.773 7.832 13.258 1 98.69 174 GLU A CA 1
ATOM 1288 C C . GLU A 1 174 ? -12.273 9 14.102 1 98.69 174 GLU A C 1
ATOM 1290 O O . GLU A 1 174 ? -13.484 9.164 14.297 1 98.69 174 GLU A O 1
ATOM 1295 N N . SER A 1 175 ? -11.328 9.773 14.625 1 98.56 175 SER A N 1
ATOM 1296 C CA . SER A 1 175 ? -11.695 10.945 15.406 1 98.56 175 SER A CA 1
ATOM 1297 C C . SER A 1 175 ? -12.469 11.953 14.562 1 98.56 175 SER A C 1
ATOM 1299 O O . SER A 1 175 ? -13.445 12.547 15.031 1 98.56 175 SER A O 1
ATOM 1301 N N . LEU A 1 176 ? -12.031 12.164 13.297 1 98.31 176 LEU A N 1
ATOM 1302 C CA . LEU A 1 176 ? -12.719 13.07 12.391 1 98.31 176 LEU A CA 1
ATOM 1303 C C . LEU A 1 176 ? -14.133 12.578 12.094 1 98.31 176 LEU A C 1
ATOM 1305 O O . LEU A 1 176 ? -15.086 13.352 12.125 1 98.31 176 LEU A O 1
ATOM 1309 N N . LEU A 1 177 ? -14.266 11.297 11.828 1 97.94 177 LEU A N 1
ATOM 1310 C CA . LEU A 1 177 ? -15.578 10.703 11.578 1 97.94 177 LEU A CA 1
ATOM 1311 C C . LEU A 1 177 ? -16.484 10.883 12.789 1 97.94 177 LEU A C 1
ATOM 1313 O O . LEU A 1 177 ? -17.656 11.234 12.641 1 97.94 177 LEU A O 1
ATOM 1317 N N . ALA A 1 178 ? -15.953 10.68 13.984 1 96.06 178 ALA A N 1
ATOM 1318 C CA . ALA A 1 178 ? -16.719 10.812 15.219 1 96.06 178 ALA A CA 1
ATOM 1319 C C . ALA A 1 178 ? -17.188 12.25 15.414 1 96.06 178 ALA A C 1
ATOM 1321 O O . ALA A 1 178 ? -18.234 12.484 16.031 1 96.06 178 ALA A O 1
ATOM 1322 N N . ALA A 1 179 ? -16.453 13.203 14.875 1 95.06 179 ALA A N 1
ATOM 1323 C CA . ALA A 1 179 ? -16.797 14.617 14.984 1 95.06 179 ALA A CA 1
ATOM 1324 C C . ALA A 1 179 ? -17.859 15.008 13.961 1 95.06 179 ALA A C 1
ATOM 1326 O O . ALA A 1 179 ? -18.391 16.125 14 1 95.06 179 ALA A O 1
ATOM 1327 N N . GLY A 1 180 ? -18.078 14.109 12.992 1 95.06 180 GLY A N 1
ATOM 1328 C CA . GLY A 1 180 ? -19.109 14.375 11.992 1 95.06 180 GLY A CA 1
ATOM 1329 C C . GLY A 1 180 ? -18.531 14.758 10.641 1 95.06 180 GLY A C 1
ATOM 1330 O O . GLY A 1 180 ? -19.266 15.109 9.719 1 95.06 180 GLY A O 1
ATOM 1331 N N . TYR A 1 181 ? -17.203 14.711 10.516 1 97.19 181 TYR A N 1
ATOM 1332 C CA . TYR A 1 181 ? -16.578 14.977 9.219 1 97.19 181 TYR A CA 1
ATOM 1333 C C . TYR A 1 181 ? -17.062 13.984 8.172 1 97.19 181 TYR A C 1
ATOM 1335 O O . TYR A 1 181 ? -17.156 12.789 8.43 1 97.19 181 TYR A O 1
ATOM 1343 N N . PRO A 1 182 ? -17.438 14.438 6.992 1 97.5 182 PRO A N 1
ATOM 1344 C CA . PRO A 1 182 ? -17.984 13.516 5.988 1 97.5 182 PRO A CA 1
ATOM 1345 C C . PRO A 1 182 ? -16.953 12.5 5.508 1 97.5 182 PRO A C 1
ATOM 1347 O O . PRO A 1 182 ? -15.852 12.883 5.105 1 97.5 182 PRO A O 1
ATOM 1350 N N . ALA A 1 183 ? -17.312 11.281 5.477 1 98.56 183 ALA A N 1
ATOM 1351 C CA . ALA A 1 183 ? -16.406 10.203 5.094 1 98.56 183 ALA A CA 1
ATOM 1352 C C . ALA A 1 183 ? -15.898 10.398 3.672 1 98.56 183 ALA A C 1
ATOM 1354 O O . ALA A 1 183 ? -14.727 10.125 3.385 1 98.56 183 ALA A O 1
ATOM 1355 N N . GLU A 1 184 ? -16.688 10.914 2.789 1 98.38 184 GLU A N 1
ATOM 1356 C CA . GLU A 1 184 ? -16.328 11.039 1.378 1 98.38 184 GLU A CA 1
ATOM 1357 C C . GLU A 1 184 ? -15.281 12.133 1.167 1 98.38 184 GLU A C 1
ATOM 1359 O O . GLU A 1 184 ? -14.695 12.234 0.087 1 98.38 184 GLU A O 1
ATOM 1364 N N . LYS A 1 185 ? -15.023 12.922 2.225 1 98.62 185 LYS A N 1
ATOM 1365 C CA . LYS A 1 185 ? -14.016 13.984 2.154 1 98.62 185 LYS A CA 1
ATOM 1366 C C . LYS A 1 185 ? -12.703 13.531 2.791 1 98.62 185 LYS A C 1
ATOM 1368 O O . LYS A 1 185 ? -11.734 14.289 2.822 1 98.62 185 LYS A O 1
ATOM 1373 N N . LEU A 1 186 ? -12.742 12.297 3.271 1 98.88 186 LEU A N 1
ATOM 1374 C CA . LEU A 1 186 ? -11.555 11.758 3.92 1 98.88 186 LEU A CA 1
ATOM 1375 C C . LEU A 1 186 ? -10.883 10.711 3.039 1 98.88 186 LEU A C 1
ATOM 1377 O O . LEU A 1 186 ? -11.562 9.867 2.439 1 98.88 186 LEU A O 1
ATOM 1381 N N . PHE A 1 187 ? -9.562 10.82 2.926 1 98.94 187 PHE A N 1
ATOM 1382 C CA . PHE A 1 187 ? -8.719 9.891 2.189 1 98.94 187 PHE A CA 1
ATOM 1383 C C . PHE A 1 187 ? -7.586 9.367 3.07 1 98.94 187 PHE A C 1
ATOM 1385 O O . PHE A 1 187 ? -7.062 10.102 3.912 1 98.94 187 PHE A O 1
ATOM 1392 N N . TYR A 1 188 ? -7.289 8.117 2.842 1 99 188 TYR A N 1
ATOM 1393 C CA . TYR A 1 188 ? -6.316 7.414 3.67 1 99 188 TYR A CA 1
ATOM 1394 C C . TYR A 1 188 ? -5.121 6.957 2.84 1 99 188 TYR A C 1
ATOM 1396 O O . TYR A 1 188 ? -5.254 6.082 1.98 1 99 188 TYR A O 1
ATOM 1404 N N . PHE A 1 189 ? -3.957 7.629 3.078 1 98.94 189 PHE A N 1
ATOM 1405 C CA . PHE A 1 189 ? -2.709 7.117 2.525 1 98.94 189 PHE A CA 1
ATOM 1406 C C . PHE A 1 189 ? -2.029 6.172 3.506 1 98.94 189 PHE A C 1
ATOM 1408 O O . PHE A 1 189 ? -1.14 6.578 4.258 1 98.94 189 PHE A O 1
ATOM 1415 N N . ARG A 1 190 ? -2.33 4.883 3.422 1 98.88 190 ARG A N 1
ATOM 1416 C CA . ARG A 1 190 ? -1.935 3.844 4.367 1 98.88 190 ARG A CA 1
ATOM 1417 C C . ARG A 1 190 ? -0.417 3.695 4.414 1 98.88 190 ARG A C 1
ATOM 1419 O O . ARG A 1 190 ? 0.157 3.469 5.48 1 98.88 190 ARG A O 1
ATOM 1426 N N . GLY A 1 191 ? 0.234 3.822 3.311 1 98.81 191 GLY A N 1
ATOM 1427 C CA . GLY A 1 191 ? 1.663 3.57 3.215 1 98.81 191 GLY A CA 1
ATOM 1428 C C . GLY A 1 191 ? 2.498 4.551 4.016 1 98.81 191 GLY A C 1
ATOM 1429 O O . GLY A 1 191 ? 3.625 4.242 4.406 1 98.81 191 GLY A O 1
ATOM 1430 N N . GLY A 1 192 ? 1.931 5.812 4.172 1 98.88 192 GLY A N 1
ATOM 1431 C CA . GLY A 1 192 ? 2.609 6.828 4.957 1 98.88 192 GLY A CA 1
ATOM 1432 C C . GLY A 1 192 ? 3.924 7.277 4.348 1 98.88 192 GLY A C 1
ATOM 1433 O O . GLY A 1 192 ? 4.172 7.051 3.164 1 98.88 192 GLY A O 1
ATOM 1434 N N . ILE A 1 193 ? 4.664 7.938 5.191 1 98.81 193 ILE A N 1
ATOM 1435 C CA . ILE A 1 193 ? 5.934 8.5 4.738 1 98.81 193 ILE A CA 1
ATOM 1436 C C . ILE A 1 193 ? 6.91 7.367 4.422 1 98.81 193 ILE A C 1
ATOM 1438 O O . ILE A 1 193 ? 7.773 7.516 3.551 1 98.81 193 ILE A O 1
ATOM 1442 N N . GLN A 1 194 ? 6.75 6.211 5.066 1 98.69 194 GLN A N 1
ATOM 1443 C CA . GLN A 1 194 ? 7.645 5.086 4.812 1 98.69 194 GLN A CA 1
ATOM 1444 C C . GLN A 1 194 ? 7.504 4.582 3.381 1 98.69 194 GLN A C 1
ATOM 1446 O O . GLN A 1 194 ? 8.5 4.387 2.686 1 98.69 194 GLN A O 1
ATOM 1451 N N . ALA A 1 195 ? 6.312 4.363 2.92 1 98.81 195 ALA A N 1
ATOM 1452 C CA . ALA A 1 195 ? 6.09 3.938 1.54 1 98.81 195 ALA A CA 1
ATOM 1453 C C . ALA A 1 195 ? 6.512 5.023 0.555 1 98.81 195 ALA A C 1
ATOM 1455 O O . ALA A 1 195 ? 7.031 4.723 -0.523 1 98.81 195 ALA A O 1
ATOM 1456 N N . TRP A 1 196 ? 6.262 6.277 0.925 1 98.88 196 TRP A N 1
ATOM 1457 C CA . TRP A 1 196 ? 6.68 7.422 0.118 1 98.88 196 TRP A CA 1
ATOM 1458 C C . TRP A 1 196 ? 8.188 7.418 -0.094 1 98.88 196 TRP A C 1
ATOM 1460 O O . TRP A 1 196 ? 8.664 7.535 -1.227 1 98.88 196 TRP A O 1
ATOM 1470 N N . ALA A 1 197 ? 8.922 7.219 0.971 1 98.69 197 ALA A N 1
ATOM 1471 C CA . ALA A 1 197 ? 10.383 7.145 0.922 1 98.69 197 ALA A CA 1
ATOM 1472 C C . ALA A 1 197 ? 10.844 5.941 0.108 1 98.69 197 ALA A C 1
ATOM 1474 O O . ALA A 1 197 ? 11.812 6.027 -0.653 1 98.69 197 ALA A O 1
ATOM 1475 N N . HIS A 1 198 ? 10.141 4.852 0.287 1 98.75 198 HIS A N 1
ATOM 1476 C CA . HIS A 1 198 ? 10.508 3.623 -0.408 1 98.75 198 HIS A CA 1
ATOM 1477 C C . HIS A 1 198 ? 10.328 3.77 -1.916 1 98.75 198 HIS A C 1
ATOM 1479 O O . HIS A 1 198 ? 11.062 3.152 -2.691 1 98.75 198 HIS A O 1
ATOM 1485 N N . ALA A 1 199 ? 9.414 4.594 -2.33 1 98.75 199 ALA A N 1
ATOM 1486 C CA . ALA A 1 199 ? 9.164 4.852 -3.746 1 98.75 199 ALA A CA 1
ATOM 1487 C C . ALA A 1 199 ? 10.195 5.824 -4.316 1 98.75 199 ALA A C 1
ATOM 1489 O O . ALA A 1 199 ? 10.18 6.125 -5.512 1 98.75 199 ALA A O 1
ATOM 1490 N N . GLY A 1 200 ? 11.094 6.355 -3.441 1 98.5 200 GLY A N 1
ATOM 1491 C CA . GLY A 1 200 ? 12.117 7.297 -3.879 1 98.5 200 GLY A CA 1
ATOM 1492 C C . GLY A 1 200 ? 11.57 8.68 -4.164 1 98.5 200 GLY A C 1
ATOM 1493 O O . GLY A 1 200 ? 12.156 9.438 -4.941 1 98.5 200 GLY A O 1
ATOM 1494 N N . LEU A 1 201 ? 10.414 8.992 -3.643 1 98.81 201 LEU A N 1
ATOM 1495 C CA . LEU A 1 201 ? 9.789 10.289 -3.908 1 98.81 201 LEU A CA 1
ATOM 1496 C C . LEU A 1 201 ? 10.383 11.367 -3.018 1 98.81 201 LEU A C 1
ATOM 1498 O O . LEU A 1 201 ? 10.898 11.078 -1.936 1 98.81 201 LEU A O 1
ATOM 1502 N N . THR A 1 202 ? 10.266 12.578 -3.412 1 98.44 202 THR A N 1
ATOM 1503 C CA . THR A 1 202 ? 10.828 13.742 -2.729 1 98.44 202 THR A CA 1
ATOM 1504 C C . THR A 1 202 ? 10.297 13.836 -1.301 1 98.44 202 THR A C 1
ATOM 1506 O O . THR A 1 202 ? 9.086 13.734 -1.073 1 98.44 202 THR A O 1
ATOM 1509 N N . ILE A 1 203 ? 11.172 13.945 -0.37 1 97.94 203 ILE A N 1
ATOM 1510 C CA . ILE A 1 203 ? 10.844 14.164 1.032 1 97.94 203 ILE A CA 1
ATOM 1511 C C . ILE A 1 203 ? 11.266 15.578 1.447 1 97.94 203 ILE A C 1
ATOM 1513 O O . ILE A 1 203 ? 12.344 16.047 1.079 1 97.94 203 ILE A O 1
ATOM 1517 N N . HIS A 1 204 ? 10.375 16.281 2.047 1 94.81 204 HIS A N 1
ATOM 1518 C CA . HIS A 1 204 ? 10.68 17.594 2.607 1 94.81 204 HIS A CA 1
ATOM 1519 C C . HIS A 1 204 ? 11.398 17.469 3.947 1 94.81 204 HIS A C 1
ATOM 1521 O O . HIS A 1 204 ? 10.875 16.844 4.875 1 94.81 204 HIS A O 1
ATOM 1527 N N . GLN A 1 205 ? 12.625 17.953 4.047 1 85.31 205 GLN A N 1
ATOM 1528 C CA . GLN A 1 205 ? 13.383 17.953 5.293 1 85.31 205 GLN A CA 1
ATOM 1529 C C . GLN A 1 205 ? 13.398 19.344 5.926 1 85.31 205 GLN A C 1
ATOM 1531 O O . GLN A 1 205 ? 13.547 20.344 5.227 1 85.31 205 GLN A O 1
ATOM 1536 N N . SER A 1 206 ? 12.719 19.438 7.141 1 68.19 206 SER A N 1
ATOM 1537 C CA . SER A 1 206 ? 12.836 20.719 7.801 1 68.19 206 SER A CA 1
ATOM 1538 C C . SER A 1 206 ? 14.297 21.109 8.016 1 68.19 206 SER A C 1
ATOM 1540 O O . SER A 1 206 ? 15.148 20.234 8.227 1 68.19 206 SER A O 1
ATOM 1542 N N . GLN A 1 207 ? 14.859 22 7.305 1 53.66 207 GLN A N 1
ATOM 1543 C CA . GLN A 1 207 ? 16.203 22.516 7.551 1 53.66 207 GLN A CA 1
ATOM 1544 C C . GLN A 1 207 ? 16.422 22.797 9.031 1 53.66 207 GLN A C 1
ATOM 1546 O O . GLN A 1 207 ? 15.562 23.391 9.695 1 53.66 207 GLN A O 1
ATOM 1551 N N . ASN A 1 208 ? 16.906 21.797 9.797 1 43.09 208 ASN A N 1
ATOM 1552 C CA . ASN A 1 208 ? 17.422 22.234 11.094 1 43.09 208 ASN A CA 1
ATOM 1553 C C . ASN A 1 208 ? 18.172 23.562 10.984 1 43.09 208 ASN A C 1
ATOM 1555 O O . ASN A 1 208 ? 19.062 23.703 10.156 1 43.09 208 ASN A O 1
ATOM 1559 N N . PRO A 1 209 ? 17.641 24.688 11.547 1 40.59 209 PRO A N 1
ATOM 1560 C CA . PRO A 1 209 ? 18.578 25.797 11.648 1 40.59 209 PRO A CA 1
ATOM 1561 C C . PRO A 1 209 ? 19.906 25.391 12.273 1 40.59 209 PRO A C 1
ATOM 1563 O O . PRO A 1 209 ? 19.938 24.781 13.344 1 40.59 209 PRO A O 1
ATOM 1566 N N . GLY A 1 210 ? 20.797 24.703 11.461 1 30.81 210 GLY A N 1
ATOM 1567 C CA . GLY A 1 210 ? 22.078 24.828 12.133 1 30.81 210 GLY A CA 1
ATOM 1568 C C . GLY A 1 210 ? 22.281 26.203 12.75 1 30.81 210 GLY A C 1
ATOM 1569 O O . GLY A 1 210 ? 21.625 27.172 12.367 1 30.81 210 GLY A O 1
ATOM 1570 N N . MET B 1 1 ? 7.59 -63.219 37.344 1 37.34 1 MET B N 1
ATOM 1571 C CA . MET B 1 1 ? 8.375 -62.062 36.906 1 37.34 1 MET B CA 1
ATOM 1572 C C . MET B 1 1 ? 7.484 -61 36.281 1 37.34 1 MET B C 1
ATOM 1574 O O . MET B 1 1 ? 6.859 -61.25 35.25 1 37.34 1 MET B O 1
ATOM 1578 N N . LYS B 1 2 ? 6.816 -60.125 37.156 1 41.38 2 LYS B N 1
ATOM 1579 C CA . LYS B 1 2 ? 5.926 -59 36.875 1 41.38 2 LYS B CA 1
ATOM 1580 C C . LYS B 1 2 ? 6.652 -57.906 36.094 1 41.38 2 LYS B C 1
ATOM 1582 O O . LYS B 1 2 ? 7.727 -57.469 36.5 1 41.38 2 LYS B O 1
ATOM 1587 N N . TYR B 1 3 ? 6.566 -57.812 34.719 1 37 3 TYR B N 1
ATOM 1588 C CA . TYR B 1 3 ? 7.074 -56.781 33.812 1 37 3 TYR B CA 1
ATOM 1589 C C . TYR B 1 3 ? 6.551 -55.406 34.188 1 37 3 TYR B C 1
ATOM 1591 O O . TYR B 1 3 ? 5.336 -55.188 34.281 1 37 3 TYR B O 1
ATOM 1599 N N . ARG B 1 4 ? 7.352 -54.688 35.062 1 41.94 4 ARG B N 1
ATOM 1600 C CA . ARG B 1 4 ? 7.07 -53.281 35.312 1 41.94 4 ARG B CA 1
ATOM 1601 C C . ARG B 1 4 ? 7.07 -52.469 34.031 1 41.94 4 ARG B C 1
ATOM 1603 O O . ARG B 1 4 ? 8.062 -52.469 33.281 1 41.94 4 ARG B O 1
ATOM 1610 N N . ILE B 1 5 ? 5.859 -52.25 33.5 1 38.94 5 ILE B N 1
ATOM 1611 C CA . ILE B 1 5 ? 5.699 -51.344 32.375 1 38.94 5 ILE B CA 1
ATOM 1612 C C . ILE B 1 5 ? 6.168 -49.938 32.719 1 38.94 5 ILE B C 1
ATOM 1614 O O . ILE B 1 5 ? 5.641 -49.312 33.656 1 38.94 5 ILE B O 1
ATOM 1618 N N . LEU B 1 6 ? 7.445 -49.656 32.562 1 42.41 6 LEU B N 1
ATOM 1619 C CA . LEU B 1 6 ? 7.926 -48.281 32.656 1 42.41 6 LEU B CA 1
ATOM 1620 C C . LEU B 1 6 ? 7.23 -47.375 31.625 1 42.41 6 LEU B C 1
ATOM 1622 O O . LEU B 1 6 ? 7.387 -47.594 30.422 1 42.41 6 LEU B O 1
ATOM 1626 N N . THR B 1 7 ? 6.129 -46.812 31.953 1 38.09 7 THR B N 1
ATOM 1627 C CA . THR B 1 7 ? 5.527 -45.781 31.125 1 38.09 7 THR B CA 1
ATOM 1628 C C . THR B 1 7 ? 6.391 -44.531 31.141 1 38.09 7 THR B C 1
ATOM 1630 O O . THR B 1 7 ? 6.594 -43.906 32.188 1 38.09 7 THR B O 1
ATOM 1633 N N . ALA B 1 8 ? 7.332 -44.406 30.188 1 36.66 8 ALA B N 1
ATOM 1634 C CA . ALA B 1 8 ? 7.969 -43.094 30.016 1 36.66 8 ALA B CA 1
ATOM 1635 C C . ALA B 1 8 ? 6.938 -42.031 29.656 1 36.66 8 ALA B C 1
ATOM 1637 O O . ALA B 1 8 ? 6.203 -42.156 28.688 1 36.66 8 ALA B O 1
ATOM 1638 N N . ALA B 1 9 ? 6.609 -41.25 30.672 1 37.81 9 ALA B N 1
ATOM 1639 C CA . ALA B 1 9 ? 5.832 -40.062 30.391 1 37.81 9 ALA B CA 1
ATOM 1640 C C . ALA B 1 9 ? 6.562 -39.156 29.391 1 37.81 9 ALA B C 1
ATOM 1642 O O . ALA B 1 9 ? 7.684 -38.719 29.641 1 37.81 9 ALA B O 1
ATOM 1643 N N . LEU B 1 10 ? 6.191 -39.281 28.141 1 38 10 LEU B N 1
ATOM 1644 C CA . LEU B 1 10 ? 6.633 -38.281 27.172 1 38 10 LEU B CA 1
ATOM 1645 C C . LEU B 1 10 ? 6.211 -36.875 27.609 1 38 10 LEU B C 1
ATOM 1647 O O . LEU B 1 10 ? 5.02 -36.562 27.641 1 38 10 LEU B O 1
ATOM 1651 N N . CYS B 1 11 ? 7.078 -36.281 28.438 1 35.06 11 CYS B N 1
ATOM 1652 C CA . CYS B 1 11 ? 6.871 -34.844 28.672 1 35.06 11 CYS B CA 1
ATOM 1653 C C . CYS B 1 11 ? 6.875 -34.062 27.359 1 35.06 11 CYS B C 1
ATOM 1655 O O . CYS B 1 11 ? 7.918 -33.938 26.719 1 35.06 11 CYS B O 1
ATOM 1657 N N . VAL B 1 12 ? 5.746 -34.062 26.734 1 35.62 12 VAL B N 1
ATOM 1658 C CA . VAL B 1 12 ? 5.637 -33.031 25.703 1 35.62 12 VAL B CA 1
ATOM 1659 C C . VAL B 1 12 ? 5.969 -31.672 26.281 1 35.62 12 VAL B C 1
ATOM 1661 O O . VAL B 1 12 ? 5.238 -31.156 27.125 1 35.62 12 VAL B O 1
ATOM 1664 N N . SER B 1 13 ? 7.215 -31.312 26.328 1 35.75 13 SER B N 1
ATOM 1665 C CA . SER B 1 13 ? 7.535 -29.906 26.578 1 35.75 13 SER B CA 1
ATOM 1666 C C . SER B 1 13 ? 6.703 -28.984 25.688 1 35.75 13 SER B C 1
ATOM 1668 O O . SER B 1 13 ? 6.801 -29.047 24.453 1 35.75 13 SER B O 1
ATOM 1670 N N . ALA B 1 14 ? 5.566 -28.547 26.234 1 36.75 14 ALA B N 1
ATOM 1671 C CA . ALA B 1 14 ? 5 -27.344 25.609 1 36.75 14 ALA B CA 1
ATOM 1672 C C . ALA B 1 14 ? 6.074 -26.297 25.375 1 36.75 14 ALA B C 1
ATOM 1674 O O . ALA B 1 14 ? 6.695 -25.797 26.312 1 36.75 14 ALA B O 1
ATOM 1675 N N . THR B 1 15 ? 6.777 -26.328 24.281 1 38.78 15 THR B N 1
ATOM 1676 C CA . THR B 1 15 ? 7.5 -25.094 24 1 38.78 15 THR B CA 1
ATOM 1677 C C . THR B 1 15 ? 6.633 -23.875 24.297 1 38.78 15 THR B C 1
ATOM 1679 O O . THR B 1 15 ? 5.504 -23.781 23.812 1 38.78 15 THR B O 1
ATOM 1682 N N . ALA B 1 16 ? 6.617 -23.406 25.438 1 40.47 16 ALA B N 1
ATOM 1683 C CA . ALA B 1 16 ? 6.031 -22.094 25.688 1 40.47 16 ALA B CA 1
ATOM 1684 C C . ALA B 1 16 ? 6.258 -21.156 24.5 1 40.47 16 ALA B C 1
ATOM 1686 O O . ALA B 1 16 ? 7.398 -20.891 24.125 1 40.47 16 ALA B O 1
ATOM 1687 N N . GLY B 1 17 ? 5.488 -21.203 23.469 1 46.59 17 GLY B N 1
ATOM 1688 C CA . GLY B 1 17 ? 5.609 -20.188 22.438 1 46.59 17 GLY B CA 1
ATOM 1689 C C . GLY B 1 17 ? 6.035 -18.828 22.953 1 46.59 17 GLY B C 1
ATOM 1690 O O . GLY B 1 17 ? 5.398 -18.281 23.859 1 46.59 17 GLY B O 1
ATOM 1691 N N . THR B 1 18 ? 7.289 -18.547 23.016 1 52.47 18 THR B N 1
ATOM 1692 C CA . THR B 1 18 ? 7.77 -17.25 23.453 1 52.47 18 THR B CA 1
ATOM 1693 C C . THR B 1 18 ? 6.809 -16.141 23.031 1 52.47 18 THR B C 1
ATOM 1695 O O . THR B 1 18 ? 6.223 -16.203 21.938 1 52.47 18 THR B O 1
ATOM 1698 N N . ALA B 1 19 ? 6.258 -15.391 23.984 1 66.56 19 ALA B N 1
ATOM 1699 C CA . ALA B 1 19 ? 5.41 -14.227 23.766 1 66.56 19 ALA B CA 1
ATOM 1700 C C . ALA B 1 19 ? 5.957 -13.352 22.641 1 66.56 19 ALA B C 1
ATOM 1702 O O . ALA B 1 19 ? 7.137 -13 22.641 1 66.56 19 ALA B O 1
ATOM 1703 N N . GLN B 1 20 ? 5.32 -13.328 21.453 1 86.88 20 GLN B N 1
ATOM 1704 C CA . GLN B 1 20 ? 5.746 -12.523 20.297 1 86.88 20 GLN B CA 1
ATOM 1705 C C . GLN B 1 20 ? 5.535 -11.039 20.562 1 86.88 20 GLN B C 1
ATOM 1707 O O . GLN B 1 20 ? 4.41 -10.602 20.812 1 86.88 20 GLN B O 1
ATOM 1712 N N . ASP B 1 21 ? 6.609 -10.312 20.609 1 94.06 21 ASP B N 1
ATOM 1713 C CA . ASP B 1 21 ? 6.586 -8.875 20.859 1 94.06 21 ASP B CA 1
ATOM 1714 C C . ASP B 1 21 ? 6.23 -8.102 19.578 1 94.06 21 ASP B C 1
ATOM 1716 O O . ASP B 1 21 ? 5.777 -6.961 19.656 1 94.06 21 ASP B O 1
ATOM 1720 N N . VAL B 1 22 ? 6.477 -8.719 18.46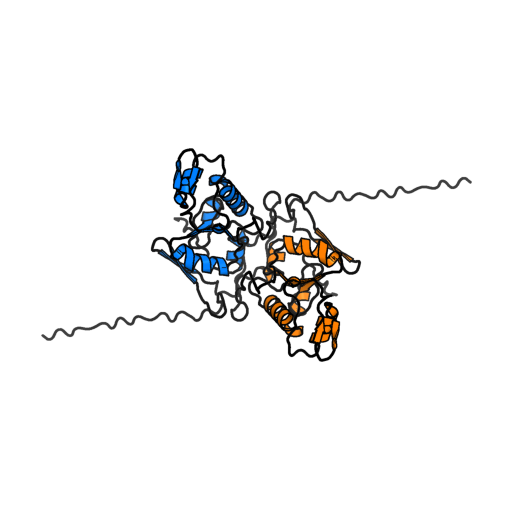9 1 98.19 22 VAL B N 1
ATOM 1721 C CA . VAL B 1 22 ? 6.105 -8.125 17.188 1 98.19 22 VAL B CA 1
ATOM 1722 C C . VAL B 1 22 ? 4.969 -8.93 16.547 1 98.19 22 VAL B C 1
ATOM 1724 O O . VAL B 1 22 ? 5.215 -9.875 15.805 1 98.19 22 VAL B O 1
ATOM 1727 N N . ARG B 1 23 ? 3.814 -8.469 16.875 1 98.56 23 ARG B N 1
ATOM 1728 C CA . ARG B 1 23 ? 2.625 -9.164 16.391 1 98.56 23 ARG B CA 1
ATOM 1729 C C . ARG B 1 23 ? 2.176 -8.609 15.047 1 98.56 23 ARG B C 1
ATOM 1731 O O . ARG B 1 23 ? 2.654 -7.559 14.609 1 98.56 23 ARG B O 1
ATOM 1738 N N . ILE B 1 24 ? 1.33 -9.398 14.375 1 98.69 24 ILE B N 1
ATOM 1739 C CA . ILE B 1 24 ? 0.747 -8.938 13.117 1 98.69 24 ILE B CA 1
ATOM 1740 C C . ILE B 1 24 ? -0.301 -7.863 13.398 1 98.69 24 ILE B C 1
ATOM 1742 O O . ILE B 1 24 ? -0.252 -6.777 12.82 1 98.69 24 ILE B O 1
ATOM 1746 N N . THR B 1 25 ? -1.297 -8.148 14.195 1 98.38 25 THR B N 1
ATOM 1747 C CA . THR B 1 25 ? -2.244 -7.207 14.781 1 98.38 25 THR B CA 1
ATOM 1748 C C . THR B 1 25 ? -2.258 -7.332 16.312 1 98.38 25 THR B C 1
ATOM 1750 O O . THR B 1 25 ? -1.575 -8.188 16.875 1 98.38 25 THR B O 1
ATOM 1753 N N . THR B 1 26 ? -3.049 -6.438 16.953 1 96.81 26 THR B N 1
ATOM 1754 C CA . THR B 1 26 ? -3.145 -6.465 18.406 1 96.81 26 THR B CA 1
ATOM 1755 C C . THR B 1 26 ? -3.551 -7.852 18.891 1 96.81 26 THR B C 1
ATOM 1757 O O . THR B 1 26 ? -3.107 -8.289 19.953 1 96.81 26 THR B O 1
ATOM 1760 N N . PHE B 1 27 ? -4.266 -8.633 18.031 1 95.88 27 PHE B N 1
ATOM 1761 C CA . PHE B 1 27 ? -4.836 -9.891 18.516 1 95.88 27 PHE B CA 1
ATOM 1762 C C . PHE B 1 27 ? -4.305 -11.07 17.719 1 95.88 27 PHE B C 1
ATOM 1764 O O . PHE B 1 27 ? -4.746 -12.203 17.906 1 95.88 27 PHE B O 1
ATOM 1771 N N . LYS B 1 28 ? -3.484 -10.797 16.812 1 97.56 28 LYS B N 1
ATOM 1772 C CA . LYS B 1 28 ? -2.98 -11.844 15.938 1 97.56 28 LYS B CA 1
ATOM 1773 C C . LYS B 1 28 ? -1.454 -11.883 15.945 1 97.56 28 LYS B C 1
ATOM 1775 O O . LYS B 1 28 ? -0.801 -10.93 15.516 1 97.56 28 LYS B O 1
ATOM 1780 N N . THR B 1 29 ? -0.861 -13.031 16.406 1 97.81 29 THR B N 1
ATOM 1781 C CA . THR B 1 29 ? 0.59 -13.164 16.469 1 97.81 29 THR B CA 1
ATOM 1782 C C . THR B 1 29 ? 1.132 -13.812 15.203 1 97.81 29 THR B C 1
ATOM 1784 O O . THR B 1 29 ? 2.281 -13.578 14.82 1 97.81 29 THR B O 1
ATOM 1787 N N . ASP B 1 30 ? 0.291 -14.633 14.609 1 98.31 30 ASP B N 1
ATOM 1788 C CA . ASP B 1 30 ? 0.677 -15.398 13.43 1 98.31 30 ASP B CA 1
ATOM 1789 C C . ASP B 1 30 ? -0.538 -15.711 12.555 1 98.31 30 ASP B C 1
ATOM 1791 O O . ASP B 1 30 ? -1.68 -15.539 12.992 1 98.31 30 ASP B O 1
ATOM 1795 N N . SER B 1 31 ? -0.275 -15.977 11.336 1 98.5 31 SER B N 1
ATOM 1796 C CA . SER B 1 31 ? -1.282 -16.469 10.406 1 98.5 31 SER B CA 1
ATOM 1797 C C . SER B 1 31 ? -0.917 -17.859 9.883 1 98.5 31 SER B C 1
ATOM 1799 O O . SER B 1 31 ? 0.178 -18.062 9.352 1 98.5 31 SER B O 1
ATOM 1801 N N . THR B 1 32 ? -1.81 -18.797 10.023 1 98.38 32 THR B N 1
ATOM 1802 C CA . THR B 1 32 ? -1.577 -20.172 9.578 1 98.38 32 THR B CA 1
ATOM 1803 C C . THR B 1 32 ? -2.611 -20.578 8.531 1 98.38 32 THR B C 1
ATOM 1805 O O . THR B 1 32 ? -3.795 -20.25 8.664 1 98.38 32 THR B O 1
ATOM 1808 N N . PHE B 1 33 ? -2.191 -21.25 7.52 1 98.44 33 PHE B N 1
ATOM 1809 C CA . PHE B 1 33 ? -3.057 -21.75 6.457 1 98.44 33 PHE B CA 1
ATOM 1810 C C . PHE B 1 33 ? -2.484 -23.016 5.832 1 98.44 33 PHE B C 1
ATOM 1812 O O . PHE B 1 33 ? -1.334 -23.375 6.09 1 98.44 33 PHE B O 1
ATOM 1819 N N . THR B 1 34 ? -3.307 -23.703 5.07 1 97.94 34 THR B N 1
ATOM 1820 C CA . THR B 1 34 ? -2.893 -24.969 4.469 1 97.94 34 THR B CA 1
ATOM 1821 C C . THR B 1 34 ? -3.029 -24.922 2.951 1 97.94 34 THR B C 1
ATOM 1823 O O . THR B 1 34 ? -3.949 -24.281 2.428 1 97.94 34 THR B O 1
ATOM 1826 N N . LEU B 1 35 ? -2.162 -25.453 2.246 1 96.31 35 LEU B N 1
ATOM 1827 C CA . LEU B 1 35 ? -2.137 -25.641 0.8 1 96.31 35 LEU B CA 1
ATOM 1828 C C . LEU B 1 35 ? -1.52 -26.984 0.443 1 96.31 35 LEU B C 1
ATOM 1830 O O . LEU B 1 35 ? -0.385 -27.281 0.831 1 96.31 35 LEU B O 1
ATOM 1834 N N . ASN B 1 36 ? -2.312 -27.781 -0.321 1 93.69 36 ASN B N 1
ATOM 1835 C CA . ASN B 1 36 ? -1.851 -29.094 -0.729 1 93.69 36 ASN B CA 1
ATOM 1836 C C . ASN B 1 36 ? -1.346 -29.906 0.462 1 93.69 36 ASN B C 1
ATOM 1838 O O . ASN B 1 36 ? -0.243 -30.453 0.423 1 93.69 36 ASN B O 1
ATOM 1842 N N . ASP B 1 37 ? -2.002 -29.844 1.562 1 93.12 37 ASP B N 1
ATOM 1843 C CA . ASP B 1 37 ? -1.783 -30.625 2.77 1 93.12 37 ASP B CA 1
ATOM 1844 C C . ASP B 1 37 ? -0.528 -30.172 3.508 1 93.12 37 ASP B C 1
ATOM 1846 O O . ASP B 1 37 ? -0.02 -30.875 4.379 1 93.12 37 ASP B O 1
ATOM 1850 N N . GLN B 1 38 ? 0.024 -29.141 3.076 1 95.19 38 GLN B N 1
ATOM 1851 C CA . GLN B 1 38 ? 1.121 -28.516 3.809 1 95.19 38 GLN B CA 1
ATOM 1852 C C . GLN B 1 38 ? 0.636 -27.312 4.598 1 95.19 38 GLN B C 1
ATOM 1854 O O . GLN B 1 38 ? -0.176 -26.531 4.102 1 95.19 38 GLN B O 1
ATOM 1859 N N . THR B 1 39 ? 1.12 -27.203 5.793 1 97.56 39 THR B N 1
ATOM 1860 C CA . THR B 1 39 ? 0.755 -26.062 6.645 1 97.56 39 THR B CA 1
ATOM 1861 C C . THR B 1 39 ? 1.842 -25 6.617 1 97.56 39 THR B C 1
ATOM 1863 O O . THR B 1 39 ? 3.031 -25.312 6.715 1 97.56 39 THR B O 1
ATOM 1866 N N . PHE B 1 40 ? 1.427 -23.781 6.418 1 97.44 40 PHE B N 1
ATOM 1867 C CA . PHE B 1 40 ? 2.309 -22.625 6.438 1 97.44 40 PHE B CA 1
ATOM 1868 C C . PHE B 1 40 ? 1.964 -21.703 7.602 1 97.44 40 PHE B C 1
ATOM 1870 O O . PHE B 1 40 ? 0.798 -21.594 7.984 1 97.44 40 PHE B O 1
ATOM 1877 N N . THR B 1 41 ? 2.998 -21.078 8.188 1 98 41 THR B N 1
ATOM 1878 C CA . THR B 1 41 ? 2.803 -20.094 9.234 1 98 41 THR B CA 1
ATOM 1879 C C . THR B 1 41 ? 3.568 -18.812 8.914 1 98 41 THR B C 1
ATOM 1881 O O . THR B 1 41 ? 4.762 -18.859 8.609 1 98 41 THR B O 1
ATOM 1884 N N . VAL B 1 42 ? 2.891 -17.719 8.922 1 98.5 42 VAL B N 1
ATOM 1885 C CA . VAL B 1 42 ? 3.475 -16.406 8.688 1 98.5 42 VAL B CA 1
ATOM 1886 C C . VAL B 1 42 ? 3.514 -15.617 9.992 1 98.5 42 VAL B C 1
ATOM 1888 O O . VAL B 1 42 ? 2.516 -15.547 10.711 1 98.5 42 VAL B O 1
ATOM 1891 N N . THR B 1 43 ? 4.621 -15.109 10.336 1 98.5 43 THR B N 1
ATOM 1892 C CA . THR B 1 43 ? 4.832 -14.219 11.477 1 98.5 43 THR B CA 1
ATOM 1893 C C . THR B 1 43 ? 5.574 -12.953 11.047 1 98.5 43 THR B C 1
ATOM 1895 O O . THR B 1 43 ? 5.973 -12.828 9.883 1 98.5 43 THR B O 1
ATOM 1898 N N . ARG B 1 44 ? 5.66 -12 11.906 1 98.44 44 ARG B N 1
ATOM 1899 C CA . ARG B 1 44 ? 6.539 -10.852 11.68 1 98.44 44 ARG B CA 1
ATOM 1900 C C . ARG B 1 44 ? 7.891 -11.062 12.359 1 98.44 44 ARG B C 1
ATOM 1902 O O . ARG B 1 44 ? 7.977 -11.688 13.414 1 98.44 44 ARG B O 1
ATOM 1909 N N . ASN B 1 45 ? 8.891 -10.586 11.758 1 98.12 45 ASN B N 1
ATOM 1910 C CA . ASN B 1 45 ? 10.242 -10.625 12.312 1 98.12 45 ASN B CA 1
ATOM 1911 C C . ASN B 1 45 ? 10.289 -10.031 13.711 1 98.12 45 ASN B C 1
ATOM 1913 O O . ASN B 1 45 ? 9.875 -8.883 13.914 1 98.12 45 ASN B O 1
ATOM 1917 N N . GLN B 1 46 ? 10.82 -10.727 14.734 1 97.94 46 GLN B N 1
ATOM 1918 C CA . GLN B 1 46 ? 10.766 -10.336 16.141 1 97.94 46 GLN B CA 1
ATOM 1919 C C . GLN B 1 46 ? 11.922 -9.406 16.5 1 97.94 46 GLN B C 1
ATOM 1921 O O . GLN B 1 46 ? 11.938 -8.805 17.562 1 97.94 46 GLN B O 1
ATOM 1926 N N . ASP B 1 47 ? 12.914 -9.281 15.586 1 97.69 47 ASP B N 1
ATOM 1927 C CA . ASP B 1 47 ? 14.055 -8.391 15.805 1 97.69 47 ASP B CA 1
ATOM 1928 C C . ASP B 1 47 ? 13.688 -6.941 15.5 1 97.69 47 ASP B C 1
ATOM 1930 O O . ASP B 1 47 ? 13.656 -6.535 14.336 1 97.69 47 ASP B O 1
ATOM 1934 N N . THR B 1 48 ? 13.516 -6.094 16.531 1 97 48 THR B N 1
ATOM 1935 C CA . THR B 1 48 ? 13.039 -4.723 16.359 1 97 48 THR B CA 1
ATOM 1936 C C . THR B 1 48 ? 14.156 -3.826 15.828 1 97 48 THR B C 1
ATOM 1938 O O . THR B 1 48 ? 13.945 -2.637 15.594 1 97 48 THR B O 1
ATOM 1941 N N . GLU B 1 49 ? 15.297 -4.355 15.578 1 97.31 49 GLU B N 1
ATOM 1942 C CA . GLU B 1 49 ? 16.391 -3.617 14.945 1 97.31 49 GLU B CA 1
ATOM 1943 C C . GLU B 1 49 ? 16.562 -4.031 13.484 1 97.31 49 GLU B C 1
ATOM 1945 O O . GLU B 1 49 ? 17.422 -3.498 12.781 1 97.31 49 GLU B O 1
ATOM 1950 N N . ALA B 1 50 ? 15.711 -4.977 13.039 1 97.94 50 ALA B N 1
ATOM 1951 C CA . ALA B 1 50 ? 15.844 -5.484 11.68 1 97.94 50 ALA B CA 1
ATOM 1952 C C . ALA B 1 50 ? 15.547 -4.395 10.648 1 97.94 50 ALA B C 1
ATOM 1954 O O . ALA B 1 50 ? 14.586 -3.639 10.805 1 97.94 50 ALA B O 1
ATOM 1955 N N . MET B 1 51 ? 16.391 -4.324 9.648 1 98.19 51 MET B N 1
ATOM 1956 C CA . MET B 1 51 ? 16.266 -3.361 8.555 1 98.19 51 MET B CA 1
ATOM 1957 C C . MET B 1 51 ? 16.062 -4.07 7.223 1 98.19 51 MET B C 1
ATOM 1959 O O . MET B 1 51 ? 16.609 -5.145 6.996 1 98.19 51 MET B O 1
ATOM 1963 N N . LEU B 1 52 ? 15.211 -3.436 6.402 1 97.94 52 LEU B N 1
ATOM 1964 C CA . LEU B 1 52 ? 15.086 -3.926 5.035 1 97.94 52 LEU B CA 1
ATOM 1965 C C . LEU B 1 52 ? 16.438 -3.898 4.324 1 97.94 52 LEU B C 1
ATOM 1967 O O . LEU B 1 52 ? 17.188 -2.934 4.457 1 97.94 52 LEU B O 1
ATOM 1971 N N . SER B 1 53 ? 16.766 -4.957 3.557 1 95.62 53 SER B N 1
ATOM 1972 C CA . SER B 1 53 ? 18.078 -5.031 2.928 1 95.62 53 SER B CA 1
ATOM 1973 C C . SER B 1 53 ? 18 -5.664 1.543 1 95.62 53 SER B C 1
ATOM 1975 O O . SER B 1 53 ? 16.922 -6.062 1.102 1 95.62 53 SER B O 1
ATOM 1977 N N . GLY B 1 54 ? 19.125 -5.629 0.869 1 95.31 54 GLY B N 1
ATOM 1978 C CA . GLY B 1 54 ? 19.188 -6.207 -0.465 1 95.31 54 GLY B CA 1
ATOM 1979 C C . GLY B 1 54 ? 18.266 -5.516 -1.452 1 95.31 54 GLY B C 1
ATOM 1980 O O . GLY B 1 54 ? 18.047 -4.305 -1.368 1 95.31 54 GLY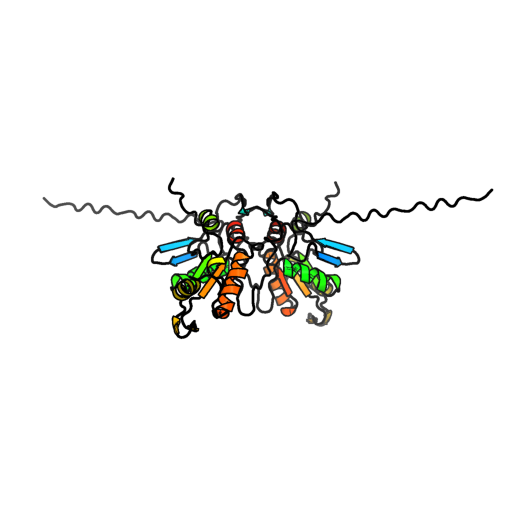 B O 1
ATOM 1981 N N . GLU B 1 55 ? 17.797 -6.293 -2.393 1 94.94 55 GLU B N 1
ATOM 1982 C CA . GLU B 1 55 ? 16.984 -5.738 -3.469 1 94.94 55 GLU B CA 1
ATOM 1983 C C . GLU B 1 55 ? 15.672 -5.172 -2.932 1 94.94 55 GLU B C 1
ATOM 1985 O O . GLU B 1 55 ? 15.07 -4.285 -3.547 1 94.94 55 GLU B O 1
ATOM 1990 N N . TYR B 1 56 ? 15.25 -5.664 -1.785 1 97.38 56 TYR B N 1
ATOM 1991 C CA . TYR B 1 56 ? 14 -5.176 -1.209 1 97.38 56 TYR B CA 1
ATOM 1992 C C . TYR B 1 56 ? 14.141 -3.73 -0.75 1 97.38 56 TYR B C 1
ATOM 1994 O O . TYR B 1 56 ? 13.141 -3.023 -0.596 1 97.38 56 TYR B O 1
ATOM 2002 N N . ALA B 1 57 ? 15.375 -3.234 -0.494 1 98.31 57 ALA B N 1
ATOM 2003 C CA . ALA B 1 57 ? 15.586 -1.899 0.058 1 98.31 57 ALA B CA 1
ATOM 2004 C C . ALA B 1 57 ? 15.781 -0.87 -1.053 1 98.31 57 ALA B C 1
ATOM 2006 O O . ALA B 1 57 ? 15.82 0.335 -0.792 1 98.31 57 ALA B O 1
ATOM 2007 N N . LEU B 1 58 ? 15.891 -1.348 -2.342 1 98.38 58 LEU B N 1
ATOM 2008 C CA . LEU B 1 58 ? 16.094 -0.435 -3.461 1 98.38 58 LEU B CA 1
ATOM 2009 C C . LEU B 1 58 ? 14.922 0.521 -3.607 1 98.38 58 LEU B C 1
ATOM 2011 O O . LEU B 1 58 ? 13.766 0.092 -3.621 1 98.38 58 LEU B O 1
ATOM 2015 N N . THR B 1 59 ? 15.211 1.836 -3.756 1 98.31 59 THR B N 1
ATOM 2016 C CA . THR B 1 59 ? 14.141 2.83 -3.805 1 98.31 59 THR B CA 1
ATOM 2017 C C . THR B 1 59 ? 13.852 3.24 -5.246 1 98.31 59 THR B C 1
ATOM 2019 O O . THR B 1 59 ? 12.758 3.727 -5.547 1 98.31 59 THR B O 1
ATOM 2022 N N . SER B 1 60 ? 14.875 3.072 -6.109 1 97.75 60 SER B N 1
ATOM 2023 C CA . SER B 1 60 ? 14.758 3.645 -7.445 1 97.75 60 SER B CA 1
ATOM 2024 C C . SER B 1 60 ? 15.188 2.645 -8.516 1 97.75 60 SER B C 1
ATOM 2026 O O . SER B 1 60 ? 16.156 1.911 -8.328 1 97.75 60 SER B O 1
ATOM 2028 N N . ARG B 1 61 ? 14.398 2.576 -9.484 1 97.38 61 ARG B N 1
ATOM 2029 C CA . ARG B 1 61 ? 14.625 1.802 -10.695 1 97.38 61 ARG B CA 1
ATOM 2030 C C . ARG B 1 61 ? 14.242 2.604 -11.938 1 97.38 61 ARG B C 1
ATOM 2032 O O . ARG B 1 61 ? 13.336 3.441 -11.883 1 97.38 61 ARG B O 1
ATOM 2039 N N . ALA B 1 62 ? 14.938 2.289 -12.961 1 97.62 62 ALA B N 1
ATOM 2040 C CA . ALA B 1 62 ? 14.633 3.02 -14.188 1 97.62 62 ALA B CA 1
ATOM 2041 C C . ALA B 1 62 ? 13.172 2.828 -14.594 1 97.62 62 ALA B C 1
ATOM 2043 O O . ALA B 1 62 ? 12.641 1.721 -14.508 1 97.62 62 ALA B O 1
ATOM 2044 N N . CYS B 1 63 ? 12.516 3.895 -15 1 97.81 63 CYS B N 1
ATOM 2045 C CA . CYS B 1 63 ? 11.18 3.941 -15.586 1 97.81 63 CYS B CA 1
ATOM 2046 C C . CYS B 1 63 ? 11.188 4.707 -16.906 1 97.81 63 CYS B C 1
ATOM 2048 O O . CYS B 1 63 ? 11.469 5.906 -16.922 1 97.81 63 CYS B O 1
ATOM 2050 N N . PRO B 1 64 ? 10.883 4.016 -17.938 1 95.5 64 PRO B N 1
ATOM 2051 C CA . PRO B 1 64 ? 10.398 2.633 -18 1 95.5 64 PRO B CA 1
ATOM 2052 C C . PRO B 1 64 ? 11.523 1.61 -17.844 1 95.5 64 PRO B C 1
ATOM 2054 O O . PRO B 1 64 ? 12.688 1.925 -18.094 1 95.5 64 PRO B O 1
ATOM 2057 N N . PRO B 1 65 ? 11.148 0.271 -17.391 1 97.12 65 PRO B N 1
ATOM 2058 C CA . PRO B 1 65 ? 9.758 -0.169 -17.234 1 97.12 65 PRO B CA 1
ATOM 2059 C C . PRO B 1 65 ? 9.281 -0.104 -15.789 1 97.12 65 PRO B C 1
ATOM 2061 O O . PRO B 1 65 ? 8.125 -0.42 -15.5 1 97.12 65 PRO B O 1
ATOM 2064 N N . HIS B 1 66 ? 10.094 0.275 -14.781 1 98.31 66 HIS B N 1
ATOM 2065 C CA . HIS B 1 66 ? 9.742 0.191 -13.367 1 98.31 66 HIS B CA 1
ATOM 2066 C C . HIS B 1 66 ? 9.078 1.48 -12.891 1 98.31 66 HIS B C 1
ATOM 2068 O O . HIS B 1 66 ? 9.633 2.184 -12.039 1 98.31 66 HIS B O 1
ATOM 2074 N N . CYS B 1 67 ? 7.91 1.715 -13.398 1 98.69 67 CYS B N 1
ATOM 2075 C CA . CYS B 1 67 ? 7.129 2.9 -13.07 1 98.69 67 CYS B CA 1
ATOM 2076 C C . CYS B 1 67 ? 6.129 2.607 -11.961 1 98.69 67 CYS B C 1
ATOM 2078 O O . CYS B 1 67 ? 5.625 1.489 -11.852 1 98.69 67 CYS B O 1
ATOM 2080 N N . LEU B 1 68 ? 5.828 3.625 -11.141 1 98.88 68 LEU B N 1
ATOM 2081 C CA . LEU B 1 68 ? 4.844 3.422 -10.086 1 98.88 68 LEU B CA 1
ATOM 2082 C C . LEU B 1 68 ? 3.49 3.033 -10.672 1 98.88 68 LEU B C 1
ATOM 2084 O O . LEU B 1 68 ? 3.047 3.613 -11.664 1 98.88 68 LEU B O 1
ATOM 2088 N N . GLN B 1 69 ? 2.873 2.02 -10.07 1 98.81 69 GLN B N 1
ATOM 2089 C CA . GLN B 1 69 ? 1.584 1.496 -10.516 1 98.81 69 GLN B CA 1
ATOM 2090 C C . GLN B 1 69 ? 0.441 2.074 -9.688 1 98.81 69 GLN B C 1
ATOM 2092 O O . GLN B 1 69 ? 0.61 2.355 -8.492 1 98.81 69 GLN B O 1
ATOM 2097 N N . PRO B 1 70 ? -0.69 2.27 -10.266 1 98.56 70 PRO B N 1
ATOM 2098 C CA . PRO B 1 70 ? -1.844 2.756 -9.508 1 98.56 70 PRO B CA 1
ATOM 2099 C C . PRO B 1 70 ? -2.377 1.725 -8.516 1 98.56 70 PRO B C 1
ATOM 2101 O O . PRO B 1 70 ? -2.086 0.532 -8.641 1 98.56 70 PRO B O 1
ATOM 2104 N N . LEU B 1 71 ? -3.102 2.281 -7.504 1 98.75 71 LEU B N 1
ATOM 2105 C CA . LEU B 1 71 ? -3.678 1.408 -6.488 1 98.75 71 LEU B CA 1
ATOM 2106 C C . LEU B 1 71 ? -4.684 0.443 -7.109 1 98.75 71 LEU B C 1
ATOM 2108 O O . LEU B 1 71 ? -4.734 -0.731 -6.738 1 98.75 71 LEU B O 1
ATOM 2112 N N . VAL B 1 72 ? -5.531 0.968 -7.996 1 98.56 72 VAL B N 1
ATOM 2113 C CA . VAL B 1 72 ? -6.57 0.185 -8.656 1 98.56 72 VAL B CA 1
ATOM 2114 C C . VAL B 1 72 ? -6.102 -0.217 -10.055 1 98.56 72 VAL B C 1
ATOM 2116 O O . VAL B 1 72 ? -5.848 0.643 -10.898 1 98.56 72 VAL B O 1
ATOM 2119 N N . VAL B 1 73 ? -6.016 -1.461 -10.328 1 98.62 73 VAL B N 1
ATOM 2120 C CA . VAL B 1 73 ? -5.461 -1.939 -11.586 1 98.62 73 VAL B CA 1
ATOM 2121 C C . VAL B 1 73 ? -6.562 -1.991 -12.648 1 98.62 73 VAL B C 1
ATOM 2123 O O . VAL B 1 73 ? -6.297 -1.786 -13.836 1 98.62 73 VAL B O 1
ATOM 2126 N N . ALA B 1 74 ? -7.805 -2.311 -12.242 1 98.69 74 ALA B N 1
ATOM 2127 C CA . ALA B 1 74 ? -8.953 -2.414 -13.141 1 98.69 74 ALA B CA 1
ATOM 2128 C C . ALA B 1 74 ? -10.258 -2.438 -12.359 1 98.69 74 ALA B C 1
ATOM 2130 O O . ALA B 1 74 ? -10.289 -2.848 -11.195 1 98.69 74 ALA B O 1
ATOM 2131 N N . ASP B 1 75 ? -11.297 -2.014 -13.023 1 98.12 75 ASP B N 1
ATOM 2132 C CA . ASP B 1 75 ? -12.617 -2.07 -12.406 1 98.12 75 ASP B CA 1
ATOM 2133 C C . ASP B 1 75 ? -12.984 -3.502 -12.023 1 98.12 75 ASP B C 1
ATOM 2135 O O . ASP B 1 75 ? -12.797 -4.43 -12.82 1 98.12 75 ASP B O 1
ATOM 2139 N N . GLY B 1 76 ? -13.445 -3.643 -10.82 1 98.5 76 GLY B N 1
ATOM 2140 C CA . GLY B 1 76 ? -13.922 -4.941 -10.375 1 98.5 76 GLY B CA 1
ATOM 2141 C C . GLY B 1 76 ? -12.852 -5.781 -9.711 1 98.5 76 GLY B C 1
ATOM 2142 O O . GLY B 1 76 ? -13.148 -6.781 -9.062 1 98.5 76 GLY B O 1
ATOM 2143 N N . VAL B 1 77 ? -11.586 -5.355 -9.852 1 98.88 77 VAL B N 1
ATOM 2144 C CA . VAL B 1 77 ? -10.477 -6.066 -9.227 1 98.88 77 VAL B CA 1
ATOM 2145 C C . VAL B 1 77 ? -10.141 -5.41 -7.887 1 98.88 77 VAL B C 1
ATOM 2147 O O . VAL B 1 77 ? -9.789 -4.23 -7.836 1 98.88 77 VAL B O 1
ATOM 2150 N N . ALA B 1 78 ? -10.281 -6.148 -6.852 1 98.75 78 ALA B N 1
ATOM 2151 C CA . ALA B 1 78 ? -10.031 -5.598 -5.52 1 98.75 78 ALA B CA 1
ATOM 2152 C C . ALA B 1 78 ? -8.539 -5.527 -5.227 1 98.75 78 ALA B C 1
ATOM 2154 O O . ALA B 1 78 ? -7.785 -6.445 -5.566 1 98.75 78 ALA B O 1
ATOM 2155 N N . THR B 1 79 ? -8.102 -4.48 -4.621 1 98.88 79 THR B N 1
ATOM 2156 C CA . THR B 1 79 ? -6.734 -4.359 -4.125 1 98.88 79 THR B CA 1
ATOM 2157 C C . THR B 1 79 ? -6.621 -4.91 -2.707 1 98.88 79 THR B C 1
ATOM 2159 O O . THR B 1 79 ? -7.512 -4.707 -1.883 1 98.88 79 THR B O 1
ATOM 2162 N N . LEU B 1 80 ? -5.555 -5.617 -2.428 1 98.88 80 LEU B N 1
ATOM 2163 C CA . LEU B 1 80 ? -5.266 -6.145 -1.099 1 98.88 80 LEU B CA 1
ATOM 2164 C C . LEU B 1 80 ? -3.977 -5.555 -0.544 1 98.88 80 LEU B C 1
ATOM 2166 O O . LEU B 1 80 ? -3.096 -5.148 -1.307 1 98.88 80 LEU B O 1
ATOM 2170 N N . ALA B 1 81 ? -3.928 -5.461 0.729 1 98.88 81 ALA B N 1
ATOM 2171 C CA . ALA B 1 81 ? -2.676 -5.277 1.459 1 98.88 81 ALA B CA 1
ATOM 2172 C C . ALA B 1 81 ? -2.324 -6.523 2.266 1 98.88 81 ALA B C 1
ATOM 2174 O O . ALA B 1 81 ? -2.926 -7.582 2.074 1 98.88 81 ALA B O 1
ATOM 2175 N N . GLU B 1 82 ? -1.304 -6.418 3.104 1 98.88 82 GLU B N 1
ATOM 2176 C CA . GLU B 1 82 ? -0.739 -7.594 3.762 1 98.88 82 GLU B CA 1
ATOM 2177 C C . GLU B 1 82 ? -1.796 -8.328 4.582 1 98.88 82 GLU B C 1
ATOM 2179 O O . GLU B 1 82 ? -1.883 -9.555 4.531 1 98.88 82 GLU B O 1
ATOM 2184 N N . LEU B 1 83 ? -2.605 -7.613 5.367 1 98.94 83 LEU B N 1
ATOM 2185 C CA . LEU B 1 83 ? -3.609 -8.258 6.203 1 98.94 83 LEU B CA 1
ATOM 2186 C C . LEU B 1 83 ? -4.652 -8.969 5.348 1 98.94 83 LEU B C 1
ATOM 2188 O O . LEU B 1 83 ? -5.082 -10.078 5.68 1 98.94 83 LEU B O 1
ATOM 2192 N N . GLU B 1 84 ? -5.043 -8.328 4.281 1 98.88 84 GLU B N 1
ATOM 2193 C CA . GLU B 1 84 ? -6.051 -8.914 3.404 1 98.88 84 GLU B CA 1
ATOM 2194 C C . GLU B 1 84 ? -5.484 -10.109 2.641 1 98.88 84 GLU B C 1
ATOM 2196 O O . GLU B 1 84 ? -6.207 -11.07 2.359 1 98.88 84 GLU B O 1
ATOM 2201 N N . VAL B 1 85 ? -4.18 -10.086 2.289 1 98.94 85 VAL B N 1
ATOM 2202 C CA . VAL B 1 85 ? -3.541 -11.25 1.687 1 98.94 85 VAL B CA 1
ATOM 2203 C C . VAL B 1 85 ? -3.559 -12.414 2.672 1 98.94 85 VAL B C 1
ATOM 2205 O O . VAL B 1 85 ? -3.854 -13.555 2.293 1 98.94 85 VAL B O 1
ATOM 2208 N N . LEU B 1 86 ? -3.229 -12.141 3.975 1 98.94 86 LEU B N 1
ATOM 2209 C CA . LEU B 1 86 ? -3.264 -13.188 4.984 1 98.94 86 LEU B CA 1
ATOM 2210 C C . LEU B 1 86 ? -4.664 -13.781 5.105 1 98.94 86 LEU B C 1
ATOM 2212 O O . LEU B 1 86 ? -4.82 -15 5.215 1 98.94 86 LEU B O 1
ATOM 2216 N N . THR B 1 87 ? -5.672 -12.945 5.078 1 98.88 87 THR B N 1
ATOM 2217 C CA . THR B 1 87 ? -7.051 -13.414 5.113 1 98.88 87 THR B CA 1
ATOM 2218 C C . THR B 1 87 ? -7.363 -14.273 3.895 1 98.88 87 THR B C 1
ATOM 2220 O O . THR B 1 87 ? -8.031 -15.305 4.008 1 98.88 87 THR B O 1
ATOM 2223 N N . PHE B 1 88 ? -6.938 -13.836 2.719 1 98.94 88 PHE B N 1
ATOM 2224 C CA . PHE B 1 88 ? -7.105 -14.586 1.482 1 98.94 88 PHE B CA 1
ATOM 2225 C C . PHE B 1 88 ? -6.492 -15.977 1.609 1 98.94 88 PHE B C 1
ATOM 2227 O O . PHE B 1 88 ? -7.105 -16.969 1.224 1 98.94 88 PHE B O 1
ATOM 2234 N N . LEU B 1 89 ? -5.258 -16.047 2.201 1 98.88 89 LEU B N 1
ATOM 2235 C CA . LEU B 1 89 ? -4.559 -17.312 2.391 1 98.88 89 LEU B CA 1
ATOM 2236 C C . LEU B 1 89 ? -5.316 -18.219 3.357 1 98.88 89 LEU B C 1
ATOM 2238 O O . LEU B 1 89 ? -5.52 -19.406 3.078 1 98.88 89 LEU B O 1
ATOM 2242 N N . GLU B 1 90 ? -5.758 -17.688 4.43 1 98.81 90 GLU B N 1
ATOM 2243 C CA . GLU B 1 90 ? -6.469 -18.453 5.461 1 98.81 90 GLU B CA 1
ATOM 2244 C C . GLU B 1 90 ? -7.805 -18.969 4.938 1 98.81 90 GLU B C 1
ATOM 2246 O O . GLU B 1 90 ? -8.297 -20 5.395 1 98.81 90 GLU B O 1
ATOM 2251 N N . GLY B 1 91 ? -8.391 -18.266 4.023 1 98.62 91 GLY B N 1
ATOM 2252 C CA . GLY B 1 91 ? -9.703 -18.594 3.514 1 98.62 91 GLY B CA 1
ATOM 2253 C C . GLY B 1 91 ? -9.664 -19.344 2.188 1 98.62 91 GLY B C 1
ATOM 2254 O O . GLY B 1 91 ? -9.719 -20.562 2.152 1 98.62 91 GLY B O 1
ATOM 2255 N N . HIS B 1 92 ? -9.414 -18.594 1.137 1 98.56 92 HIS B N 1
ATOM 2256 C CA . HIS B 1 92 ? -9.508 -19.109 -0.224 1 98.56 92 HIS B CA 1
ATOM 2257 C C . HIS B 1 92 ? -8.477 -20.203 -0.466 1 98.56 92 HIS B C 1
ATOM 2259 O O . HIS B 1 92 ? -8.797 -21.25 -1.061 1 98.56 92 HIS B O 1
ATOM 2265 N N . VAL B 1 93 ? -7.254 -19.984 0.001 1 98.56 93 VAL B N 1
ATOM 2266 C CA . VAL B 1 93 ? -6.199 -20.969 -0.253 1 98.56 93 VAL B CA 1
ATOM 2267 C C . VAL B 1 93 ? -6.434 -22.219 0.595 1 98.56 93 VAL B C 1
ATOM 2269 O O . VAL B 1 93 ? -6.414 -23.328 0.082 1 98.56 93 VAL B O 1
ATOM 2272 N N . THR B 1 94 ? -6.652 -22.016 1.858 1 98.44 94 THR B N 1
ATOM 2273 C CA . THR B 1 94 ? -6.93 -23.141 2.74 1 98.44 94 THR B CA 1
ATOM 2274 C C . THR B 1 94 ? -8.148 -23.922 2.258 1 98.44 94 THR B C 1
ATOM 2276 O O . THR B 1 94 ? -8.172 -25.141 2.316 1 98.44 94 THR B O 1
ATOM 2279 N N . GLY B 1 95 ? -9.141 -23.219 1.758 1 97.81 95 GLY B N 1
ATOM 2280 C CA . GLY B 1 95 ? -10.383 -23.844 1.32 1 97.81 95 GLY B CA 1
ATOM 2281 C C . GLY B 1 95 ? -10.281 -24.484 -0.051 1 97.81 95 GLY B C 1
ATOM 2282 O O . GLY B 1 95 ? -11.234 -25.109 -0.523 1 97.81 95 GLY B O 1
ATOM 2283 N N . GLY B 1 96 ? -9.219 -24.328 -0.703 1 97 96 GLY B N 1
ATOM 2284 C CA . GLY B 1 96 ? -9.023 -24.906 -2.023 1 97 96 GLY B CA 1
ATOM 2285 C C . GLY B 1 96 ? -9.742 -24.141 -3.121 1 97 96 GLY B C 1
ATOM 2286 O O . GLY B 1 96 ? -9.969 -24.672 -4.211 1 97 96 GLY B O 1
ATOM 2287 N N . THR B 1 97 ? -10.133 -22.859 -2.859 1 97.69 97 THR B N 1
ATOM 2288 C CA . THR B 1 97 ? -10.938 -22.109 -3.811 1 97.69 97 THR B CA 1
ATOM 2289 C C . THR B 1 97 ? -10.141 -20.938 -4.379 1 97.69 97 THR B C 1
ATOM 2291 O O . THR B 1 97 ? -10.672 -20.125 -5.137 1 97.69 97 THR B O 1
ATOM 2294 N N . GLY B 1 98 ? -8.852 -20.812 -4.02 1 98.38 98 GLY B N 1
ATOM 2295 C CA . GLY B 1 98 ? -8.039 -19.703 -4.496 1 98.38 98 GLY B CA 1
ATOM 2296 C C . GLY B 1 98 ? -6.551 -20 -4.477 1 98.38 98 GLY B C 1
ATOM 2297 O O . GLY B 1 98 ? -6.113 -20.969 -3.859 1 98.38 98 GLY B O 1
ATOM 2298 N N . LEU B 1 99 ? -5.812 -19.188 -5.188 1 98.69 99 LEU B N 1
ATOM 2299 C CA . LEU B 1 99 ? -4.355 -19.266 -5.258 1 98.69 99 LEU B CA 1
ATOM 2300 C C . LEU B 1 99 ? -3.73 -17.875 -5.117 1 98.69 99 LEU B C 1
ATOM 2302 O O . LEU B 1 99 ? -4.246 -16.906 -5.664 1 98.69 99 LEU B O 1
ATOM 2306 N N . LEU B 1 100 ? -2.662 -17.781 -4.332 1 98.88 100 LEU B N 1
ATOM 2307 C CA . LEU B 1 100 ? -1.774 -16.625 -4.375 1 98.88 100 LEU B CA 1
ATOM 2308 C C . LEU B 1 100 ? -0.745 -16.766 -5.492 1 98.88 100 LEU B C 1
ATOM 2310 O O . LEU B 1 100 ? 0.058 -17.703 -5.48 1 98.88 100 LEU B O 1
ATOM 2314 N N . ILE B 1 101 ? -0.766 -15.828 -6.469 1 98.94 101 ILE B N 1
ATOM 2315 C CA . ILE B 1 101 ? 0.043 -15.953 -7.676 1 98.94 101 ILE B CA 1
ATOM 2316 C C . ILE B 1 101 ? 1.201 -14.961 -7.629 1 98.94 101 ILE B C 1
ATOM 2318 O O . ILE B 1 101 ? 0.991 -13.766 -7.43 1 98.94 101 ILE B O 1
ATOM 2322 N N . ASP B 1 102 ? 2.377 -15.484 -7.719 1 98.88 102 ASP B N 1
ATOM 2323 C CA . ASP B 1 102 ? 3.562 -14.672 -7.977 1 98.88 102 ASP B CA 1
ATOM 2324 C C . ASP B 1 102 ? 3.805 -14.508 -9.477 1 98.88 102 ASP B C 1
ATOM 2326 O O . ASP B 1 102 ? 4.207 -15.461 -10.148 1 98.88 102 ASP B O 1
ATOM 2330 N N . ALA B 1 103 ? 3.6 -13.281 -10 1 98.94 103 ALA B N 1
ATOM 2331 C CA . ALA B 1 103 ? 3.627 -13.039 -11.445 1 98.94 103 ALA B CA 1
ATOM 2332 C C . ALA B 1 103 ? 5.047 -12.766 -11.93 1 98.94 103 ALA B C 1
ATOM 2334 O O . ALA B 1 103 ? 5.266 -12.5 -13.109 1 98.94 103 ALA B O 1
ATOM 2335 N N . ARG B 1 104 ? 6.113 -12.828 -11.016 1 98.69 104 ARG B N 1
ATOM 2336 C CA . ARG B 1 104 ? 7.504 -12.539 -11.359 1 98.69 104 ARG B CA 1
ATOM 2337 C C . ARG B 1 104 ? 8.125 -13.695 -12.133 1 98.69 104 ARG B C 1
ATOM 2339 O O . ARG B 1 104 ? 7.508 -14.75 -12.297 1 98.69 104 ARG B O 1
ATOM 2346 N N . SER B 1 105 ? 9.281 -13.438 -12.617 1 98.38 105 SER B N 1
ATOM 2347 C CA . SER B 1 105 ? 10.039 -14.492 -13.281 1 98.38 105 SER B CA 1
ATOM 2348 C C . SER B 1 105 ? 10.375 -15.625 -12.312 1 98.38 105 SER B C 1
ATOM 2350 O O . SER B 1 105 ? 10.438 -15.406 -11.094 1 98.38 105 SER B O 1
ATOM 2352 N N . PRO B 1 106 ? 10.625 -16.828 -12.898 1 97.56 106 PRO B N 1
ATOM 2353 C CA . PRO B 1 106 ? 11.07 -17.922 -12.039 1 97.56 106 PRO B CA 1
ATOM 2354 C C . PRO B 1 106 ? 12.336 -17.578 -11.25 1 97.56 106 PRO B C 1
ATOM 2356 O O . PRO B 1 106 ? 12.477 -18 -10.094 1 97.56 106 PRO B O 1
ATOM 2359 N N . ALA B 1 107 ? 13.227 -16.859 -11.852 1 96.56 107 ALA B N 1
ATOM 2360 C CA . ALA B 1 107 ? 14.461 -16.469 -11.172 1 96.56 107 ALA B CA 1
ATOM 2361 C C . ALA B 1 107 ? 14.156 -15.57 -9.969 1 96.56 107 ALA B C 1
ATOM 2363 O O . ALA B 1 107 ? 14.711 -15.773 -8.891 1 96.56 107 ALA B O 1
ATOM 2364 N N . ASP B 1 108 ? 13.32 -14.586 -10.172 1 97 108 ASP B N 1
ATOM 2365 C CA . ASP B 1 108 ? 12.938 -13.695 -9.078 1 97 108 ASP B CA 1
ATOM 2366 C C . ASP B 1 108 ? 12.195 -14.461 -7.988 1 97 108 ASP B C 1
ATOM 2368 O O . ASP B 1 108 ? 12.445 -14.25 -6.797 1 97 108 ASP B O 1
ATOM 2372 N N . TYR B 1 109 ? 11.336 -15.359 -8.383 1 97.62 109 TYR B N 1
ATOM 2373 C CA . TYR B 1 109 ? 10.594 -16.203 -7.449 1 97.62 109 TYR B CA 1
ATOM 2374 C C . TYR B 1 109 ? 11.539 -17.016 -6.574 1 97.62 109 TYR B C 1
ATOM 2376 O O . TYR B 1 109 ? 11.336 -17.125 -5.367 1 97.62 109 TYR B O 1
ATOM 2384 N N . ALA B 1 110 ? 12.586 -17.469 -7.121 1 95.25 110 ALA B N 1
ATOM 2385 C CA . ALA B 1 110 ? 13.539 -18.344 -6.445 1 95.25 110 ALA B CA 1
ATOM 2386 C C . ALA B 1 110 ? 14.336 -17.578 -5.391 1 95.25 110 ALA B C 1
ATOM 2388 O O . ALA B 1 110 ? 14.875 -18.172 -4.457 1 95.25 110 ALA B O 1
ATOM 2389 N N . THR B 1 111 ? 14.43 -16.234 -5.531 1 95.19 111 THR B N 1
ATOM 2390 C CA . THR B 1 111 ? 15.18 -15.438 -4.562 1 95.19 111 THR B CA 1
ATOM 2391 C C . THR B 1 111 ? 14.398 -15.289 -3.262 1 95.19 111 THR B C 1
ATOM 2393 O O . THR B 1 111 ? 14.969 -14.961 -2.223 1 95.19 111 THR B O 1
ATOM 2396 N N . GLY B 1 112 ? 13.102 -15.477 -3.299 1 96.81 112 GLY B N 1
ATOM 2397 C CA . GLY B 1 112 ? 12.172 -15.312 -2.193 1 96.81 112 GLY B CA 1
ATOM 2398 C C . GLY B 1 112 ? 10.75 -15.055 -2.645 1 96.81 112 GLY B C 1
ATOM 2399 O O . GLY B 1 112 ? 10.523 -14.383 -3.65 1 96.81 112 GLY B O 1
ATOM 2400 N N . SER B 1 113 ? 9.82 -15.625 -1.924 1 98.12 113 SER B N 1
ATOM 2401 C CA . SER B 1 113 ? 8.414 -15.477 -2.273 1 98.12 113 SER B CA 1
ATOM 2402 C C . SER B 1 113 ? 7.531 -15.469 -1.028 1 98.12 113 SER B C 1
ATOM 2404 O O . SER B 1 113 ? 8 -15.758 0.074 1 98.12 113 SER B O 1
ATOM 2406 N N . ILE B 1 114 ? 6.34 -15.023 -1.205 1 98.69 114 ILE B N 1
ATOM 2407 C CA . ILE B 1 114 ? 5.359 -15.125 -0.129 1 98.69 114 ILE B CA 1
ATOM 2408 C C . ILE B 1 114 ? 4.957 -16.594 0.066 1 98.69 114 ILE B C 1
ATOM 2410 O O . ILE B 1 114 ? 4.668 -17.297 -0.904 1 98.69 114 ILE B O 1
ATOM 2414 N N . PRO B 1 115 ? 4.988 -17.062 1.36 1 97.88 115 PRO B N 1
ATOM 2415 C CA . PRO B 1 115 ? 4.625 -18.469 1.591 1 97.88 115 PRO B CA 1
ATOM 2416 C C . PRO B 1 115 ? 3.287 -18.844 0.954 1 97.88 115 PRO B C 1
ATOM 2418 O O . PRO B 1 115 ? 2.322 -18.078 1.042 1 97.88 115 PRO B O 1
ATOM 2421 N N . GLY B 1 116 ? 3.277 -19.938 0.27 1 96.31 116 GLY B N 1
ATOM 2422 C CA . GLY B 1 116 ? 2.047 -20.453 -0.308 1 96.31 116 GLY B CA 1
ATOM 2423 C C . GLY B 1 116 ? 1.771 -19.922 -1.701 1 96.31 116 GLY B C 1
ATOM 2424 O O . GLY B 1 116 ? 0.798 -20.312 -2.344 1 96.31 116 GLY B O 1
ATOM 2425 N N . SER B 1 117 ? 2.592 -19.078 -2.182 1 97.81 117 SER B N 1
ATOM 2426 C CA . SER B 1 117 ? 2.375 -18.531 -3.516 1 97.81 117 SER B CA 1
ATOM 2427 C C . SER B 1 117 ? 2.793 -19.516 -4.594 1 97.81 117 SER B C 1
ATOM 2429 O O . SER B 1 117 ? 3.717 -20.312 -4.395 1 97.81 117 SER B O 1
ATOM 2431 N N . VAL B 1 118 ? 2.119 -19.453 -5.707 1 97.31 118 VAL B N 1
ATOM 2432 C CA . VAL B 1 118 ? 2.441 -20.219 -6.91 1 97.31 118 VAL B CA 1
ATOM 2433 C C . VAL B 1 118 ? 3.014 -19.281 -7.973 1 97.31 118 VAL B C 1
ATOM 2435 O O . VAL B 1 118 ? 2.461 -18.203 -8.227 1 97.31 118 VAL B O 1
ATOM 2438 N N . ASN B 1 119 ? 4.098 -19.703 -8.578 1 98.12 119 ASN B N 1
ATOM 2439 C CA . ASN B 1 119 ? 4.715 -18.859 -9.602 1 98.12 119 ASN B CA 1
ATOM 2440 C C . ASN B 1 119 ? 4.051 -19.062 -10.961 1 98.12 119 ASN B C 1
ATOM 2442 O O . ASN B 1 119 ? 4.027 -20.172 -11.492 1 98.12 119 ASN B O 1
ATOM 2446 N N . VAL B 1 120 ? 3.408 -18.062 -11.477 1 98.5 120 VAL B N 1
ATOM 2447 C CA . VAL B 1 120 ? 2.885 -17.969 -12.836 1 98.5 120 VAL B CA 1
ATOM 2448 C C . VAL B 1 120 ? 3.383 -16.688 -13.484 1 98.5 120 VAL B C 1
ATOM 2450 O O . VAL B 1 120 ? 2.721 -15.641 -13.414 1 98.5 120 VAL B O 1
ATOM 2453 N N . PRO B 1 121 ? 4.539 -16.766 -14.133 1 98.69 121 PRO B N 1
ATOM 2454 C CA . PRO B 1 121 ? 5.094 -15.547 -14.734 1 98.69 121 PRO B CA 1
ATOM 2455 C C . PRO B 1 121 ? 4.121 -14.867 -15.695 1 98.69 121 PRO B C 1
ATOM 2457 O O . PRO B 1 121 ? 3.439 -15.539 -16.469 1 98.69 121 PRO B O 1
ATOM 2460 N N . PHE B 1 122 ? 4.078 -13.516 -15.656 1 98.44 122 PHE B N 1
ATOM 2461 C CA . PHE B 1 122 ? 3.045 -12.773 -16.375 1 98.44 122 PHE B CA 1
ATOM 2462 C C . PHE B 1 122 ? 3.123 -13.039 -17.875 1 98.44 122 PHE B C 1
ATOM 2464 O O . PHE B 1 122 ? 2.098 -13.102 -18.547 1 98.44 122 PHE B O 1
ATOM 2471 N N . PRO B 1 123 ? 4.32 -13.258 -18.5 1 98.19 123 PRO B N 1
ATOM 2472 C CA . PRO B 1 123 ? 4.316 -13.5 -19.953 1 98.19 123 PRO B CA 1
ATOM 2473 C C . PRO B 1 123 ? 3.578 -14.773 -20.344 1 98.19 123 PRO B C 1
ATOM 2475 O O . PRO B 1 123 ? 3.094 -14.898 -21.469 1 98.19 123 PRO B O 1
ATOM 2478 N N . THR B 1 124 ? 3.492 -15.773 -19.422 1 98.19 124 THR B N 1
ATOM 2479 C CA . THR B 1 124 ? 2.85 -17.047 -19.734 1 98.19 124 THR B CA 1
ATOM 2480 C C . THR B 1 124 ? 1.348 -16.859 -19.922 1 98.19 124 THR B C 1
ATOM 2482 O O . THR B 1 124 ? 0.676 -17.719 -20.5 1 98.19 124 THR B O 1
ATOM 2485 N N . LEU B 1 125 ? 0.807 -15.719 -19.453 1 98.25 125 LEU B N 1
ATOM 2486 C CA . LEU B 1 125 ? -0.626 -15.453 -19.531 1 98.25 125 LEU B CA 1
ATOM 2487 C C . LEU B 1 125 ? -0.959 -14.609 -20.766 1 98.25 125 LEU B C 1
ATOM 2489 O O . LEU B 1 125 ? -2.129 -14.328 -21.031 1 98.25 125 LEU B O 1
ATOM 2493 N N . ALA B 1 126 ? 0.02 -14.242 -21.516 1 97.56 126 ALA B N 1
ATOM 2494 C CA . ALA B 1 126 ? -0.157 -13.391 -22.703 1 97.56 126 ALA B CA 1
ATOM 2495 C C . ALA B 1 126 ? -1.008 -14.094 -23.75 1 97.56 126 ALA B C 1
ATOM 2497 O O . ALA B 1 126 ? -0.938 -15.312 -23.906 1 97.56 126 ALA B O 1
ATOM 2498 N N . PRO B 1 127 ? -1.758 -13.297 -24.516 1 94.38 127 PRO B N 1
ATOM 2499 C CA . PRO B 1 127 ? -2.666 -13.883 -25.516 1 94.38 127 PRO B CA 1
ATOM 2500 C C . PRO B 1 127 ? -1.934 -14.703 -26.578 1 94.38 127 PRO B C 1
ATOM 2502 O O . PRO B 1 127 ? -2.508 -15.633 -27.141 1 94.38 127 PRO B O 1
ATOM 2505 N N . ASP B 1 128 ? -0.721 -14.398 -26.812 1 95.25 128 ASP B N 1
ATOM 2506 C CA . ASP B 1 128 ? -0.011 -15.062 -27.906 1 95.25 128 ASP B CA 1
ATOM 2507 C C . ASP B 1 128 ? 0.738 -16.297 -27.406 1 95.25 128 ASP B C 1
ATOM 2509 O O . ASP B 1 128 ? 1.354 -17.016 -28.188 1 95.25 128 ASP B O 1
ATOM 2513 N N . ASN B 1 129 ? 0.685 -16.562 -26.094 1 96.06 129 ASN B N 1
ATOM 2514 C CA . ASN B 1 129 ? 1.296 -17.766 -25.562 1 96.06 129 ASN B CA 1
ATOM 2515 C C . ASN B 1 129 ? 0.466 -19.016 -25.891 1 96.06 129 ASN B C 1
ATOM 2517 O O . ASN B 1 129 ? -0.699 -19.094 -25.5 1 96.06 129 ASN B O 1
ATOM 2521 N N . ARG B 1 130 ? 1.028 -20 -26.5 1 94.44 130 ARG B N 1
ATOM 2522 C CA . ARG B 1 130 ? 0.323 -21.188 -26.984 1 94.44 130 ARG B CA 1
ATOM 2523 C C . ARG B 1 130 ? -0.161 -22.047 -25.828 1 94.44 130 ARG B C 1
ATOM 2525 O O . ARG B 1 130 ? -1.061 -22.875 -26 1 94.44 130 ARG B O 1
ATOM 2532 N N . TYR B 1 131 ? 0.487 -21.844 -24.719 1 94.31 131 TYR B N 1
ATOM 2533 C CA . TYR B 1 131 ? 0.139 -22.688 -23.578 1 94.31 131 TYR B CA 1
ATOM 2534 C C . TYR B 1 131 ? -0.809 -21.953 -22.625 1 94.31 131 TYR B C 1
ATOM 2536 O O . TYR B 1 131 ? -1.085 -22.438 -21.531 1 94.31 131 TYR B O 1
ATOM 2544 N N . ARG B 1 132 ? -1.278 -20.812 -22.969 1 94.5 132 ARG B N 1
ATOM 2545 C CA . ARG B 1 132 ? -2.123 -19.984 -22.109 1 94.5 132 ARG B CA 1
ATOM 2546 C C . ARG B 1 132 ? -3.371 -20.75 -21.688 1 94.5 132 ARG B C 1
ATOM 2548 O O . ARG B 1 132 ? -3.742 -20.719 -20.5 1 94.5 132 ARG B O 1
ATOM 2555 N N . ASN B 1 133 ? -4.016 -21.438 -22.594 1 92.56 133 ASN B N 1
ATOM 2556 C CA . ASN B 1 133 ? -5.258 -22.141 -22.281 1 92.56 133 ASN B CA 1
ATOM 2557 C C . ASN B 1 133 ? -5.027 -23.25 -21.266 1 92.56 133 ASN B C 1
ATOM 2559 O O . ASN B 1 133 ? -5.887 -23.531 -20.422 1 92.56 133 ASN B O 1
ATOM 2563 N N . ASP B 1 134 ? -3.896 -23.891 -21.359 1 93.94 134 ASP B N 1
ATOM 2564 C CA . ASP B 1 134 ? -3.551 -24.906 -20.375 1 93.94 134 ASP B CA 1
ATOM 2565 C C . ASP B 1 134 ? -3.441 -24.312 -18.969 1 93.94 134 ASP B C 1
ATOM 2567 O O . ASP B 1 134 ? -3.908 -24.906 -18 1 93.94 134 ASP B O 1
ATOM 2571 N N . ILE B 1 135 ? -2.844 -23.188 -18.922 1 96.31 135 ILE B N 1
ATOM 2572 C CA . ILE B 1 135 ? -2.686 -22.5 -17.656 1 96.31 135 ILE B CA 1
ATOM 2573 C C . ILE B 1 135 ? -4.055 -22.078 -17.125 1 96.31 135 ILE B C 1
ATOM 2575 O O . ILE B 1 135 ? -4.355 -22.281 -15.938 1 96.31 135 ILE B O 1
ATOM 2579 N N . LEU B 1 136 ? -4.895 -21.531 -17.969 1 96.31 136 LEU B N 1
ATOM 2580 C CA . LEU B 1 136 ? -6.227 -21.094 -17.562 1 96.31 136 LEU B CA 1
ATOM 2581 C C . LEU B 1 136 ? -7.062 -22.266 -17.062 1 96.31 136 LEU B C 1
ATOM 2583 O O . LEU B 1 136 ? -7.832 -22.125 -16.109 1 96.31 136 LEU B O 1
ATOM 2587 N N . ARG B 1 137 ? -6.887 -23.438 -17.672 1 94.25 137 ARG B N 1
ATOM 2588 C CA . ARG B 1 137 ? -7.582 -24.625 -17.203 1 94.25 137 ARG B CA 1
ATOM 2589 C C . ARG B 1 137 ? -7.121 -25.016 -15.812 1 94.25 137 ARG B C 1
ATOM 2591 O O . ARG B 1 137 ? -7.934 -25.391 -14.961 1 94.25 137 ARG B O 1
ATOM 2598 N N . ALA B 1 138 ? -5.812 -24.891 -15.617 1 94.69 138 ALA B N 1
ATOM 2599 C CA . ALA B 1 138 ? -5.258 -25.203 -14.305 1 94.69 138 ALA B CA 1
ATOM 2600 C C . ALA B 1 138 ? -5.801 -24.25 -13.25 1 94.69 138 ALA B C 1
ATOM 2602 O O . ALA B 1 138 ? -5.848 -24.578 -12.062 1 94.69 138 ALA B O 1
ATOM 2603 N N . LEU B 1 139 ? -6.281 -23.078 -13.688 1 96 139 LEU B N 1
ATOM 2604 C CA . LEU B 1 139 ? -6.801 -22.062 -12.773 1 96 139 LEU B CA 1
ATOM 2605 C C . LEU B 1 139 ? -8.32 -22.156 -12.664 1 96 139 LEU B C 1
ATOM 2607 O O . LEU B 1 139 ? -8.961 -21.297 -12.062 1 96 139 LEU B O 1
ATOM 2611 N N . GLY B 1 140 ? -8.945 -23.156 -13.289 1 93.38 140 GLY B N 1
ATOM 2612 C CA . GLY B 1 140 ? -10.344 -23.469 -13.062 1 93.38 140 GLY B CA 1
ATOM 2613 C C . GLY B 1 140 ? -11.219 -23.203 -14.266 1 93.38 140 GLY B C 1
ATOM 2614 O O . GLY B 1 140 ? -12.43 -23.422 -14.219 1 93.38 140 GLY B O 1
ATOM 2615 N N . ALA B 1 141 ? -10.609 -22.719 -15.352 1 93.19 141 ALA B N 1
ATOM 2616 C CA . ALA B 1 141 ? -11.383 -22.516 -16.578 1 93.19 141 ALA B CA 1
ATOM 2617 C C . ALA B 1 141 ? -11.727 -23.859 -17.219 1 93.19 141 ALA B C 1
ATOM 2619 O O . ALA B 1 141 ? -10.93 -24.797 -17.203 1 93.19 141 ALA B O 1
ATOM 2620 N N . VAL B 1 142 ? -12.938 -23.906 -17.797 1 90.81 142 VAL B N 1
ATOM 2621 C CA . VAL B 1 142 ? -13.375 -25.141 -18.469 1 90.81 142 VAL B CA 1
ATOM 2622 C C . VAL B 1 142 ? -13.578 -24.875 -19.953 1 90.81 142 VAL B C 1
ATOM 2624 O O . VAL B 1 142 ? -14.203 -23.891 -20.328 1 90.81 142 VAL B O 1
ATOM 2627 N N . ASP B 1 143 ? -13.016 -25.75 -20.672 1 86.88 143 ASP B N 1
ATOM 2628 C CA . ASP B 1 143 ? -13.188 -25.625 -22.125 1 86.88 143 ASP B CA 1
ATOM 2629 C C . ASP B 1 143 ? -14.641 -25.891 -22.531 1 86.88 143 ASP B C 1
ATOM 2631 O O . ASP B 1 143 ? -15.203 -26.938 -22.172 1 86.88 143 ASP B O 1
ATOM 2635 N N . LYS B 1 144 ? -15.266 -24.938 -23.156 1 84.69 144 LYS B N 1
ATOM 2636 C CA . LYS B 1 144 ? -16.625 -25.109 -23.656 1 84.69 144 LYS B CA 1
ATOM 2637 C C . LYS B 1 144 ? -16.625 -25.422 -25.156 1 84.69 144 LYS B C 1
ATOM 2639 O O . LYS B 1 144 ? -17.688 -25.578 -25.75 1 84.69 144 LYS B O 1
ATOM 2644 N N . GLY B 1 145 ? -15.516 -25.562 -25.719 1 77 145 GLY B N 1
ATOM 2645 C CA . GLY B 1 145 ? -15.445 -25.75 -27.156 1 77 145 GLY B CA 1
ATOM 2646 C C . GLY B 1 145 ? -15.383 -24.438 -27.938 1 77 145 GLY B C 1
ATOM 2647 O O . GLY B 1 145 ? -15.625 -23.375 -27.375 1 77 145 GLY B O 1
ATOM 2648 N N . GLU B 1 146 ? -14.992 -24.453 -29.312 1 70.38 146 GLU B N 1
ATOM 2649 C CA . GLU B 1 146 ? -14.898 -23.344 -30.25 1 70.38 146 GLU B CA 1
ATOM 2650 C C . GLU B 1 146 ? -14.07 -22.203 -29.672 1 70.38 146 GLU B C 1
ATOM 2652 O O . GLU B 1 146 ? -14.477 -21.031 -29.719 1 70.38 146 GLU B O 1
ATOM 2657 N N . ASP B 1 147 ? -13.062 -22.406 -28.891 1 71.06 147 ASP B N 1
ATOM 2658 C CA . ASP B 1 147 ? -12.086 -21.453 -28.375 1 71.06 147 ASP B CA 1
ATOM 2659 C C . ASP B 1 147 ? -12.695 -20.578 -27.281 1 71.06 147 ASP B C 1
ATOM 2661 O O . ASP B 1 147 ? -12.398 -19.391 -27.188 1 71.06 147 ASP B O 1
ATOM 2665 N N . SER B 1 148 ? -13.75 -21.266 -26.656 1 82.25 148 SER B N 1
ATOM 2666 C CA . SER B 1 148 ? -14.398 -20.531 -25.578 1 82.25 148 SER B CA 1
ATOM 2667 C C . SER B 1 148 ? -14.141 -21.188 -24.234 1 82.25 148 SER B C 1
ATOM 2669 O O . SER B 1 148 ? -14.055 -22.406 -24.141 1 82.25 148 SER B O 1
ATOM 2671 N N . LEU B 1 149 ? -13.789 -20.375 -23.25 1 89.5 149 LEU B N 1
ATOM 2672 C CA . LEU B 1 149 ? -13.562 -20.859 -21.891 1 89.5 149 LEU B CA 1
ATOM 2673 C C . LEU B 1 149 ? -14.711 -20.453 -20.969 1 89.5 149 LEU B C 1
ATOM 2675 O O . LEU B 1 149 ? -15.266 -19.359 -21.109 1 89.5 149 LEU B O 1
ATOM 2679 N N . ASP B 1 150 ? -15.125 -21.422 -20.172 1 92.44 150 ASP B N 1
ATOM 2680 C CA . ASP B 1 150 ? -16.078 -21.203 -19.094 1 92.44 150 ASP B CA 1
ATOM 2681 C C . ASP B 1 150 ? -15.367 -20.969 -17.766 1 92.44 150 ASP B C 1
ATOM 2683 O O . ASP B 1 150 ? -14.617 -21.828 -17.312 1 92.44 150 ASP B O 1
ATOM 2687 N N . PHE B 1 151 ? -15.648 -19.828 -17.156 1 94.44 151 PHE B N 1
ATOM 2688 C CA . PHE B 1 151 ? -14.93 -19.469 -15.938 1 94.44 151 PHE B CA 1
ATOM 2689 C C . PHE B 1 151 ? -15.836 -19.594 -14.719 1 94.44 151 PHE B C 1
ATOM 2691 O O . PHE B 1 151 ? -15.547 -19.031 -13.664 1 94.44 151 PHE B O 1
ATOM 2698 N N . THR B 1 152 ? -16.891 -20.281 -14.773 1 91.94 152 THR B N 1
ATOM 2699 C CA . THR B 1 152 ? -17.844 -20.469 -13.68 1 91.94 152 THR B CA 1
ATOM 2700 C C . THR B 1 152 ? -17.156 -21.078 -12.461 1 91.94 152 THR B C 1
ATOM 2702 O O . THR B 1 152 ? -17.516 -20.781 -11.32 1 91.94 152 THR B O 1
ATOM 2705 N N . GLN B 1 153 ? -16.156 -21.938 -12.703 1 92.31 153 GLN B N 1
ATOM 2706 C CA . GLN B 1 153 ? -15.461 -22.625 -11.625 1 92.31 153 GLN B CA 1
ATOM 2707 C C . GLN B 1 153 ? -14.062 -22.047 -11.414 1 92.31 153 GLN B C 1
ATOM 2709 O O . GLN B 1 153 ? -13.211 -22.688 -10.781 1 92.31 153 GLN B O 1
ATOM 2714 N N . ALA B 1 154 ? -13.852 -20.875 -11.945 1 95.62 154 ALA B N 1
ATOM 2715 C CA . ALA B 1 154 ? -12.531 -20.266 -11.836 1 95.62 154 ALA B CA 1
ATOM 2716 C C . ALA B 1 154 ? -12.164 -20.016 -10.383 1 95.62 154 ALA B C 1
ATOM 2718 O O . ALA B 1 154 ? -13.023 -19.672 -9.562 1 95.62 154 ALA B O 1
ATOM 2719 N N . MET B 1 155 ? -10.938 -20.172 -10.078 1 97.81 155 MET B N 1
ATOM 2720 C CA . MET B 1 155 ? -10.422 -19.922 -8.734 1 97.81 155 MET B CA 1
ATOM 2721 C C . MET B 1 155 ? -10.289 -18.422 -8.469 1 97.81 155 MET B C 1
ATOM 2723 O O . MET B 1 155 ? -10.109 -17.641 -9.398 1 97.81 155 MET B O 1
ATOM 2727 N N . ALA B 1 156 ? -10.43 -18.047 -7.184 1 98.75 156 ALA B N 1
ATOM 2728 C CA . ALA B 1 156 ? -10 -16.703 -6.801 1 98.75 156 ALA B CA 1
ATOM 2729 C C . ALA B 1 156 ? -8.477 -16.578 -6.875 1 98.75 156 ALA B C 1
ATOM 2731 O O . ALA B 1 156 ? -7.754 -17.438 -6.383 1 98.75 156 ALA B O 1
ATOM 2732 N N . LEU B 1 157 ? -8 -15.523 -7.551 1 98.94 157 LEU B N 1
ATOM 2733 C CA . LEU B 1 157 ? -6.562 -15.344 -7.707 1 98.94 157 LEU B CA 1
ATOM 2734 C C . LEU B 1 157 ? -6.113 -14.023 -7.09 1 98.94 157 LEU B C 1
ATOM 2736 O O . LEU B 1 157 ? -6.617 -12.961 -7.453 1 98.94 157 LEU B O 1
ATOM 2740 N N . SER B 1 158 ? -5.285 -14.047 -6.094 1 98.94 158 SER B N 1
ATOM 2741 C CA . SER B 1 158 ? -4.559 -12.859 -5.652 1 98.94 158 SER B CA 1
ATOM 2742 C C . SER B 1 158 ? -3.168 -12.805 -6.273 1 98.94 158 SER B C 1
ATOM 2744 O O . SER B 1 158 ? -2.357 -13.711 -6.082 1 98.94 158 SER B O 1
ATOM 2746 N N . LEU B 1 159 ? -2.91 -11.773 -7.098 1 99 159 LEU B N 1
ATOM 2747 C CA . LEU B 1 159 ? -1.655 -11.68 -7.836 1 99 159 LEU B CA 1
ATOM 2748 C C . LEU B 1 159 ? -0.756 -10.594 -7.25 1 99 159 LEU B C 1
ATOM 2750 O O . LEU B 1 159 ? -1.231 -9.523 -6.883 1 99 159 LEU B O 1
ATOM 2754 N N . TYR B 1 160 ? 0.527 -10.938 -7.133 1 98.94 160 TYR B N 1
ATOM 2755 C CA . TYR B 1 160 ? 1.521 -9.953 -6.715 1 98.94 160 TYR B CA 1
ATOM 2756 C C . TYR B 1 160 ? 2.795 -10.078 -7.539 1 98.94 160 TYR B C 1
ATOM 2758 O O . TYR B 1 160 ? 2.949 -11.023 -8.312 1 98.94 160 TYR B O 1
ATOM 2766 N N . SER B 1 161 ? 3.668 -9.125 -7.516 1 98.81 161 SER B N 1
ATOM 2767 C CA . SER B 1 161 ? 4.973 -9.102 -8.172 1 98.81 161 SER B CA 1
ATOM 2768 C C . SER B 1 161 ? 6.027 -8.469 -7.27 1 98.81 161 SER B C 1
ATOM 2770 O O . SER B 1 161 ? 6.047 -8.711 -6.059 1 98.81 161 SER B O 1
ATOM 2772 N N . GLY B 1 162 ? 6.91 -7.676 -7.82 1 98.62 162 GLY B N 1
ATOM 2773 C CA . GLY B 1 162 ? 8.062 -7.203 -7.066 1 98.62 162 GLY B CA 1
ATOM 2774 C C . GLY B 1 162 ? 7.719 -6.082 -6.102 1 98.62 162 GLY B C 1
ATOM 2775 O O . GLY B 1 162 ? 8.32 -5.977 -5.031 1 98.62 162 GLY B O 1
ATOM 2776 N N . GLY B 1 163 ? 6.863 -5.238 -6.434 1 98.56 163 GLY B N 1
ATOM 2777 C CA . GLY B 1 163 ? 6.523 -4.07 -5.641 1 98.56 163 GLY B CA 1
ATOM 2778 C C . GLY B 1 163 ? 5.668 -3.066 -6.395 1 98.56 163 GLY B C 1
ATOM 2779 O O . GLY B 1 163 ? 5.188 -3.355 -7.492 1 98.56 163 GLY B O 1
ATOM 2780 N N . PRO B 1 164 ? 5.414 -1.889 -5.82 1 98.75 164 PRO B N 1
ATOM 2781 C CA . PRO B 1 164 ? 4.527 -0.878 -6.406 1 98.75 164 PRO B CA 1
ATOM 2782 C C . PRO B 1 164 ? 5.066 -0.316 -7.719 1 98.75 164 PRO B C 1
ATOM 2784 O O . PRO B 1 164 ? 4.344 0.379 -8.438 1 98.75 164 PRO B O 1
ATOM 2787 N N . TRP B 1 165 ? 6.277 -0.644 -8.078 1 98.5 165 TRP B N 1
ATOM 2788 C CA . TRP B 1 165 ? 6.926 -0.16 -9.289 1 98.5 165 TRP B CA 1
ATOM 2789 C C . TRP B 1 165 ? 6.879 -1.217 -10.391 1 98.5 165 TRP B C 1
ATOM 2791 O O . TRP B 1 165 ? 7.316 -0.97 -11.516 1 98.5 165 TRP B O 1
ATOM 2801 N N . SER B 1 166 ? 6.426 -2.406 -10.094 1 98.56 166 SER B N 1
ATOM 2802 C CA . SER B 1 166 ? 6.426 -3.514 -11.039 1 98.56 166 SER B CA 1
ATOM 2803 C C . SER B 1 166 ? 5.098 -3.605 -11.789 1 98.56 166 SER B C 1
ATOM 2805 O O . SER B 1 166 ? 4.031 -3.545 -11.172 1 98.56 166 SER B O 1
ATOM 2807 N N . ASP B 1 167 ? 5.18 -3.816 -13.047 1 98.38 167 ASP B N 1
ATOM 2808 C CA . ASP B 1 167 ? 3.955 -3.955 -13.828 1 98.38 167 ASP B CA 1
ATOM 2809 C C . ASP B 1 167 ? 3.668 -5.422 -14.141 1 98.38 167 ASP B C 1
ATOM 2811 O O . ASP B 1 167 ? 2.777 -5.727 -14.938 1 98.38 167 ASP B O 1
ATOM 2815 N N . ASP B 1 168 ? 4.383 -6.383 -13.469 1 98.81 168 ASP B N 1
ATOM 2816 C CA . ASP B 1 168 ? 4.18 -7.801 -13.75 1 98.81 168 ASP B CA 1
ATOM 2817 C C . ASP B 1 168 ? 2.775 -8.25 -13.344 1 98.81 168 ASP B C 1
ATOM 2819 O O . ASP B 1 168 ? 2.055 -8.844 -14.148 1 98.81 168 ASP B O 1
ATOM 2823 N N . ALA B 1 169 ? 2.383 -7.949 -12.133 1 98.94 169 ALA B N 1
ATOM 2824 C CA . ALA B 1 169 ? 1.066 -8.367 -11.656 1 98.94 169 ALA B CA 1
ATOM 2825 C C . ALA B 1 169 ? -0.046 -7.629 -12.391 1 98.94 169 ALA B C 1
ATOM 2827 O O . ALA B 1 169 ? -0.999 -8.25 -12.875 1 98.94 169 ALA B O 1
ATOM 2828 N N . PRO B 1 170 ? 0.065 -6.293 -12.586 1 98.88 170 PRO B N 1
ATOM 2829 C CA . PRO B 1 170 ? -0.934 -5.598 -13.398 1 98.88 170 PRO B CA 1
ATOM 2830 C C . PRO B 1 170 ? -1.075 -6.199 -14.797 1 98.88 170 PRO B C 1
ATOM 2832 O O . PRO B 1 170 ? -2.193 -6.414 -15.266 1 98.88 170 PRO B O 1
ATOM 2835 N N . THR B 1 171 ? 0.029 -6.492 -15.453 1 98.81 171 THR B N 1
ATOM 2836 C CA . THR B 1 171 ? -0.005 -7.059 -16.797 1 98.81 171 THR B CA 1
ATOM 2837 C C . THR B 1 171 ? -0.657 -8.438 -16.781 1 98.81 171 THR B C 1
ATOM 2839 O O . THR B 1 171 ? -1.453 -8.766 -17.672 1 98.81 171 THR B O 1
ATOM 2842 N N . ALA B 1 172 ? -0.317 -9.234 -15.781 1 98.88 172 ALA B N 1
ATOM 2843 C CA . ALA B 1 172 ? -0.941 -10.547 -15.633 1 98.88 172 ALA B CA 1
ATOM 2844 C C . ALA B 1 172 ? -2.453 -10.422 -15.477 1 98.88 172 ALA B C 1
ATOM 2846 O O . ALA B 1 172 ? -3.213 -11.141 -16.125 1 98.88 172 ALA B O 1
ATOM 2847 N N . ILE B 1 173 ? -2.912 -9.5 -14.633 1 98.94 173 ILE B N 1
ATOM 2848 C CA . ILE B 1 173 ? -4.332 -9.297 -14.375 1 98.94 173 ILE B CA 1
ATOM 2849 C C . ILE B 1 173 ? -5.027 -8.852 -15.656 1 98.94 173 ILE B C 1
ATOM 2851 O O . ILE B 1 173 ? -6.102 -9.352 -16 1 98.94 173 ILE B O 1
ATOM 2855 N N . GLU B 1 174 ? -4.398 -7.965 -16.391 1 98.69 174 GLU B N 1
ATOM 2856 C CA . GLU B 1 174 ? -4.969 -7.508 -17.656 1 98.69 174 GLU B CA 1
ATOM 2857 C C . GLU B 1 174 ? -5.109 -8.664 -18.656 1 98.69 174 GLU B C 1
ATOM 2859 O O . GLU B 1 174 ? -6.109 -8.758 -19.359 1 98.69 174 GLU B O 1
ATOM 2864 N N . SER B 1 175 ? -4.086 -9.484 -18.703 1 98.5 175 SER B N 1
ATOM 2865 C CA . SER B 1 175 ? -4.133 -10.656 -19.578 1 98.5 175 SER B CA 1
ATOM 2866 C C . SER B 1 175 ? -5.258 -11.602 -19.188 1 98.5 175 SER B C 1
ATOM 2868 O O . SER B 1 175 ? -5.953 -12.141 -20.047 1 98.5 175 SER B O 1
ATOM 2870 N N . LEU B 1 176 ? -5.434 -11.82 -17.859 1 98.31 176 LEU B N 1
ATOM 2871 C CA . LEU B 1 176 ? -6.508 -12.68 -17.375 1 98.31 176 LEU B CA 1
ATOM 2872 C C . LEU B 1 176 ? -7.871 -12.094 -17.719 1 98.31 176 LEU B C 1
ATOM 2874 O O . LEU B 1 176 ? -8.758 -12.82 -18.188 1 9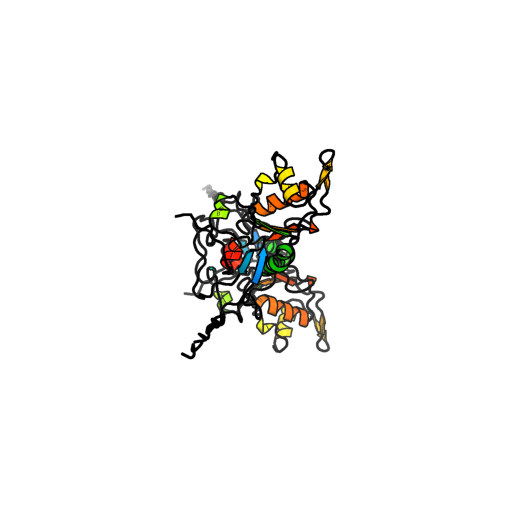8.31 176 LEU B O 1
ATOM 2878 N N . LEU B 1 177 ? -8.039 -10.812 -17.531 1 97.94 177 LEU B N 1
ATOM 2879 C CA . LEU B 1 177 ? -9.289 -10.141 -17.891 1 97.94 177 LEU B CA 1
ATOM 2880 C C . LEU B 1 177 ? -9.57 -10.281 -19.375 1 97.94 177 LEU B C 1
ATOM 2882 O O . LEU B 1 177 ? -10.703 -10.57 -19.766 1 97.94 177 LEU B O 1
ATOM 2886 N N . ALA B 1 178 ? -8.555 -10.125 -20.219 1 96 178 ALA B N 1
ATOM 2887 C CA . ALA B 1 178 ? -8.703 -10.227 -21.656 1 96 178 ALA B CA 1
ATOM 2888 C C . ALA B 1 178 ? -9.117 -11.641 -22.078 1 96 178 ALA B C 1
ATOM 2890 O O . ALA B 1 178 ? -9.789 -11.82 -23.094 1 96 178 ALA B O 1
ATOM 2891 N N . ALA B 1 179 ? -8.75 -12.617 -21.266 1 95.06 179 ALA B N 1
ATOM 2892 C CA . ALA B 1 179 ? -9.086 -14.016 -21.531 1 95.06 179 ALA B CA 1
ATOM 2893 C C . ALA B 1 179 ? -10.516 -14.328 -21.094 1 95.06 179 ALA B C 1
ATOM 2895 O O . ALA B 1 179 ? -11.031 -15.414 -21.375 1 95.06 179 ALA B O 1
ATOM 2896 N N . GLY B 1 180 ? -11.102 -13.422 -20.312 1 95.06 180 GLY B N 1
ATOM 2897 C CA . GLY B 1 180 ? -12.469 -13.617 -19.875 1 95.06 180 GLY B CA 1
ATOM 2898 C C . GLY B 1 180 ? -12.578 -14.008 -18.406 1 95.06 180 GLY B C 1
ATOM 2899 O O . GLY B 1 180 ? -13.664 -14.32 -17.922 1 95.06 180 GLY B O 1
ATOM 2900 N N . TYR B 1 181 ? -11.445 -14.031 -17.703 1 97.19 181 TYR B N 1
ATOM 2901 C CA . TYR B 1 181 ? -11.477 -14.32 -16.266 1 97.19 181 TYR B CA 1
ATOM 2902 C C . TYR B 1 181 ? -12.328 -13.289 -15.523 1 97.19 181 TYR B C 1
ATOM 2904 O O . TYR B 1 181 ? -12.219 -12.086 -15.781 1 97.19 181 TYR B O 1
ATOM 2912 N N . PRO B 1 182 ? -13.211 -13.711 -14.641 1 97.5 182 PRO B N 1
ATOM 2913 C CA . PRO B 1 182 ? -14.086 -12.742 -13.969 1 97.5 182 PRO B CA 1
ATOM 2914 C C . PRO B 1 182 ? -13.32 -11.781 -13.07 1 97.5 182 PRO B C 1
ATOM 2916 O O . PRO B 1 182 ? -12.531 -12.211 -12.227 1 97.5 182 PRO B O 1
ATOM 2919 N N . ALA B 1 183 ? -13.594 -10.547 -13.203 1 98.56 183 ALA B N 1
ATOM 2920 C CA . ALA B 1 183 ? -12.891 -9.523 -12.445 1 98.56 183 ALA B CA 1
ATOM 2921 C C . ALA B 1 183 ? -13.07 -9.727 -10.945 1 98.56 183 ALA B C 1
ATOM 2923 O O . ALA B 1 183 ? -12.141 -9.508 -10.164 1 98.56 183 ALA B O 1
ATOM 2924 N N . GLU B 1 184 ? -14.203 -10.172 -10.508 1 98.31 184 GLU B N 1
ATOM 2925 C CA . GLU B 1 184 ? -14.523 -10.297 -9.094 1 98.31 184 GLU B CA 1
ATOM 2926 C C . GLU B 1 184 ? -13.742 -11.445 -8.453 1 98.31 184 GLU B C 1
ATOM 2928 O O . GLU B 1 184 ? -13.711 -11.578 -7.227 1 98.31 184 GLU B O 1
ATOM 2933 N N . LYS B 1 185 ? -13.07 -12.266 -9.281 1 98.62 185 LYS B N 1
ATOM 2934 C CA . LYS B 1 185 ? -12.266 -13.375 -8.789 1 98.62 185 LYS B CA 1
ATOM 2935 C C . LYS B 1 185 ? -10.781 -13.008 -8.781 1 98.62 185 LYS B C 1
ATOM 2937 O O . LYS B 1 185 ? -9.938 -13.828 -8.391 1 98.62 185 LYS B O 1
ATOM 2942 N N . LEU B 1 186 ? -10.531 -11.781 -9.203 1 98.88 186 LEU B N 1
ATOM 2943 C CA . LEU B 1 186 ? -9.148 -11.32 -9.25 1 98.88 186 LEU B CA 1
ATOM 2944 C C . LEU B 1 186 ? -8.883 -10.297 -8.156 1 98.88 186 LEU B C 1
ATOM 2946 O O . LEU B 1 186 ? -9.711 -9.414 -7.906 1 98.88 186 LEU B O 1
ATOM 2950 N N . PHE B 1 187 ? -7.762 -10.469 -7.465 1 98.94 187 PHE B N 1
ATOM 2951 C CA . PHE B 1 187 ? -7.285 -9.57 -6.418 1 98.94 187 PHE B CA 1
ATOM 2952 C C . PHE B 1 187 ? -5.855 -9.133 -6.695 1 98.94 187 PHE B C 1
ATOM 2954 O O . PHE B 1 187 ? -5.055 -9.898 -7.23 1 98.94 187 PHE B O 1
ATOM 2961 N N . TYR B 1 188 ? -5.617 -7.895 -6.344 1 99 188 TYR B N 1
ATOM 2962 C CA . TYR B 1 188 ? -4.34 -7.258 -6.641 1 99 188 TYR B CA 1
ATOM 2963 C C . TYR B 1 188 ? -3.613 -6.859 -5.363 1 99 188 TYR B C 1
ATOM 2965 O O . TYR B 1 188 ? -4.078 -5.988 -4.625 1 99 188 TYR B O 1
ATOM 2973 N N . PHE B 1 189 ? -2.488 -7.586 -5.047 1 98.94 189 PHE B N 1
ATOM 2974 C CA . PHE B 1 189 ? -1.592 -7.137 -3.99 1 98.94 189 PHE B CA 1
ATOM 2975 C C . PHE B 1 189 ? -0.494 -6.242 -4.555 1 98.94 189 PHE B C 1
ATOM 2977 O O . PHE B 1 189 ? 0.615 -6.707 -4.824 1 98.94 189 PHE B O 1
ATOM 2984 N N . ARG B 1 190 ? -0.719 -4.934 -4.613 1 98.88 190 ARG B N 1
ATOM 2985 C CA . ARG B 1 190 ? 0.116 -3.938 -5.277 1 98.88 190 ARG B CA 1
ATOM 2986 C C . ARG B 1 190 ? 1.502 -3.875 -4.645 1 98.88 190 ARG B C 1
ATOM 2988 O O . ARG B 1 190 ? 2.502 -3.695 -5.34 1 98.88 190 ARG B O 1
ATOM 2995 N N . GLY B 1 191 ? 1.569 -4.035 -3.348 1 98.81 191 GLY B N 1
ATOM 2996 C CA . GLY B 1 191 ? 2.82 -3.865 -2.623 1 98.81 191 GLY B CA 1
ATOM 2997 C C . GLY B 1 191 ? 3.863 -4.906 -2.982 1 98.81 191 GLY B C 1
ATOM 2998 O O . GLY B 1 191 ? 5.062 -4.672 -2.822 1 98.81 191 GLY B O 1
ATOM 2999 N N . GLY B 1 192 ? 3.348 -6.141 -3.393 1 98.88 192 GLY B N 1
ATOM 3000 C CA . GLY B 1 192 ? 4.246 -7.207 -3.807 1 98.88 192 GLY B CA 1
ATOM 3001 C C . GLY B 1 192 ? 5.125 -7.719 -2.684 1 98.88 192 GLY B C 1
ATOM 3002 O O . GLY B 1 192 ? 4.832 -7.492 -1.507 1 98.88 192 GLY B O 1
ATOM 3003 N N . ILE B 1 193 ? 6.121 -8.438 -3.113 1 98.81 193 ILE B N 1
ATOM 3004 C CA . ILE B 1 193 ? 7.023 -9.062 -2.15 1 98.81 193 ILE B CA 1
ATOM 3005 C C . ILE B 1 193 ? 7.82 -7.984 -1.417 1 98.81 193 ILE B C 1
ATOM 3007 O O . ILE B 1 193 ? 8.203 -8.164 -0.258 1 98.81 193 ILE B O 1
ATOM 3011 N N . GLN B 1 194 ? 8.023 -6.824 -2.055 1 98.69 194 GLN B N 1
ATOM 3012 C CA . GLN B 1 194 ? 8.773 -5.746 -1.419 1 98.69 194 GLN B CA 1
ATOM 3013 C C . GLN B 1 194 ? 8.047 -5.215 -0.191 1 98.69 194 GLN B C 1
ATOM 3015 O O . GLN B 1 194 ? 8.641 -5.066 0.878 1 98.69 194 GLN B O 1
ATOM 3020 N N . ALA B 1 195 ? 6.789 -4.918 -0.31 1 98.88 195 ALA B N 1
ATOM 3021 C CA . ALA B 1 195 ? 6 -4.461 0.831 1 98.88 195 ALA B CA 1
ATOM 3022 C C . ALA B 1 195 ? 5.875 -5.555 1.886 1 98.88 195 ALA B C 1
ATOM 3024 O O . ALA B 1 195 ? 5.875 -5.273 3.086 1 98.88 195 ALA B O 1
ATOM 3025 N N . TRP B 1 196 ? 5.746 -6.805 1.436 1 98.88 196 TRP B N 1
ATOM 3026 C CA . TRP B 1 196 ? 5.691 -7.957 2.328 1 98.88 196 TRP B CA 1
ATOM 3027 C C . TRP B 1 196 ? 6.945 -8.039 3.191 1 98.88 196 TRP B C 1
ATOM 3029 O O . TRP B 1 196 ? 6.859 -8.172 4.414 1 98.88 196 TRP B O 1
ATOM 3039 N N . ALA B 1 197 ? 8.086 -7.902 2.562 1 98.69 197 ALA B N 1
ATOM 3040 C CA . ALA B 1 197 ? 9.375 -7.91 3.26 1 98.69 197 ALA B CA 1
ATOM 3041 C C . ALA B 1 197 ? 9.492 -6.723 4.207 1 98.69 197 ALA B C 1
ATOM 3043 O O . ALA B 1 197 ? 10.008 -6.855 5.32 1 98.69 197 ALA B O 1
ATOM 3044 N N . HIS B 1 198 ? 9.008 -5.598 3.75 1 98.75 198 HIS B N 1
ATOM 3045 C CA . HIS B 1 198 ? 9.094 -4.383 4.555 1 98.75 198 HIS B CA 1
ATOM 3046 C C . HIS B 1 198 ? 8.258 -4.5 5.824 1 98.75 198 HIS B C 1
ATOM 3048 O O . HIS B 1 198 ? 8.609 -3.92 6.855 1 98.75 198 HIS B O 1
ATOM 3054 N N . ALA B 1 199 ? 7.207 -5.258 5.766 1 98.75 199 ALA B N 1
ATOM 3055 C CA . ALA B 1 199 ? 6.34 -5.48 6.918 1 98.75 199 ALA B CA 1
ATOM 3056 C C . ALA B 1 199 ? 6.949 -6.5 7.875 1 98.75 199 ALA B C 1
ATOM 3058 O O . ALA B 1 199 ? 6.383 -6.785 8.938 1 98.75 199 ALA B O 1
ATOM 3059 N N . GLY B 1 200 ? 8.109 -7.098 7.492 1 98.5 200 GLY B N 1
ATOM 3060 C CA . GLY B 1 200 ? 8.773 -8.086 8.328 1 98.5 200 GLY B CA 1
ATOM 3061 C C . GLY B 1 200 ? 8.086 -9.438 8.312 1 98.5 200 GLY B C 1
ATOM 3062 O O . GLY B 1 200 ? 8.227 -10.219 9.258 1 98.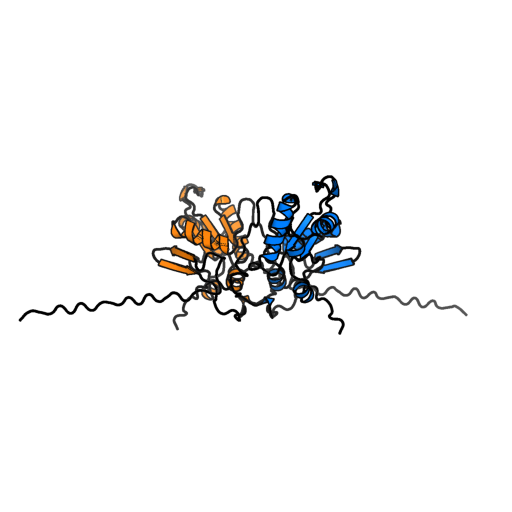5 200 GLY B O 1
ATOM 3063 N N . LEU B 1 201 ? 7.266 -9.695 7.336 1 98.81 201 LEU B N 1
ATOM 3064 C CA . LEU B 1 201 ? 6.516 -10.945 7.277 1 98.81 201 LEU B CA 1
ATOM 3065 C C . LEU B 1 201 ? 7.383 -12.07 6.73 1 98.81 201 LEU B C 1
ATOM 3067 O O . LEU B 1 201 ? 8.344 -11.82 5.996 1 98.81 201 LEU B O 1
ATOM 3071 N N . THR B 1 202 ? 7.031 -13.266 7.008 1 98.44 202 THR B N 1
ATOM 3072 C CA . THR B 1 202 ? 7.773 -14.461 6.633 1 98.44 202 THR B CA 1
ATOM 3073 C C . THR B 1 202 ? 7.93 -14.547 5.117 1 98.44 202 THR B C 1
ATOM 3075 O O . THR B 1 202 ? 6.957 -14.383 4.379 1 98.44 202 THR B O 1
ATOM 3078 N N . ILE B 1 203 ? 9.125 -14.727 4.672 1 97.88 203 ILE B N 1
ATOM 3079 C CA . ILE B 1 203 ? 9.438 -14.945 3.264 1 97.88 203 ILE B CA 1
ATOM 3080 C C . ILE B 1 203 ? 9.914 -16.391 3.062 1 97.88 203 ILE B C 1
ATOM 3082 O O . ILE B 1 203 ? 10.688 -16.906 3.867 1 97.88 203 ILE B O 1
ATOM 3086 N N . HIS B 1 204 ? 9.352 -17.047 2.125 1 94.81 204 HIS B N 1
ATOM 3087 C CA . HIS B 1 204 ? 9.789 -18.391 1.742 1 94.81 204 HIS B CA 1
ATOM 3088 C C . HIS B 1 204 ? 11.039 -18.312 0.862 1 94.81 204 HIS B C 1
ATOM 3090 O O . HIS B 1 204 ? 11.023 -17.688 -0.194 1 94.81 204 HIS B O 1
ATOM 3096 N N . GLN B 1 205 ? 12.141 -18.859 1.319 1 85.31 205 GLN B N 1
ATOM 3097 C CA . GLN B 1 205 ? 13.375 -18.922 0.542 1 85.31 205 GLN B CA 1
ATOM 3098 C C . GLN B 1 205 ? 13.586 -20.328 -0.04 1 85.31 205 GLN B C 1
ATOM 3100 O O . GLN B 1 205 ? 13.352 -21.328 0.638 1 85.31 205 GLN B O 1
ATOM 3105 N N . SER B 1 206 ? 13.516 -20.391 -1.424 1 67.94 206 SER B N 1
ATOM 3106 C CA . SER B 1 206 ? 13.836 -21.703 -1.981 1 67.94 206 SER B CA 1
ATOM 3107 C C . SER B 1 206 ? 15.211 -22.172 -1.527 1 67.94 206 SER B C 1
ATOM 3109 O O . SER B 1 206 ? 16.109 -21.359 -1.32 1 67.94 206 SER B O 1
ATOM 3111 N N . GLN B 1 207 ? 15.32 -23.109 -0.658 1 53.59 207 GLN B N 1
ATOM 3112 C CA . GLN B 1 207 ? 16.594 -23.703 -0.295 1 53.59 207 GLN B CA 1
ATOM 3113 C C . GLN B 1 207 ? 17.438 -24.016 -1.535 1 53.59 207 GLN B C 1
ATOM 3115 O O . GLN B 1 207 ? 16.922 -24.562 -2.512 1 53.59 207 GLN B O 1
ATOM 3120 N N . ASN B 1 208 ? 18.281 -23.078 -1.988 1 42.62 208 ASN B N 1
ATOM 3121 C CA . ASN B 1 208 ? 19.281 -23.578 -2.928 1 42.62 208 ASN B CA 1
ATOM 3122 C C . ASN B 1 208 ? 19.828 -24.938 -2.506 1 42.62 208 ASN B C 1
ATOM 3124 O O . ASN B 1 208 ? 20.281 -25.109 -1.375 1 42.62 208 ASN B O 1
ATOM 3128 N N . PRO B 1 209 ? 19.5 -26.047 -3.25 1 40.31 209 PRO B N 1
ATOM 3129 C CA . PRO B 1 209 ? 20.312 -27.219 -2.947 1 40.31 209 PRO B CA 1
ATOM 3130 C C . PRO B 1 209 ? 21.812 -26.906 -2.947 1 40.31 209 PRO B C 1
ATOM 3132 O O . PRO B 1 209 ? 22.344 -26.359 -3.922 1 40.31 209 PRO B O 1
ATOM 3135 N N . GLY B 1 210 ? 22.312 -26.203 -1.857 1 30.44 210 GLY B N 1
ATOM 3136 C CA . GLY B 1 210 ? 23.75 -26.438 -1.922 1 30.44 210 GLY B CA 1
ATOM 3137 C C . GLY B 1 210 ? 24.109 -27.859 -2.332 1 30.44 210 GLY B C 1
ATOM 3138 O O . GLY B 1 210 ? 23.281 -28.766 -2.213 1 30.44 210 GLY B O 1
#

Solvent-accessible surface area (backbone atoms only — not comparable to full-atom values): 22448 Å² total; per-residue (Å²): 136,85,82,78,78,77,74,77,76,77,74,74,72,70,72,71,73,72,85,64,55,19,17,44,31,86,88,32,56,61,49,64,33,37,53,96,92,39,79,47,76,38,39,35,44,71,52,62,78,38,58,42,53,72,79,61,15,47,21,26,45,50,18,71,78,36,19,56,51,64,71,68,80,47,86,62,34,45,63,38,43,74,63,52,46,50,50,43,39,48,42,34,29,43,68,71,47,28,46,41,32,31,15,38,50,73,71,58,45,50,73,37,35,58,71,83,49,42,80,50,36,24,73,56,46,32,89,83,36,88,59,24,64,60,52,44,39,77,47,31,34,37,81,71,53,95,92,37,72,39,53,90,63,40,41,33,36,38,32,20,24,60,19,46,30,41,53,37,23,54,51,30,52,51,31,40,46,75,71,58,45,58,40,81,35,33,31,34,29,51,42,20,52,30,45,42,48,42,56,18,38,52,64,38,60,56,74,69,80,120,135,85,80,76,80,77,76,76,76,78,75,74,71,72,70,70,73,71,83,66,54,19,18,43,31,85,86,32,58,61,49,64,33,37,51,95,90,38,80,48,75,37,39,33,45,71,52,62,79,39,58,42,53,72,80,61,16,47,21,24,46,50,18,71,78,36,19,55,51,65,70,69,79,48,86,62,35,46,64,38,44,73,61,52,48,53,50,43,38,48,41,34,27,42,68,71,48,29,46,42,32,31,16,37,50,72,71,58,44,49,73,39,35,55,72,82,48,44,80,51,36,24,71,55,46,32,89,85,35,90,57,23,64,59,53,42,39,76,47,31,32,37,81,69,54,96,92,36,72,39,51,89,61,40,40,32,35,38,32,21,24,62,19,46,30,41,55,37,24,56,50,30,50,50,31,40,46,74,72,59,46,59,41,80,36,33,30,35,30,52,43,20,52,30,46,42,49,42,58,18,38,54,66,38,60,57,76,69,81,118